Protein AF-A0A520IAS0-F1 (afdb_monomer)

Foldseek 3Di:
DQVCLVCVVVPPPDDPLVNLLVNLLVLLVVLLVLLVQCLFFFFAFDDDHDDDPPDDPLGETDFNVVSLVSSLVSLVSSLVRFDLDDPPVPPQGAHNLSSLQSNLSSLLLCLFPQAQDLFHLDDPDPRRRRGHVNHHDLVSLVSSLVSLVVSQVSLVVVQQAQQADAFDDQFAGPCLLVRLLCQFAPPPDSFFNHWADDPDDLQPDVVLVLFALFDDDDSLDDPCVPPCLPPHPFLEAFPLLVQLFPFLAQHTQDDFDAPDDWDWVVVLVVRQVRTFSLCLSFWDFQQAFRNLQPPAPRRGCCRRCWPPFLQDPSRFGIGTPTNCRNNRPPSDGTQRPDGSLVSLLSQLLSCLVVLNQVSNQVSLCVQQSSRRYGGDDDRPSVVSNVVSLSSVCSSCPPNPPQLSVCLSNVDPCCCPCRVFAWTKGKHWDFDPPDGTSNPVVRTTTIHIDTHDGHDDDSLSSHHWDPVVVVVVVSYDTRPPD

pLDDT: mean 91.15, std 13.11, range [36.31, 98.94]

Sequence (481 aa):
NYIISENIDKVPDMDGATKAYVKAEMAGLTAYRYMGMFIRYGGVPIVNKTFISSDDLAVPRATLQATLDNIIQLSDAAYAGLPDSWPEKSVGRLTKGAALAIKARALQYAARPLFNSASPYLSLGANNNMICFGNVSQQRWTDAVTANEAVIAWGKSHATDIINSGGGANDPNPNALDDYGTATSTPNNKEVLLAYKVDNNANNVKMFKFYIPVRGSSGRGGNDINNERYLTDNAGMITNFLRIYYKADGTDQDWPKVGDPARPYTDYNTRMQQMEPRFKADNYAHGIDAWNNPGNSVWSYDNINSGVNISGSGKGDAQSTKFYYKAGTRSWFEWPLFRMSEFYLNLAEAYNELGNTAKALQNLNIVHNRAGLPSITETEQSRLRLLIQREWSIEFYKENRRYFDVKHWKRSDIASGVIGGQYEEFRFTFAPGKSNPAITSDILSYTNNNTLSPYWNAKMYLEPIPLSEINKRILVQNPGY

Solvent-accessible surface area (backbone atoms only — not comparable to full-atom values): 25571 Å² total; per-residue (Å²): 91,47,66,53,57,78,46,50,83,74,48,85,91,59,55,70,66,61,47,43,33,52,36,11,44,33,28,27,57,48,18,49,52,47,40,56,42,38,73,36,53,30,22,41,56,83,81,90,62,68,84,56,94,86,52,86,81,75,64,41,58,32,38,31,64,59,40,51,51,50,27,43,52,24,13,50,51,8,35,76,40,31,47,82,72,59,60,80,97,48,65,72,60,77,24,25,57,36,16,37,46,48,38,18,54,44,33,42,55,49,35,27,52,39,27,31,17,62,61,45,84,57,79,47,72,96,52,36,47,24,55,11,70,57,37,69,59,69,62,38,30,52,52,18,37,57,32,25,50,52,35,52,55,51,22,59,78,65,71,29,41,70,57,63,91,59,39,50,97,71,32,43,9,84,48,11,42,60,28,51,22,36,57,57,21,43,73,93,36,49,21,51,62,38,41,54,76,73,93,67,70,53,72,78,44,69,70,43,51,64,50,57,56,54,61,60,99,72,72,44,61,54,87,55,79,70,75,56,69,88,80,54,94,63,51,28,44,37,43,61,59,57,62,68,48,37,22,42,82,55,44,80,62,93,70,75,46,71,85,51,78,70,41,48,37,69,56,56,52,56,53,61,72,42,39,18,33,58,58,37,24,35,24,27,43,85,62,37,53,27,65,34,30,75,92,38,68,65,44,25,32,53,40,33,46,53,71,44,67,48,59,49,80,82,39,29,56,28,36,56,38,48,44,44,35,69,36,79,87,62,62,69,62,45,48,68,74,38,43,42,62,56,39,32,49,48,36,14,49,30,27,32,77,72,69,38,40,69,60,9,42,56,30,39,33,58,53,43,10,29,40,26,19,58,55,77,79,75,66,54,56,75,61,36,50,52,51,50,55,46,50,53,45,62,76,39,57,95,60,88,41,57,76,59,51,50,40,31,57,57,52,89,54,40,52,65,36,68,71,5,27,63,34,32,23,45,30,40,43,51,43,92,97,49,68,47,45,56,47,52,90,42,44,53,26,35,35,32,36,80,71,51,65,45,83,68,57,69,47,69,60,38,52,74,65,57,65,78,57,40,72,69,71,48,44,82,73,49,49,89,112

Secondary structure (DSSP, 8-state):
-HHHHHHGGG-TTS-HHHHHHHHHHHHHHHHHHHHHHHHHHSS-----S---TTS----PPPPHHHHHHHHHHHHHHHHHHS-S---GGGBTB--HHHHHHHHHHHHHHHHSTTTSSSS-SS--GGGGGGT--SS--HHHHHHHHHHHHHHHHHHHHTT-----SS-BTTB--TTHHHHHHHHHHSTT-TTEEEEE---S-TTS-HHHHTT-----SSSS--GGGGTSTTS-TTS---HHHHTTSBBTTSSBP--PPBTSPPEEHHHHHHHHHTB-HHHHHHEEETTS--TTSTT-GGGSHHHHHTT--TTSSSS-SEEE-TT-TT-TT-----EEEEETHHHHHHHHHHHHHTT-HHHHHHHHHHHHHHTT-PPP----HHHHHHHHHHHHHHHTTTSS-HHHHHHHHT-TTTTTTTSSS--EEEEEEE-TT---TT-GGGEEEEEEEE-------GGGGSPPPPHHHHTTTSSPPPTT-

Nearest PDB structures (foldseek):
  3qnk-assembly2_D  TM=8.013E-01  e=3.179E-25  Bacteroides fragilis NCTC 9343
  3qnk-assembly2_C  TM=8.005E-01  e=3.018E-25  Bacteroides fragilis NCTC 9343
  3qnk-assembly1_A  TM=7.928E-01  e=2.721E-25  Bacteroides fragilis NCTC 9343
  3qnk-assembly1_B  TM=7.968E-01  e=4.570E-25  Bacteroides fragilis NCTC 9343
  6gcz-assembly1_A  TM=6.513E-01  e=4.741E-12  Gramella sp. MAR_2010_102

Mean predicted aligned error: 5.45 Å

Structure (mmCIF, N/CA/C/O backbone):
data_AF-A0A520IAS0-F1
#
_entry.id   AF-A0A520IAS0-F1
#
loop_
_atom_site.group_PDB
_atom_site.id
_atom_site.type_symbol
_atom_site.label_atom_id
_atom_site.label_alt_id
_atom_site.label_comp_id
_atom_site.label_asym_id
_atom_site.label_entity_id
_atom_site.label_seq_id
_atom_site.pdbx_PDB_ins_code
_atom_site.Cartn_x
_atom_site.Cartn_y
_atom_site.Cartn_z
_atom_site.occupancy
_atom_site.B_iso_or_equiv
_atom_site.auth_seq_id
_atom_site.auth_comp_id
_atom_site.auth_asym_id
_atom_site.auth_atom_id
_atom_site.pdbx_PDB_model_num
ATOM 1 N N . ASN A 1 1 ? -3.846 -11.482 24.538 1.00 73.12 1 ASN A N 1
ATOM 2 C CA . ASN A 1 1 ? -3.935 -10.085 25.013 1.00 73.12 1 ASN A CA 1
ATOM 3 C C . ASN A 1 1 ? -4.789 -9.993 26.272 1.00 73.12 1 ASN A C 1
ATOM 5 O O . ASN A 1 1 ? -4.249 -9.537 27.268 1.00 73.12 1 ASN A O 1
ATOM 9 N N . TYR A 1 2 ? -6.019 -10.530 26.289 1.00 88.00 2 TYR A N 1
ATOM 10 C CA . TYR A 1 2 ? -6.879 -10.521 27.490 1.00 88.00 2 TYR A CA 1
ATOM 11 C C . TYR A 1 2 ? -6.270 -11.192 28.729 1.00 88.00 2 TYR A C 1
ATOM 13 O O . TYR A 1 2 ? -6.281 -10.591 29.795 1.00 88.00 2 TYR A O 1
ATOM 21 N N . ILE A 1 3 ? -5.598 -12.341 28.563 1.00 92.69 3 ILE A N 1
ATOM 22 C CA . ILE A 1 3 ? -4.871 -13.011 29.659 1.00 92.69 3 ILE A CA 1
ATOM 23 C C . ILE A 1 3 ? -3.926 -12.046 30.387 1.00 92.69 3 ILE A C 1
ATOM 25 O O . ILE A 1 3 ? -3.861 -12.054 31.611 1.00 92.69 3 ILE A O 1
ATOM 29 N N . ILE A 1 4 ? -3.201 -11.197 29.652 1.00 93.38 4 ILE A N 1
ATOM 30 C CA . ILE A 1 4 ? -2.269 -10.241 30.256 1.00 93.38 4 ILE A CA 1
ATOM 31 C C . ILE A 1 4 ? -3.053 -9.106 30.917 1.00 93.38 4 ILE A C 1
ATOM 33 O O . ILE A 1 4 ? -2.850 -8.841 32.098 1.00 93.38 4 ILE A O 1
ATOM 37 N N . SER A 1 5 ? -3.973 -8.458 30.197 1.00 91.38 5 SER A N 1
ATOM 38 C CA . SER A 1 5 ? -4.693 -7.288 30.721 1.00 91.38 5 SER A CA 1
ATOM 39 C C . SER A 1 5 ? -5.557 -7.593 31.949 1.00 91.38 5 SER A C 1
ATOM 41 O O . SER A 1 5 ? -5.691 -6.731 32.811 1.00 91.38 5 SER A O 1
ATOM 43 N N . GLU A 1 6 ? -6.109 -8.804 32.054 1.00 94.06 6 GLU A N 1
ATOM 44 C CA . GLU A 1 6 ? -6.929 -9.257 33.190 1.00 94.06 6 GLU A CA 1
ATOM 45 C C . GLU A 1 6 ? -6.095 -9.653 34.418 1.00 94.06 6 GLU A C 1
ATOM 47 O O . GLU A 1 6 ? -6.619 -9.723 35.529 1.00 94.06 6 GLU A O 1
ATOM 52 N N . ASN A 1 7 ? -4.799 -9.933 34.242 1.00 95.38 7 ASN A N 1
ATOM 53 C CA . ASN A 1 7 ? -3.941 -10.440 35.317 1.00 95.38 7 ASN A CA 1
ATOM 54 C C . ASN A 1 7 ? -2.807 -9.486 35.710 1.00 95.38 7 ASN A C 1
ATOM 56 O O . ASN A 1 7 ? -2.208 -9.685 36.763 1.00 95.38 7 ASN A O 1
ATOM 60 N N . ILE A 1 8 ? -2.522 -8.441 34.927 1.00 95.81 8 ILE A N 1
ATOM 61 C CA . ILE A 1 8 ? -1.384 -7.539 35.165 1.00 95.81 8 ILE A CA 1
ATOM 62 C C . ILE A 1 8 ? -1.453 -6.805 36.513 1.00 95.81 8 ILE A C 1
ATOM 64 O O . ILE A 1 8 ? -0.420 -6.533 37.123 1.00 95.81 8 ILE A O 1
ATOM 68 N N . ASP A 1 9 ? -2.655 -6.549 37.038 1.00 95.31 9 ASP A N 1
ATOM 69 C CA . ASP A 1 9 ? -2.813 -5.894 38.343 1.00 95.31 9 ASP A CA 1
ATOM 70 C C . ASP A 1 9 ? -2.324 -6.763 39.506 1.00 95.31 9 ASP A C 1
ATOM 72 O O . ASP A 1 9 ? -1.942 -6.223 40.544 1.00 95.31 9 ASP A O 1
ATOM 76 N N . LYS A 1 10 ? -2.264 -8.089 39.311 1.00 95.75 10 LYS A N 1
ATOM 77 C CA . LYS A 1 10 ? -1.800 -9.064 40.307 1.00 95.75 10 LYS A CA 1
ATOM 78 C C . LYS A 1 10 ? -0.279 -9.066 40.486 1.00 95.75 10 LYS A C 1
ATOM 80 O O . LYS A 1 10 ? 0.207 -9.717 41.403 1.00 95.75 10 LYS A O 1
ATOM 85 N N . VAL A 1 11 ? 0.478 -8.379 39.625 1.00 95.50 11 VAL A N 1
ATOM 86 C CA . VAL A 1 11 ? 1.943 -8.294 39.739 1.00 95.50 11 VAL A CA 1
ATOM 87 C C . VAL A 1 11 ? 2.303 -7.363 40.906 1.00 95.50 11 VAL A C 1
ATOM 89 O O . VAL A 1 11 ? 1.980 -6.176 40.824 1.00 95.50 11 VAL A O 1
ATOM 92 N N . PRO A 1 12 ? 2.947 -7.849 41.984 1.00 92.19 12 PRO A N 1
ATOM 93 C CA . PRO A 1 12 ? 3.136 -7.061 43.204 1.00 92.19 12 PRO A CA 1
ATOM 94 C C . PRO A 1 12 ? 4.110 -5.887 43.018 1.00 92.19 12 PRO A C 1
ATOM 96 O O . PRO A 1 12 ? 3.814 -4.785 43.469 1.00 92.19 12 PRO A O 1
ATOM 99 N N . ASP A 1 13 ? 5.197 -6.083 42.266 1.00 93.31 13 ASP A N 1
ATOM 100 C CA . ASP A 1 13 ? 6.335 -5.146 42.218 1.00 93.31 13 ASP A CA 1
ATOM 101 C C . ASP A 1 13 ? 6.370 -4.251 40.963 1.00 93.31 13 ASP A C 1
ATOM 103 O O . ASP A 1 13 ? 7.414 -3.719 40.590 1.00 93.31 13 ASP A O 1
ATOM 107 N N . MET A 1 14 ? 5.237 -4.096 40.272 1.00 94.88 14 MET A N 1
ATOM 108 C CA . MET A 1 14 ? 5.121 -3.232 39.090 1.00 94.88 14 MET A CA 1
ATOM 109 C C . MET A 1 14 ? 4.312 -1.978 39.423 1.00 94.88 14 MET A C 1
ATOM 111 O O . MET A 1 14 ? 3.205 -2.072 39.963 1.00 94.88 14 MET A O 1
ATOM 115 N N . ASP A 1 15 ? 4.839 -0.807 39.063 1.00 95.19 15 ASP A N 1
ATOM 116 C CA . ASP A 1 15 ? 4.167 0.466 39.306 1.00 95.19 15 ASP A CA 1
ATOM 117 C C . ASP A 1 15 ? 2.876 0.610 38.478 1.00 95.19 15 ASP A C 1
ATOM 119 O O . ASP A 1 15 ? 2.692 -0.008 37.423 1.00 95.19 15 ASP A O 1
ATOM 123 N N . GLY A 1 16 ? 1.957 1.443 38.972 1.00 93.94 16 GLY A N 1
ATOM 124 C CA . GLY A 1 16 ? 0.641 1.626 38.360 1.00 93.94 16 GLY A CA 1
ATOM 125 C C . GLY A 1 16 ? 0.689 2.182 36.934 1.00 93.94 16 GLY A C 1
ATOM 126 O O . GLY A 1 16 ? -0.141 1.792 36.112 1.00 93.94 16 GLY A O 1
ATOM 127 N N . ALA A 1 17 ? 1.666 3.037 36.612 1.00 91.56 17 ALA A N 1
ATOM 128 C CA . ALA A 1 17 ? 1.801 3.601 35.272 1.00 91.56 17 ALA A CA 1
ATOM 129 C C . ALA A 1 17 ? 2.264 2.530 34.278 1.00 91.56 17 ALA A C 1
ATOM 131 O O . ALA A 1 17 ? 1.665 2.378 33.215 1.00 91.56 17 ALA A O 1
ATOM 132 N N . THR A 1 18 ? 3.247 1.706 34.647 1.00 92.62 18 THR A N 1
ATOM 133 C CA . THR A 1 18 ? 3.683 0.567 33.829 1.00 92.62 18 THR A CA 1
ATOM 134 C C . THR A 1 18 ? 2.551 -0.436 33.610 1.00 92.62 18 THR A C 1
ATOM 136 O O . THR A 1 18 ? 2.331 -0.865 32.474 1.00 92.62 18 THR A O 1
ATOM 139 N N . LYS A 1 19 ? 1.761 -0.757 34.645 1.00 95.12 19 LYS A N 1
ATOM 140 C CA . LYS A 1 19 ? 0.562 -1.607 34.499 1.00 95.12 19 LYS A CA 1
ATOM 141 C C . LYS A 1 19 ? -0.446 -1.006 33.514 1.00 95.12 19 LYS A C 1
ATOM 143 O O . LYS A 1 19 ? -0.979 -1.729 32.668 1.00 95.12 19 LYS A O 1
ATOM 148 N N . ALA A 1 20 ? -0.689 0.304 33.589 1.00 95.00 20 ALA A N 1
ATOM 149 C CA . ALA A 1 20 ? -1.583 1.012 32.674 1.00 95.00 20 ALA A CA 1
ATOM 150 C C . ALA A 1 20 ? -1.069 0.978 31.225 1.00 95.00 20 ALA A C 1
ATOM 152 O O . ALA A 1 20 ? -1.839 0.652 30.319 1.00 95.00 20 ALA A O 1
ATOM 153 N N . TYR A 1 21 ? 0.232 1.204 31.009 1.00 95.50 21 TYR A N 1
ATOM 154 C CA . TYR A 1 21 ? 0.851 1.088 29.688 1.00 95.50 21 TYR A CA 1
ATOM 155 C C . TYR A 1 21 ? 0.680 -0.308 29.094 1.00 95.50 21 TYR A C 1
ATOM 157 O O . TYR A 1 21 ? 0.269 -0.433 27.944 1.00 95.50 21 TYR A O 1
ATOM 165 N N . VAL A 1 22 ? 0.927 -1.364 29.876 1.00 96.44 22 VAL A N 1
ATOM 166 C CA . VAL A 1 22 ? 0.764 -2.749 29.406 1.00 96.44 22 VAL A CA 1
ATOM 167 C C . VAL A 1 22 ? -0.683 -3.023 28.989 1.00 96.44 22 VAL A C 1
ATOM 169 O O . VAL A 1 22 ? -0.917 -3.623 27.939 1.00 96.44 22 VAL A O 1
ATOM 172 N N . LYS A 1 23 ? -1.678 -2.558 29.757 1.00 97.00 23 LYS A N 1
ATOM 173 C CA . LYS A 1 23 ? -3.097 -2.682 29.373 1.00 97.00 23 LYS A CA 1
ATOM 174 C C . LYS A 1 23 ? -3.398 -1.951 28.065 1.00 97.00 23 LYS A C 1
ATOM 176 O O . LYS A 1 23 ? -4.063 -2.517 27.196 1.00 97.00 23 LYS A O 1
ATOM 181 N N . ALA A 1 24 ? -2.886 -0.734 27.908 1.00 98.06 24 ALA A N 1
ATOM 182 C CA . ALA A 1 24 ? -3.085 0.075 26.710 1.00 98.06 24 ALA A CA 1
ATOM 183 C C . ALA A 1 24 ? -2.422 -0.554 25.471 1.00 98.06 24 ALA A C 1
ATOM 185 O O . ALA A 1 24 ? -3.031 -0.621 24.402 1.00 98.06 24 ALA A O 1
ATOM 186 N N . GLU A 1 25 ? -1.223 -1.121 25.617 1.00 97.75 25 GLU A N 1
ATOM 187 C CA . GLU A 1 25 ? -0.579 -1.904 24.560 1.00 97.75 25 GLU A CA 1
ATOM 188 C C . GLU A 1 25 ? -1.387 -3.150 24.200 1.00 97.75 25 GLU A C 1
ATOM 190 O O . GLU A 1 25 ? -1.542 -3.458 23.019 1.00 97.75 25 GLU A O 1
ATOM 195 N N . MET A 1 26 ? -1.939 -3.866 25.186 1.00 98.00 26 MET A N 1
ATOM 196 C CA . MET A 1 26 ? -2.799 -5.020 24.916 1.00 98.00 26 MET A CA 1
ATOM 197 C C . MET A 1 26 ? -4.058 -4.615 24.149 1.00 98.00 26 MET A C 1
ATOM 199 O O . MET A 1 26 ? -4.446 -5.336 23.226 1.00 98.00 26 MET A O 1
ATOM 203 N N . ALA A 1 27 ? -4.668 -3.472 24.472 1.00 98.44 27 ALA A N 1
ATOM 204 C CA . ALA A 1 27 ? -5.785 -2.924 23.706 1.00 98.44 27 ALA A CA 1
ATOM 205 C C . ALA A 1 27 ? -5.362 -2.615 22.260 1.00 98.44 27 ALA A C 1
ATOM 207 O O . ALA A 1 27 ? -5.977 -3.129 21.325 1.00 98.44 27 ALA A O 1
ATOM 208 N N . GLY A 1 28 ? -4.249 -1.903 22.063 1.00 98.31 28 GLY A N 1
ATOM 209 C CA . GLY A 1 28 ? -3.749 -1.531 20.736 1.00 98.31 28 GLY A CA 1
ATOM 210 C C . GLY A 1 28 ? -3.345 -2.732 19.874 1.00 98.31 28 GLY A C 1
ATOM 211 O O . GLY A 1 28 ? -3.715 -2.814 18.704 1.00 98.31 28 GLY A O 1
ATOM 212 N N . LEU A 1 29 ? -2.666 -3.731 20.445 1.00 97.69 29 LEU A N 1
ATOM 213 C CA . LEU A 1 29 ? -2.338 -4.979 19.745 1.00 97.69 29 LEU A CA 1
ATOM 214 C C . LEU A 1 29 ? -3.593 -5.779 19.381 1.00 97.69 29 LEU A C 1
ATOM 216 O O . LEU A 1 29 ? -3.614 -6.469 18.360 1.00 97.69 29 LEU A O 1
ATOM 220 N N . THR A 1 30 ? -4.636 -5.716 20.210 1.00 98.31 30 THR A N 1
ATOM 221 C CA . THR A 1 30 ? -5.925 -6.356 19.918 1.00 98.31 30 THR A CA 1
ATOM 222 C C . THR A 1 30 ? -6.643 -5.614 18.793 1.00 98.31 30 THR A C 1
ATOM 224 O O . THR A 1 30 ? -7.066 -6.260 17.835 1.00 98.31 30 THR A O 1
ATOM 227 N N . ALA A 1 31 ? -6.674 -4.277 18.832 1.00 98.69 31 ALA A N 1
ATOM 228 C CA . ALA A 1 31 ? -7.198 -3.430 17.760 1.00 98.69 31 ALA A CA 1
ATOM 229 C C . ALA A 1 31 ? -6.496 -3.717 16.425 1.00 98.69 31 ALA A C 1
ATOM 231 O O . ALA A 1 31 ? -7.157 -3.959 15.419 1.00 98.69 31 ALA A O 1
ATOM 232 N N . TYR A 1 32 ? -5.160 -3.793 16.421 1.00 98.38 32 TYR A N 1
ATOM 233 C CA . TYR A 1 32 ? -4.365 -4.104 15.229 1.00 98.38 32 TYR A CA 1
ATOM 234 C C . TYR A 1 32 ? -4.727 -5.468 14.618 1.00 98.38 32 TYR A C 1
ATOM 236 O O . TYR A 1 32 ? -4.857 -5.598 13.398 1.00 98.38 32 TYR A O 1
ATOM 244 N N . ARG A 1 33 ? -4.937 -6.492 15.456 1.00 97.88 33 ARG A N 1
ATOM 245 C CA . ARG A 1 33 ? -5.354 -7.829 14.999 1.00 97.88 33 ARG A CA 1
ATOM 246 C C . ARG A 1 33 ? -6.772 -7.820 14.434 1.00 97.88 33 ARG A C 1
ATOM 248 O O . ARG A 1 33 ? -6.976 -8.362 13.349 1.00 97.88 33 ARG A O 1
ATOM 255 N N . TYR A 1 34 ? -7.728 -7.189 15.119 1.00 98.75 34 TYR A N 1
ATOM 256 C CA . TYR A 1 34 ? -9.093 -7.058 14.604 1.00 98.75 34 TYR A CA 1
ATOM 257 C C . TYR A 1 34 ? -9.140 -6.252 13.312 1.00 98.75 34 TYR A C 1
ATOM 259 O O . TYR A 1 34 ? -9.822 -6.674 12.391 1.00 98.75 34 TYR A O 1
ATOM 267 N N . MET A 1 35 ? -8.370 -5.170 13.186 1.00 98.69 35 MET A N 1
ATOM 268 C CA . MET A 1 35 ? -8.239 -4.407 11.942 1.00 98.69 35 MET A CA 1
ATOM 269 C C . MET A 1 35 ? -7.759 -5.300 10.790 1.00 98.69 35 MET A C 1
ATOM 271 O O . MET A 1 35 ? -8.354 -5.297 9.715 1.00 98.69 35 MET A O 1
ATOM 275 N N . GLY A 1 36 ? -6.721 -6.113 11.009 1.00 98.25 36 GLY A N 1
ATOM 276 C CA . GLY A 1 36 ? -6.249 -7.062 9.999 1.00 98.25 36 GLY A CA 1
ATOM 277 C C . GLY A 1 36 ? -7.305 -8.104 9.610 1.00 98.25 36 GLY A C 1
ATOM 278 O O . GLY A 1 36 ? -7.432 -8.435 8.432 1.00 98.25 36 GLY A O 1
ATOM 279 N N . MET A 1 37 ? -8.079 -8.605 10.577 1.00 98.50 37 MET A N 1
ATOM 280 C CA . MET A 1 37 ? -9.181 -9.539 10.321 1.00 98.50 37 MET A CA 1
ATOM 281 C C . MET A 1 37 ? -10.365 -8.874 9.613 1.00 98.50 37 MET A C 1
ATOM 283 O O . MET A 1 37 ? -10.908 -9.465 8.690 1.00 98.50 37 MET A O 1
ATOM 287 N N . PHE A 1 38 ? -10.719 -7.648 9.989 1.00 98.75 38 PHE A N 1
ATOM 288 C CA . PHE A 1 38 ? -11.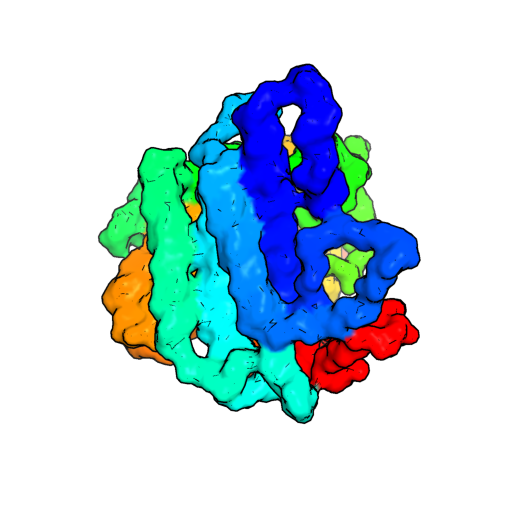785 -6.850 9.385 1.00 98.75 38 PHE A CA 1
ATOM 289 C C . PHE A 1 38 ? -11.549 -6.662 7.887 1.00 98.75 38 PHE A C 1
ATOM 291 O O . PHE A 1 38 ? -12.414 -6.978 7.078 1.00 98.75 38 PHE A O 1
ATOM 298 N N . ILE A 1 39 ? -10.330 -6.264 7.518 1.00 98.44 39 ILE A N 1
ATOM 299 C CA . ILE A 1 39 ? -9.908 -6.086 6.122 1.00 98.44 39 ILE A CA 1
ATOM 300 C C . ILE A 1 39 ? -9.940 -7.415 5.345 1.00 98.44 39 ILE A C 1
ATOM 302 O O . ILE A 1 39 ? -10.210 -7.440 4.150 1.00 98.44 39 ILE A O 1
ATOM 306 N N . ARG A 1 40 ? -9.645 -8.547 5.991 1.00 98.00 40 ARG A N 1
ATOM 307 C CA . ARG A 1 40 ? -9.551 -9.851 5.310 1.00 98.00 40 ARG A CA 1
ATOM 308 C C . ARG A 1 40 ? -10.887 -10.568 5.196 1.00 98.00 40 ARG A C 1
ATOM 310 O O . ARG A 1 40 ? -11.184 -11.114 4.143 1.00 98.00 40 ARG A O 1
ATOM 317 N N . TYR A 1 41 ? -11.661 -10.597 6.273 1.00 98.38 41 TYR A N 1
ATOM 318 C CA . TYR A 1 41 ? -12.811 -11.486 6.441 1.00 98.38 41 TYR A CA 1
ATOM 319 C C . TYR A 1 41 ? -14.143 -10.741 6.570 1.00 98.38 41 TYR A C 1
ATOM 321 O O . TYR A 1 41 ? -15.191 -11.376 6.441 1.00 98.38 41 TYR A O 1
ATOM 329 N N . GLY A 1 42 ? -14.122 -9.428 6.820 1.00 98.56 42 GLY A N 1
ATOM 330 C CA . GLY A 1 42 ? -15.291 -8.652 7.226 1.00 98.56 42 GLY A CA 1
ATOM 331 C C . GLY A 1 42 ? -15.594 -8.824 8.718 1.00 98.56 42 GLY A C 1
ATOM 332 O O . GLY A 1 42 ? -14.695 -8.810 9.555 1.00 98.56 42 GLY A O 1
ATOM 333 N N . GLY A 1 43 ? -16.868 -8.994 9.056 1.00 98.50 43 GLY A N 1
ATOM 334 C CA . GLY A 1 43 ? -17.345 -9.234 10.412 1.00 98.50 43 GLY A CA 1
ATOM 335 C C . GLY A 1 43 ? -16.797 -10.540 10.983 1.00 98.50 43 GLY A C 1
ATOM 336 O O . GLY A 1 43 ? -16.874 -11.589 10.333 1.00 98.50 43 GLY A O 1
ATOM 337 N N . VAL A 1 44 ? -16.241 -10.484 12.192 1.00 98.19 44 VAL A N 1
ATOM 338 C CA . VAL A 1 44 ? -15.623 -11.625 12.891 1.00 98.19 44 VAL A CA 1
ATOM 339 C C . VAL A 1 44 ? -16.165 -11.751 14.317 1.00 98.19 44 VAL A C 1
ATOM 341 O O . VAL A 1 44 ? -16.777 -10.808 14.815 1.00 98.19 44 VAL A O 1
ATOM 344 N N . PRO A 1 45 ? -16.001 -12.904 14.992 1.00 97.56 45 PRO A N 1
ATOM 345 C CA . PRO A 1 45 ? -16.381 -13.036 16.396 1.00 97.56 45 PRO A CA 1
ATOM 346 C C . PRO A 1 45 ? -15.661 -12.011 17.272 1.00 97.56 45 PRO A C 1
ATOM 348 O O . PRO A 1 45 ? -14.444 -11.855 17.163 1.00 97.56 45 PRO A O 1
ATOM 351 N N . ILE A 1 46 ? -16.401 -11.336 18.153 1.00 97.19 46 ILE A N 1
ATOM 352 C CA . ILE A 1 46 ? -15.832 -10.391 19.118 1.00 97.19 46 ILE A CA 1
ATOM 353 C C . ILE A 1 46 ? -15.603 -11.133 20.432 1.00 97.19 46 ILE A C 1
ATOM 355 O O . ILE A 1 46 ? -16.518 -11.360 21.218 1.00 97.19 46 ILE A O 1
ATOM 359 N N . VAL A 1 47 ? -14.353 -11.516 20.656 1.00 94.25 47 VAL A N 1
ATOM 360 C CA . VAL A 1 47 ? -13.850 -12.037 21.927 1.00 94.25 47 VAL A CA 1
ATOM 361 C C . VAL A 1 47 ? -13.311 -10.868 22.742 1.00 94.25 47 VAL A C 1
ATOM 363 O O . VAL A 1 47 ? -12.398 -10.180 22.282 1.00 94.25 47 VAL A O 1
ATOM 366 N N . ASN A 1 48 ? -13.869 -10.661 23.936 1.00 91.75 48 ASN A N 1
ATOM 367 C CA . ASN A 1 48 ? -13.563 -9.535 24.826 1.00 91.75 48 ASN A CA 1
ATOM 368 C C . ASN A 1 48 ? -13.026 -9.952 26.207 1.00 91.75 48 ASN A C 1
ATOM 370 O O . ASN A 1 48 ? -12.829 -9.095 27.065 1.00 91.75 48 ASN A O 1
ATOM 374 N N . LYS A 1 49 ? -12.790 -11.251 26.414 1.00 92.38 49 LYS A N 1
ATOM 375 C CA . LYS A 1 49 ? -12.254 -11.813 27.654 1.00 92.38 49 LYS A CA 1
ATOM 376 C C . LYS A 1 49 ? -11.427 -13.067 27.396 1.00 92.38 49 LYS A C 1
ATOM 378 O O . LYS A 1 49 ? -11.498 -13.657 26.313 1.00 92.38 49 LYS A O 1
ATOM 383 N N . THR A 1 50 ? -10.665 -13.498 28.393 1.00 92.81 50 THR A N 1
ATOM 384 C CA . THR A 1 50 ? -10.123 -14.863 28.418 1.00 92.81 50 THR A CA 1
ATOM 385 C C . THR A 1 50 ? -11.252 -15.858 28.676 1.00 92.81 50 THR A C 1
ATOM 387 O O . THR A 1 50 ? -12.016 -15.690 29.623 1.00 92.81 50 THR A O 1
ATOM 390 N N . PHE A 1 51 ? -11.344 -16.904 27.853 1.00 92.31 51 PHE A N 1
ATOM 391 C CA . PHE A 1 51 ? -12.291 -17.990 28.094 1.00 92.31 51 PHE A CA 1
ATOM 392 C C . PHE A 1 51 ? -11.822 -18.912 29.221 1.00 92.31 51 PHE A C 1
ATOM 394 O O . PHE A 1 51 ? -10.643 -19.270 29.293 1.00 92.31 51 PHE A O 1
ATOM 401 N N . ILE A 1 52 ? -12.764 -19.346 30.052 1.00 91.62 52 ILE A N 1
ATOM 402 C CA . ILE A 1 52 ? -12.595 -20.421 31.036 1.00 91.62 52 ILE A CA 1
ATOM 403 C C . ILE A 1 52 ? -13.438 -21.644 30.653 1.00 91.62 52 ILE A C 1
ATOM 405 O O . ILE A 1 52 ? -14.287 -21.576 29.771 1.00 91.62 52 ILE A O 1
ATOM 409 N N . SER A 1 53 ? -13.216 -22.783 31.315 1.00 90.06 53 SER A N 1
ATOM 410 C CA . SER A 1 53 ? -13.878 -24.055 30.974 1.00 90.06 53 SER A CA 1
ATOM 411 C C . SER A 1 53 ? -15.406 -24.034 31.090 1.00 90.06 53 SER A C 1
ATOM 413 O O . SER A 1 53 ? -16.063 -24.862 30.467 1.00 90.06 53 SER A O 1
ATOM 415 N N . SER A 1 54 ? -15.967 -23.116 31.880 1.00 92.81 54 SER A N 1
ATOM 416 C CA . SER A 1 54 ? -17.413 -22.941 32.046 1.00 92.81 54 SER A CA 1
ATOM 417 C C . SER A 1 54 ? -18.036 -21.945 31.065 1.00 92.81 54 SER A C 1
ATOM 419 O O . SER A 1 54 ? -19.242 -21.723 31.134 1.00 92.81 54 SER A O 1
ATOM 421 N N . ASP A 1 55 ? -17.242 -21.294 30.212 1.00 92.44 55 ASP A N 1
ATOM 422 C CA . ASP A 1 55 ? -17.765 -20.325 29.252 1.00 92.44 55 ASP A CA 1
ATOM 423 C C . ASP A 1 55 ? -18.410 -21.005 28.045 1.00 92.44 55 ASP A C 1
ATOM 425 O O . ASP A 1 55 ? -17.949 -22.042 27.567 1.00 92.44 55 ASP A O 1
ATOM 429 N N . ASP A 1 56 ? -19.433 -20.351 27.496 1.00 89.88 56 ASP A N 1
ATOM 430 C CA . ASP A 1 56 ? -19.915 -20.677 26.162 1.00 89.88 56 ASP A CA 1
ATOM 431 C C . ASP A 1 56 ? -18.899 -20.202 25.113 1.00 89.88 56 ASP A C 1
ATOM 433 O O . ASP A 1 56 ? -18.616 -19.008 24.973 1.00 89.88 56 ASP A O 1
ATOM 437 N N . LEU A 1 57 ? -18.335 -21.162 24.382 1.00 90.12 57 LEU A N 1
ATOM 438 C CA . LEU A 1 57 ? -17.355 -20.921 23.326 1.00 90.12 57 LEU A CA 1
ATOM 439 C C . LEU A 1 57 ? -18.014 -20.690 21.957 1.00 90.12 57 LEU A C 1
ATOM 441 O O . LEU A 1 57 ? -17.312 -20.406 20.981 1.00 90.12 57 LEU A O 1
ATOM 445 N N . ALA A 1 58 ? -19.342 -20.802 21.859 1.00 92.81 58 ALA A N 1
ATOM 446 C CA . ALA A 1 58 ? -20.106 -20.614 20.633 1.00 92.81 58 ALA A CA 1
ATOM 447 C C . ALA A 1 58 ? -20.318 -19.127 20.297 1.00 92.81 58 ALA A C 1
ATOM 449 O O . ALA A 1 58 ? -21.445 -18.661 20.158 1.00 92.81 58 ALA A O 1
ATOM 450 N N . VAL A 1 59 ? -19.230 -18.369 20.127 1.00 95.31 59 VAL A N 1
ATOM 451 C CA . VAL A 1 59 ? -19.302 -16.952 19.735 1.00 95.31 59 VAL A CA 1
ATOM 452 C C . VAL A 1 59 ? -19.453 -16.833 18.210 1.00 95.31 59 VAL A C 1
ATOM 454 O O . VAL A 1 59 ? -18.491 -17.106 17.483 1.00 95.31 59 VAL A O 1
ATOM 457 N N . PRO A 1 60 ? -20.628 -16.423 17.690 1.00 96.38 60 PRO A N 1
ATOM 458 C CA . PRO A 1 60 ? -20.837 -16.281 16.254 1.00 96.38 60 PRO A CA 1
ATOM 459 C C . PRO A 1 60 ? -20.075 -15.072 15.699 1.00 96.38 60 PRO A C 1
ATOM 461 O O . PRO A 1 60 ? -19.558 -14.225 16.431 1.00 96.38 60 PRO A O 1
ATOM 464 N N . ARG A 1 61 ? -20.036 -14.957 14.368 1.00 97.56 61 ARG A N 1
ATOM 465 C CA . ARG A 1 61 ? -19.521 -13.750 13.709 1.00 97.56 61 ARG A CA 1
ATOM 466 C C . ARG A 1 61 ? -20.369 -12.542 14.100 1.00 97.56 61 ARG A C 1
ATOM 468 O O . ARG A 1 61 ? -21.594 -12.590 13.999 1.00 97.56 61 ARG A O 1
ATOM 475 N N . ALA A 1 62 ? -19.714 -11.451 14.477 1.00 98.25 62 ALA A N 1
ATOM 476 C CA . ALA A 1 62 ? -20.380 -10.168 14.601 1.00 98.25 62 ALA A CA 1
ATOM 477 C C . ALA A 1 62 ? -20.632 -9.551 13.216 1.00 98.25 62 ALA A C 1
ATOM 479 O O . ALA A 1 62 ? -20.076 -9.981 12.199 1.00 98.25 62 ALA A O 1
ATOM 480 N N . THR A 1 63 ? -21.459 -8.507 13.180 1.00 98.62 63 THR A N 1
ATOM 481 C CA . THR A 1 63 ? -21.627 -7.694 11.974 1.00 98.62 63 THR A CA 1
ATOM 482 C C . THR A 1 63 ? -20.331 -6.956 11.633 1.00 98.62 63 THR A C 1
ATOM 484 O O . THR A 1 63 ? -19.427 -6.795 12.464 1.00 98.62 63 THR A O 1
ATOM 487 N N . LEU A 1 64 ? -20.249 -6.470 10.396 1.00 98.44 64 LEU A N 1
ATOM 488 C CA . LEU A 1 64 ? -19.154 -5.622 9.944 1.00 98.44 64 LEU A CA 1
ATOM 489 C C . LEU A 1 64 ? -19.050 -4.349 10.803 1.00 98.44 64 LEU A C 1
ATOM 491 O O . LEU A 1 64 ? -17.954 -3.980 11.214 1.00 98.44 64 LEU A O 1
ATOM 495 N N . GLN A 1 65 ? -20.195 -3.738 11.136 1.00 98.75 65 GLN A N 1
ATOM 496 C CA . GLN A 1 65 ? -20.273 -2.555 12.001 1.00 98.75 65 GLN A CA 1
ATOM 497 C C . GLN A 1 65 ? -19.763 -2.843 13.414 1.00 98.75 65 GLN A C 1
ATOM 499 O O . GLN A 1 65 ? -18.858 -2.160 13.871 1.00 98.75 65 GLN A O 1
ATOM 504 N N . ALA A 1 66 ? -20.248 -3.901 14.067 1.00 98.81 66 ALA A N 1
ATOM 505 C CA . ALA A 1 66 ? -19.809 -4.238 15.421 1.00 98.81 66 ALA A CA 1
ATOM 506 C C . ALA A 1 66 ? -18.301 -4.547 15.485 1.00 98.81 66 ALA A C 1
ATOM 508 O O . ALA A 1 66 ? -17.628 -4.216 16.459 1.00 98.81 66 ALA A O 1
ATOM 509 N N . THR A 1 67 ? -17.749 -5.155 14.428 1.00 98.88 67 THR A N 1
ATOM 510 C CA . THR A 1 67 ? -16.302 -5.394 14.324 1.00 98.88 67 THR A CA 1
ATOM 511 C C . THR A 1 67 ? -15.525 -4.078 14.222 1.00 98.88 67 THR A C 1
ATOM 513 O O . THR A 1 67 ? -14.513 -3.920 14.906 1.00 98.88 67 THR A O 1
ATOM 516 N N . LEU A 1 68 ? -15.997 -3.130 13.403 1.00 98.88 68 LEU A N 1
ATOM 517 C CA . LEU A 1 68 ? -15.410 -1.793 13.286 1.00 98.88 68 LEU A CA 1
ATOM 518 C C . LEU A 1 68 ? -15.482 -1.025 14.614 1.00 98.88 68 LEU A C 1
ATOM 520 O O . LEU A 1 68 ? -14.471 -0.479 15.051 1.00 98.88 68 LEU A O 1
ATOM 524 N N . ASP A 1 69 ? -16.636 -1.039 15.278 1.00 98.88 69 ASP A N 1
ATOM 525 C CA . ASP A 1 69 ? -16.852 -0.347 16.553 1.00 98.88 69 ASP A CA 1
ATOM 526 C C . ASP A 1 69 ? -15.904 -0.875 17.637 1.00 98.88 69 ASP A C 1
ATOM 528 O O . ASP A 1 69 ? -15.287 -0.097 18.364 1.00 98.88 69 ASP A O 1
ATOM 532 N N . ASN A 1 70 ? -15.700 -2.195 17.692 1.00 98.81 70 ASN A N 1
ATOM 533 C CA . ASN A 1 70 ? -14.737 -2.812 18.602 1.00 98.81 70 ASN A CA 1
ATOM 534 C C . ASN A 1 70 ? -13.291 -2.368 18.312 1.00 98.81 70 ASN A C 1
ATOM 536 O O . ASN A 1 70 ? -12.530 -2.102 19.242 1.00 98.81 70 ASN A O 1
ATOM 540 N N . ILE A 1 71 ? -12.899 -2.250 17.037 1.00 98.88 71 ILE A N 1
ATOM 541 C CA . ILE A 1 71 ? -11.572 -1.725 16.668 1.00 98.88 71 ILE A CA 1
ATOM 542 C C . ILE A 1 71 ? -11.420 -0.285 17.156 1.00 98.88 71 ILE A C 1
ATOM 544 O O . ILE A 1 71 ? -10.407 0.037 17.773 1.00 98.88 71 ILE A O 1
ATOM 548 N N . ILE A 1 72 ? -12.426 0.561 16.917 1.00 98.88 72 ILE A N 1
ATOM 549 C CA . ILE A 1 72 ? -12.428 1.967 17.339 1.00 98.88 72 ILE A CA 1
ATOM 550 C C . ILE A 1 72 ? -12.296 2.067 18.860 1.00 98.88 72 ILE A C 1
ATOM 552 O O . ILE A 1 72 ? -11.405 2.761 19.345 1.00 98.88 72 ILE A O 1
ATOM 556 N N . GLN A 1 73 ? -13.110 1.319 19.607 1.00 98.75 73 GLN A N 1
ATOM 557 C CA . GLN A 1 73 ? -13.083 1.320 21.068 1.00 98.75 73 GLN A CA 1
ATOM 558 C C . GLN A 1 73 ? -11.719 0.881 21.620 1.00 98.75 73 GLN A C 1
ATOM 560 O O . GLN A 1 73 ? -11.185 1.512 22.533 1.00 98.75 73 GLN A O 1
ATOM 565 N N . LEU A 1 74 ? -11.132 -0.183 21.067 1.00 98.75 74 LEU A N 1
ATOM 566 C CA . LEU A 1 74 ? -9.816 -0.671 21.485 1.00 98.75 74 LEU A CA 1
ATOM 567 C C . LEU A 1 74 ? -8.697 0.317 21.131 1.00 98.75 74 LEU A C 1
ATOM 569 O O . LEU A 1 74 ? -7.772 0.497 21.924 1.00 98.75 74 LEU A O 1
ATOM 573 N N . SER A 1 75 ? -8.778 0.970 19.971 1.00 98.88 75 SER A N 1
ATOM 574 C CA . SER A 1 75 ? -7.849 2.031 19.579 1.00 98.88 75 SER A CA 1
ATOM 575 C C . SER A 1 75 ? -7.945 3.249 20.496 1.00 98.88 75 SER A C 1
ATOM 577 O O . SER A 1 75 ? -6.910 3.779 20.890 1.00 98.88 75 SER A O 1
ATOM 579 N N . ASP A 1 76 ? -9.152 3.667 20.878 1.00 98.81 76 ASP A N 1
ATOM 580 C CA . ASP A 1 76 ? -9.357 4.808 21.776 1.00 98.81 76 ASP A CA 1
ATOM 581 C C . ASP A 1 76 ? -8.863 4.493 23.198 1.00 98.81 76 ASP A C 1
ATOM 583 O O . ASP A 1 76 ? -8.183 5.314 23.815 1.00 98.81 76 ASP A O 1
ATOM 587 N N . ALA A 1 77 ? -9.096 3.269 23.686 1.00 98.44 77 ALA A N 1
ATOM 588 C CA . ALA A 1 77 ? -8.534 2.796 24.952 1.00 98.44 77 ALA A CA 1
ATOM 589 C C . ALA A 1 77 ? -6.995 2.742 24.925 1.00 98.44 77 ALA A C 1
ATOM 591 O O . ALA A 1 77 ? -6.342 3.119 25.898 1.00 98.44 77 ALA A O 1
ATOM 592 N N . ALA A 1 78 ? -6.405 2.306 23.807 1.00 98.69 78 ALA A N 1
ATOM 593 C CA . ALA A 1 78 ? -4.958 2.319 23.622 1.00 98.69 78 ALA A CA 1
ATOM 594 C C . ALA A 1 78 ? -4.411 3.754 23.611 1.00 98.69 78 ALA A C 1
ATOM 596 O O . ALA A 1 78 ? -3.473 4.058 24.340 1.00 98.69 78 ALA A O 1
ATOM 597 N N . TYR A 1 79 ? -5.022 4.658 22.845 1.00 98.62 79 TYR A N 1
ATOM 598 C CA . TYR A 1 79 ? -4.623 6.064 22.781 1.00 98.62 79 TYR A CA 1
ATOM 599 C C . TYR A 1 79 ? -4.671 6.751 24.154 1.00 98.62 79 TYR A C 1
ATOM 601 O O . TYR A 1 79 ? -3.752 7.486 24.508 1.00 98.62 79 TYR A O 1
ATOM 609 N N . ALA A 1 80 ? -5.710 6.485 24.950 1.00 97.81 80 ALA A N 1
ATOM 610 C CA . ALA A 1 80 ? -5.854 7.072 26.279 1.00 97.81 80 ALA A CA 1
ATOM 611 C C . ALA A 1 80 ? -4.740 6.650 27.254 1.00 97.81 80 ALA A C 1
ATOM 613 O O . ALA A 1 80 ? -4.398 7.416 28.152 1.00 97.81 80 ALA A O 1
ATOM 614 N N . GLY A 1 81 ? -4.189 5.442 27.092 1.00 96.06 81 GLY A N 1
ATOM 615 C CA . GLY A 1 81 ? -3.215 4.878 28.027 1.00 96.06 81 GLY A CA 1
ATOM 616 C C . GLY A 1 81 ? -1.768 4.824 27.536 1.00 96.06 81 GLY A C 1
ATOM 617 O O . GLY A 1 81 ? -0.887 4.630 28.363 1.00 96.06 81 GLY A O 1
ATOM 618 N N . LEU A 1 82 ? -1.490 4.960 26.236 1.00 98.06 82 LEU A N 1
ATOM 619 C CA . LEU A 1 82 ? -0.128 4.899 25.682 1.00 98.06 82 LEU A CA 1
ATOM 620 C C . LEU A 1 82 ? 0.602 6.249 25.784 1.00 98.06 82 LEU A C 1
ATOM 622 O O . LEU A 1 82 ? -0.047 7.293 25.790 1.00 98.06 82 LEU A O 1
ATOM 626 N N . PRO A 1 83 ? 1.947 6.266 25.814 1.00 96.75 83 PRO A N 1
ATOM 627 C CA . PRO A 1 83 ? 2.712 7.502 25.726 1.00 96.75 83 PRO A CA 1
ATOM 628 C C . PRO A 1 83 ? 2.866 7.974 24.270 1.00 96.75 83 PRO A C 1
ATOM 630 O O . PRO A 1 83 ? 2.672 7.218 23.311 1.00 96.75 83 PRO A O 1
ATOM 633 N N . ASP A 1 84 ? 3.254 9.236 24.105 1.00 96.38 84 ASP A N 1
ATOM 634 C CA . ASP A 1 84 ? 3.595 9.811 22.801 1.00 96.38 84 ASP A CA 1
ATOM 635 C C . ASP A 1 84 ? 4.934 9.272 22.265 1.00 96.38 84 ASP A C 1
ATOM 637 O O . ASP A 1 84 ? 5.087 9.028 21.070 1.00 96.38 84 ASP A O 1
ATOM 641 N N . SER A 1 85 ? 5.887 8.993 23.155 1.00 94.69 85 SER A N 1
ATOM 642 C CA . SER A 1 85 ? 7.177 8.401 22.810 1.00 94.69 85 SER A CA 1
ATOM 643 C C . SER A 1 85 ? 7.680 7.466 23.907 1.00 94.69 85 SER A C 1
ATOM 645 O O . SER A 1 85 ? 7.213 7.488 25.047 1.00 94.69 85 SER A O 1
ATOM 647 N N . TRP A 1 86 ? 8.642 6.622 23.543 1.00 93.75 86 TRP A N 1
ATOM 648 C CA . TRP A 1 86 ? 9.312 5.707 24.458 1.00 93.75 86 TRP A CA 1
ATOM 649 C C . TRP A 1 86 ? 10.779 6.105 24.637 1.00 93.75 86 TRP A C 1
ATOM 651 O O . TRP A 1 86 ? 11.386 6.606 23.687 1.00 93.75 86 TRP A O 1
ATOM 661 N N . PRO A 1 87 ? 11.385 5.834 25.808 1.00 92.31 87 PRO A N 1
ATOM 662 C CA . PRO A 1 87 ? 12.834 5.897 25.961 1.00 92.31 87 PRO A CA 1
ATOM 663 C C . PRO A 1 87 ? 13.538 4.996 24.940 1.00 92.31 87 PRO A C 1
ATOM 665 O O . PRO A 1 87 ? 12.975 3.990 24.510 1.00 92.31 87 PRO A O 1
ATOM 668 N N . GLU A 1 88 ? 14.793 5.308 24.615 1.00 88.12 88 GLU A N 1
ATOM 669 C CA . GLU A 1 88 ? 15.592 4.645 23.569 1.00 88.12 88 GLU A CA 1
ATOM 670 C C . GLU A 1 88 ? 15.518 3.106 23.609 1.00 88.12 88 GLU A C 1
ATOM 672 O O . GLU A 1 88 ? 15.242 2.460 22.600 1.00 88.12 88 GLU A O 1
ATOM 677 N N . LYS A 1 89 ? 15.650 2.511 24.802 1.00 87.94 89 LYS A N 1
ATOM 678 C CA . LYS A 1 89 ? 15.609 1.049 25.012 1.00 87.94 89 LYS A CA 1
ATOM 679 C C . LYS A 1 89 ? 14.239 0.403 24.763 1.00 87.94 89 LYS A C 1
ATOM 681 O O . LYS A 1 89 ? 14.116 -0.815 24.812 1.00 87.94 89 LYS A O 1
ATOM 686 N N . SER A 1 90 ? 13.193 1.198 24.576 1.00 90.12 90 SER A N 1
ATOM 687 C CA . SER A 1 90 ? 11.803 0.766 24.393 1.00 90.12 90 SER A CA 1
ATOM 688 C C . SER A 1 90 ? 11.207 1.250 23.067 1.00 90.12 90 SER A C 1
ATOM 690 O O . SER A 1 90 ? 10.007 1.086 22.836 1.00 90.12 90 SER A O 1
ATOM 692 N N . VAL A 1 91 ? 12.025 1.825 22.180 1.00 87.81 91 VAL A N 1
ATOM 693 C CA . VAL A 1 91 ? 11.595 2.240 20.841 1.00 87.81 91 VAL A CA 1
ATOM 694 C C . VAL A 1 91 ? 11.118 1.024 20.044 1.00 87.81 91 VAL A C 1
ATOM 696 O O . VAL A 1 91 ? 11.793 0.001 19.957 1.00 87.81 91 VAL A O 1
ATOM 699 N N . GLY A 1 92 ? 9.940 1.152 19.430 1.00 87.50 92 GLY A N 1
ATOM 700 C CA . GLY A 1 92 ? 9.251 0.071 18.715 1.00 87.50 92 GLY A CA 1
ATOM 701 C C . GLY A 1 92 ? 7.993 -0.442 19.408 1.00 87.50 92 GLY A C 1
ATOM 702 O O . GLY A 1 92 ? 7.197 -1.138 18.781 1.00 87.50 92 GLY A O 1
ATOM 703 N N . ARG A 1 93 ? 7.785 -0.076 20.677 1.00 94.38 93 ARG A N 1
ATOM 704 C CA . ARG A 1 93 ? 6.506 -0.267 21.369 1.00 94.38 93 ARG A CA 1
ATOM 705 C C . ARG A 1 93 ? 5.433 0.664 20.799 1.00 94.38 93 ARG A C 1
ATOM 707 O O . ARG A 1 93 ? 5.743 1.688 20.191 1.00 94.38 93 ARG A O 1
ATOM 714 N N . LEU A 1 94 ? 4.163 0.307 21.002 1.00 96.44 94 LEU A N 1
ATOM 715 C CA . LEU A 1 94 ? 3.034 1.108 20.523 1.00 96.44 94 LEU A CA 1
ATOM 716 C C . LEU A 1 94 ? 3.022 2.487 21.192 1.00 96.44 94 LEU A C 1
ATOM 718 O O . LEU A 1 94 ? 3.204 2.597 22.400 1.00 96.44 94 LEU A O 1
ATOM 722 N N . THR A 1 95 ? 2.771 3.530 20.409 1.00 97.56 95 THR A N 1
ATOM 723 C CA . THR A 1 95 ? 2.580 4.912 20.874 1.00 97.56 95 THR A CA 1
ATOM 724 C C . THR A 1 95 ? 1.137 5.355 20.641 1.00 97.56 95 THR A C 1
ATOM 726 O O . THR A 1 95 ? 0.368 4.671 19.954 1.00 97.56 95 THR A O 1
ATOM 729 N N . LYS A 1 96 ? 0.767 6.537 21.145 1.00 98.38 96 LYS A N 1
ATOM 73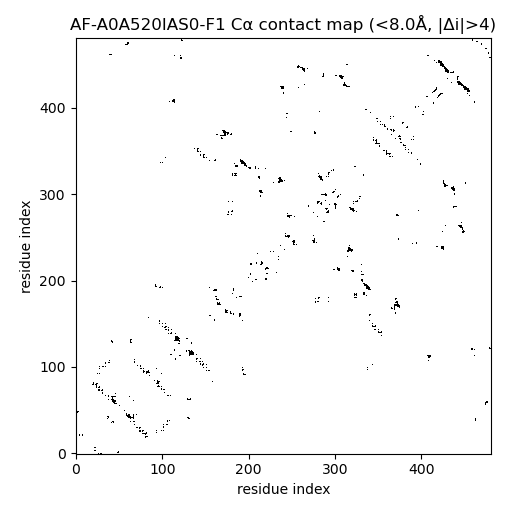0 C CA . LYS A 1 96 ? -0.494 7.196 20.766 1.00 98.38 96 LYS A CA 1
ATOM 731 C C . LYS A 1 96 ? -0.653 7.337 19.252 1.00 98.38 96 LYS A C 1
ATOM 733 O O . LYS A 1 96 ? -1.719 7.022 18.726 1.00 98.38 96 LYS A O 1
ATOM 738 N N . GLY A 1 97 ? 0.411 7.719 18.544 1.00 98.19 97 GLY A N 1
ATOM 739 C CA . GLY A 1 97 ? 0.418 7.794 17.082 1.00 98.19 97 GLY A CA 1
ATOM 740 C C . GLY A 1 97 ? 0.079 6.462 16.414 1.00 98.19 97 GLY A C 1
ATOM 741 O O . GLY A 1 97 ? -0.736 6.420 15.494 1.00 98.19 97 GLY A O 1
ATOM 742 N N . ALA A 1 98 ? 0.623 5.352 16.922 1.00 98.25 98 ALA A N 1
ATOM 743 C CA . ALA A 1 98 ? 0.293 4.018 16.419 1.00 98.25 98 ALA A CA 1
ATOM 744 C C . ALA A 1 98 ? -1.178 3.631 16.681 1.00 98.25 98 ALA A C 1
ATOM 746 O O . ALA A 1 98 ? -1.810 3.008 15.827 1.00 98.25 98 ALA A O 1
ATOM 747 N N . ALA A 1 99 ? -1.753 4.017 17.825 1.00 98.81 99 ALA A N 1
ATOM 748 C CA . ALA A 1 99 ? -3.169 3.780 18.122 1.00 98.81 99 ALA A CA 1
ATOM 749 C C . ALA A 1 99 ? -4.103 4.556 17.172 1.00 98.81 99 ALA A C 1
ATOM 751 O O . ALA A 1 99 ? -5.056 3.974 16.638 1.00 98.81 99 ALA A O 1
ATOM 752 N N . LEU A 1 100 ? -3.786 5.830 16.900 1.00 98.94 100 LEU A N 1
ATOM 753 C CA . LEU A 1 100 ? -4.488 6.653 15.907 1.00 98.94 100 LEU A CA 1
ATOM 754 C C . LEU A 1 100 ? -4.380 6.042 14.505 1.00 98.94 100 LEU A C 1
ATOM 756 O O . LEU A 1 100 ? -5.380 5.933 13.798 1.00 98.94 100 LEU A O 1
ATOM 760 N N . ALA A 1 101 ? -3.188 5.575 14.127 1.00 98.88 101 ALA A N 1
ATOM 761 C CA . ALA A 1 101 ? -2.926 4.950 12.835 1.00 98.88 101 ALA A CA 1
ATOM 762 C C . ALA A 1 101 ? -3.778 3.690 12.591 1.00 98.88 101 ALA A C 1
ATOM 764 O O . ALA A 1 101 ? -4.340 3.519 11.506 1.00 98.88 101 ALA A O 1
ATOM 765 N N . ILE A 1 102 ? -3.925 2.829 13.607 1.00 98.94 102 ILE A N 1
ATOM 766 C CA . ILE A 1 102 ? -4.791 1.638 13.546 1.00 98.94 102 ILE A CA 1
ATOM 767 C C . ILE A 1 102 ? -6.248 2.045 13.289 1.00 98.94 102 ILE A C 1
ATOM 769 O O . ILE A 1 102 ? -6.895 1.494 12.394 1.00 98.94 102 ILE A O 1
ATOM 773 N N . LYS A 1 103 ? -6.752 3.037 14.036 1.00 98.94 103 LYS A N 1
ATOM 774 C CA . LYS A 1 103 ? -8.126 3.544 13.896 1.00 98.94 103 LYS A CA 1
ATOM 775 C C . LYS A 1 103 ? -8.366 4.141 12.510 1.00 98.94 103 LYS A C 1
ATOM 777 O O . LYS A 1 103 ? -9.338 3.781 11.847 1.00 98.94 103 LYS A O 1
ATOM 782 N N . ALA A 1 104 ? -7.460 5.002 12.051 1.00 98.94 104 ALA A N 1
ATOM 783 C CA . ALA A 1 104 ? -7.555 5.668 10.756 1.00 98.94 104 ALA A CA 1
ATOM 784 C C . ALA A 1 104 ? -7.569 4.672 9.589 1.00 98.94 104 ALA A C 1
ATOM 786 O O . ALA A 1 104 ? -8.409 4.783 8.696 1.00 98.94 104 ALA A O 1
ATOM 787 N N . ARG A 1 105 ? -6.714 3.641 9.622 1.00 98.88 105 ARG A N 1
ATOM 788 C CA . ARG A 1 105 ? -6.708 2.589 8.595 1.00 98.88 105 ARG A CA 1
ATOM 789 C C . ARG A 1 105 ? -8.012 1.785 8.587 1.00 98.88 105 ARG A C 1
ATOM 791 O O . ARG A 1 105 ? -8.534 1.506 7.510 1.00 98.88 105 ARG A O 1
ATOM 798 N N . ALA A 1 106 ? -8.554 1.4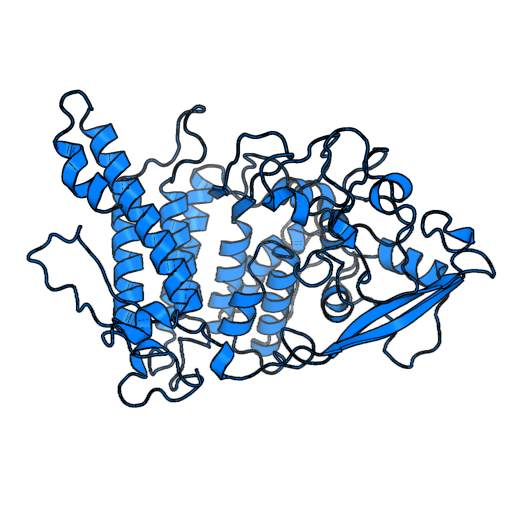24 9.752 1.00 98.88 106 ALA A N 1
ATOM 799 C CA . ALA A 1 106 ? -9.829 0.705 9.829 1.00 98.88 106 ALA A CA 1
ATOM 800 C C . ALA A 1 106 ? -10.985 1.527 9.232 1.00 98.88 106 ALA A C 1
ATOM 802 O O . ALA A 1 106 ? -11.746 1.012 8.411 1.00 98.88 106 ALA A O 1
ATOM 803 N N . LEU A 1 107 ? -11.067 2.814 9.583 1.00 98.94 107 LEU A N 1
ATOM 804 C CA . LEU A 1 107 ? -12.077 3.740 9.063 1.00 98.94 107 LEU A CA 1
ATOM 805 C C . LEU A 1 107 ? -11.930 3.985 7.556 1.00 98.94 107 LEU A C 1
ATOM 807 O O . LEU A 1 107 ? -12.931 3.967 6.844 1.00 98.94 107 LEU A O 1
ATOM 811 N N . GLN A 1 108 ? -10.701 4.110 7.042 1.00 98.88 108 GLN A N 1
ATOM 812 C CA . GLN A 1 108 ? -10.472 4.212 5.598 1.00 98.88 108 GLN A CA 1
ATOM 813 C C . GLN A 1 108 ? -11.028 2.989 4.859 1.00 98.88 108 GLN A C 1
ATOM 815 O O . GLN A 1 108 ? -11.752 3.114 3.874 1.00 98.88 108 GLN A O 1
ATOM 820 N N . TYR A 1 109 ? -10.710 1.786 5.337 1.00 98.88 109 TYR A N 1
ATOM 821 C CA . TYR A 1 109 ? -11.189 0.551 4.720 1.00 98.88 109 TYR A CA 1
ATOM 822 C C . TYR A 1 109 ? -12.711 0.395 4.833 1.00 98.88 109 TYR A C 1
ATOM 824 O O . TYR A 1 109 ? -13.336 -0.108 3.902 1.00 98.88 109 TYR A O 1
ATOM 832 N N . ALA A 1 110 ? -13.317 0.875 5.922 1.00 98.88 110 ALA A N 1
ATOM 833 C CA . ALA A 1 110 ? -14.768 0.939 6.069 1.00 98.88 110 ALA A CA 1
ATOM 834 C C . ALA A 1 110 ? -15.429 1.892 5.055 1.00 98.88 110 ALA A C 1
ATOM 836 O O . ALA A 1 110 ? -16.539 1.622 4.596 1.00 98.88 110 ALA A O 1
ATOM 837 N N . ALA A 1 111 ? -14.759 2.986 4.689 1.00 98.88 111 ALA A N 1
ATOM 838 C CA . ALA A 1 111 ? -15.255 3.964 3.722 1.00 98.88 111 ALA A CA 1
ATOM 839 C C . ALA A 1 111 ? -15.129 3.504 2.260 1.00 98.88 111 ALA A C 1
ATOM 841 O O . ALA A 1 111 ? -15.900 3.949 1.407 1.00 98.88 111 ALA A O 1
ATOM 842 N N . ARG A 1 112 ? -14.202 2.583 1.970 1.00 98.69 112 ARG A N 1
ATOM 843 C CA . ARG A 1 112 ? -13.927 2.092 0.614 1.00 98.69 112 ARG A CA 1
ATOM 844 C C . ARG A 1 112 ? -15.079 1.267 0.005 1.00 98.69 112 ARG A C 1
ATOM 846 O O . ARG A 1 112 ? -15.826 0.611 0.739 1.00 98.69 112 ARG A O 1
ATOM 853 N N . PRO A 1 113 ? -15.196 1.232 -1.342 1.00 98.50 113 PRO A N 1
ATOM 854 C CA . PRO A 1 113 ? -16.322 0.628 -2.068 1.00 98.50 113 PRO A CA 1
ATOM 855 C C . PRO A 1 113 ? -16.698 -0.813 -1.702 1.00 98.50 113 PRO A C 1
ATOM 857 O O . PRO A 1 113 ? -17.861 -1.193 -1.854 1.00 98.50 113 PRO A O 1
ATOM 860 N N . LEU A 1 114 ? -15.749 -1.639 -1.244 1.00 98.56 114 LEU A N 1
ATOM 861 C CA . LEU A 1 114 ? -16.053 -3.014 -0.837 1.00 98.56 114 LEU A CA 1
ATOM 862 C C . LEU A 1 114 ? -17.062 -3.075 0.305 1.00 98.56 114 LEU A C 1
ATOM 864 O O . LEU A 1 114 ? -18.034 -3.825 0.216 1.00 98.56 114 LEU A O 1
ATOM 868 N N . PHE A 1 115 ? -16.874 -2.247 1.326 1.00 98.75 115 PHE A N 1
ATOM 869 C CA . PHE A 1 115 ? -17.742 -2.219 2.496 1.00 98.75 115 PHE A CA 1
ATOM 870 C C . PHE A 1 115 ? -18.810 -1.131 2.411 1.00 98.75 115 PHE A C 1
ATOM 872 O O . PHE A 1 115 ? -19.964 -1.390 2.764 1.00 98.75 115 PHE A O 1
ATOM 879 N N . ASN A 1 116 ? -18.461 0.052 1.902 1.00 98.62 116 ASN A N 1
ATOM 880 C CA . ASN A 1 116 ? -19.355 1.199 1.751 1.00 98.62 116 ASN A CA 1
ATOM 881 C C . ASN A 1 116 ? -20.237 1.069 0.500 1.00 98.62 116 ASN A C 1
ATOM 883 O O . ASN A 1 116 ? -20.106 1.819 -0.467 1.00 98.62 116 ASN A O 1
ATOM 887 N N . SER A 1 117 ? -21.102 0.061 0.490 1.00 97.31 117 SER A N 1
ATOM 888 C CA . SER A 1 117 ? -21.970 -0.267 -0.638 1.00 97.31 117 SER A CA 1
ATOM 889 C C . SER A 1 117 ? -23.378 -0.634 -0.175 1.00 97.31 117 SER A C 1
ATOM 891 O O . SER A 1 117 ? -23.589 -1.079 0.950 1.00 97.31 117 SER A O 1
ATOM 893 N N . ALA A 1 118 ? -24.365 -0.441 -1.054 1.00 97.44 118 ALA A N 1
ATOM 894 C CA . ALA A 1 118 ? -25.752 -0.844 -0.797 1.00 97.44 118 ALA A CA 1
ATOM 895 C C . ALA A 1 118 ? -25.952 -2.369 -0.856 1.00 97.44 118 ALA A C 1
ATOM 897 O O . ALA A 1 118 ? -26.946 -2.899 -0.369 1.00 97.44 118 ALA A O 1
ATOM 898 N N . SER A 1 119 ? -25.028 -3.092 -1.486 1.00 97.31 119 SER A N 1
ATOM 899 C CA . SER A 1 119 ? -25.096 -4.541 -1.641 1.00 97.31 119 SER A CA 1
ATOM 900 C C . SER A 1 119 ? -23.694 -5.139 -1.615 1.00 97.31 119 SER A C 1
ATOM 902 O O . SER A 1 119 ? -22.767 -4.530 -2.161 1.00 97.31 119 SER A O 1
ATOM 904 N N . PRO A 1 120 ? -23.526 -6.329 -1.012 1.00 97.50 120 PRO A N 1
ATOM 905 C CA . PRO A 1 120 ? -22.229 -6.982 -0.944 1.00 97.50 120 PRO A CA 1
ATOM 906 C C . PRO A 1 120 ? -21.745 -7.420 -2.327 1.00 97.50 120 PRO A C 1
ATOM 908 O O . PRO A 1 120 ? -22.501 -7.486 -3.295 1.00 97.50 120 PRO A O 1
ATOM 911 N N . TYR A 1 121 ? -20.461 -7.762 -2.411 1.00 96.56 121 TYR A N 1
ATOM 912 C CA . TYR A 1 121 ? -19.848 -8.286 -3.634 1.00 96.56 121 TYR A CA 1
ATOM 913 C C . TYR A 1 121 ? -20.432 -9.638 -4.085 1.00 96.56 121 TYR A C 1
ATOM 915 O O . TYR A 1 121 ? -20.398 -9.947 -5.272 1.00 96.56 121 TYR A O 1
ATOM 923 N N . LEU A 1 122 ? -20.973 -10.418 -3.147 1.00 98.06 122 LEU A N 1
ATOM 924 C CA . LEU A 1 122 ? -21.787 -11.614 -3.354 1.00 98.06 122 LEU A CA 1
ATOM 925 C C . LEU A 1 122 ? -22.803 -11.707 -2.210 1.00 98.06 122 LEU A C 1
ATOM 927 O O . LEU A 1 122 ? -22.504 -11.301 -1.088 1.00 98.06 122 LEU A O 1
ATOM 931 N N . SER A 1 123 ? -23.991 -12.252 -2.478 1.00 97.44 123 SER A N 1
ATOM 932 C CA . SER A 1 123 ? -25.016 -12.416 -1.443 1.00 97.44 123 SER A CA 1
ATOM 933 C C . SER A 1 123 ? -24.615 -13.483 -0.422 1.00 97.44 123 SER A C 1
ATOM 935 O O . SER A 1 123 ? -24.262 -14.603 -0.785 1.00 97.44 123 SER A O 1
ATOM 937 N N . LEU A 1 124 ? -24.740 -13.137 0.856 1.00 97.00 124 LEU A N 1
ATOM 938 C CA . LEU A 1 124 ? -24.705 -14.019 2.021 1.00 97.00 124 LEU A CA 1
ATOM 939 C C . LEU A 1 124 ? -26.083 -14.057 2.724 1.00 97.00 124 LEU A C 1
ATOM 941 O O . LEU A 1 124 ? -26.192 -14.312 3.925 1.00 97.00 124 LEU A O 1
ATOM 945 N N . GLY A 1 125 ? -27.159 -13.773 1.979 1.00 96.44 125 GLY A N 1
ATOM 946 C CA . GLY A 1 125 ? -28.536 -13.803 2.475 1.00 96.44 125 GLY A CA 1
ATOM 947 C C . GLY A 1 125 ? -28.757 -12.867 3.667 1.00 96.44 125 GLY A C 1
ATOM 948 O O . GLY A 1 125 ? -28.367 -11.700 3.638 1.00 96.44 125 GLY A O 1
ATOM 949 N N . ALA A 1 126 ? -29.358 -13.389 4.739 1.00 95.75 126 ALA A N 1
ATOM 950 C CA . ALA A 1 126 ? -29.614 -12.630 5.968 1.00 95.75 126 ALA A CA 1
ATOM 951 C C . ALA A 1 126 ? -28.333 -12.113 6.660 1.00 95.75 126 ALA A C 1
ATOM 953 O O . ALA A 1 126 ? -28.402 -11.185 7.459 1.00 95.75 126 ALA A O 1
ATOM 954 N N . ASN A 1 127 ? -27.162 -12.664 6.321 1.00 97.56 127 ASN A N 1
ATOM 955 C CA . ASN A 1 127 ? -25.870 -12.312 6.916 1.00 97.56 127 ASN A CA 1
ATOM 956 C C . ASN A 1 127 ? -25.069 -11.299 6.075 1.00 97.56 127 ASN A C 1
ATOM 958 O O . ASN A 1 127 ? -23.872 -11.116 6.296 1.00 97.56 127 ASN A O 1
ATOM 962 N N . ASN A 1 128 ? -25.695 -10.620 5.105 1.00 98.25 128 ASN A N 1
ATOM 963 C CA . ASN A 1 128 ? -25.032 -9.595 4.283 1.00 98.25 128 ASN A CA 1
ATOM 964 C C . ASN A 1 128 ? -24.347 -8.496 5.116 1.00 98.25 128 ASN A C 1
ATOM 966 O O . ASN A 1 128 ? -23.298 -7.987 4.721 1.00 98.25 128 ASN A O 1
ATOM 970 N N . ASN A 1 129 ? -24.898 -8.176 6.290 1.00 98.12 129 ASN A N 1
ATOM 971 C CA . ASN A 1 129 ? -24.345 -7.199 7.232 1.00 98.12 129 ASN A CA 1
ATOM 972 C C . ASN A 1 129 ? -22.985 -7.606 7.840 1.00 98.12 129 ASN A C 1
ATOM 974 O O . ASN A 1 129 ? -22.351 -6.792 8.510 1.00 98.12 129 ASN A O 1
ATOM 978 N N . MET A 1 130 ? -22.520 -8.842 7.630 1.00 98.38 130 MET A N 1
ATOM 979 C CA . MET A 1 130 ? -21.179 -9.291 8.014 1.00 98.38 130 MET A CA 1
ATOM 980 C C . MET A 1 130 ? -20.116 -8.906 6.981 1.00 98.38 130 MET A C 1
ATOM 982 O O . MET A 1 130 ? -18.937 -8.935 7.299 1.00 98.38 130 MET A O 1
ATOM 986 N N . ILE A 1 131 ? -20.486 -8.560 5.748 1.00 98.31 131 ILE A N 1
ATOM 987 C CA . ILE A 1 131 ? -19.522 -8.366 4.646 1.00 98.31 131 ILE A CA 1
ATOM 988 C C . ILE A 1 131 ? -19.725 -7.057 3.875 1.00 98.31 131 ILE A C 1
ATOM 990 O O . ILE A 1 131 ? -18.986 -6.769 2.937 1.00 98.31 131 ILE A O 1
ATOM 994 N N . CYS A 1 132 ? -20.735 -6.276 4.247 1.00 97.56 132 CYS A N 1
ATOM 995 C CA . CYS A 1 132 ? -21.104 -5.009 3.632 1.00 97.56 132 CYS A CA 1
ATOM 996 C C . CYS A 1 132 ? -21.948 -4.201 4.629 1.00 97.56 132 CYS A C 1
ATOM 998 O O . CYS A 1 132 ? -22.679 -4.785 5.430 1.00 97.56 132 CYS A O 1
ATOM 1000 N N . PHE A 1 133 ? -21.883 -2.868 4.581 1.00 98.44 133 PHE A N 1
ATOM 1001 C CA . PHE A 1 133 ? -22.708 -2.018 5.446 1.00 98.44 133 PHE A CA 1
ATOM 1002 C C . PHE A 1 133 ? -24.170 -1.889 4.993 1.00 98.44 133 PHE A C 1
ATOM 1004 O O . PHE A 1 133 ? -25.000 -1.403 5.758 1.00 98.44 133 PHE A O 1
ATOM 1011 N N . GLY A 1 134 ? -24.500 -2.299 3.765 1.00 97.94 134 GLY A N 1
ATOM 1012 C CA . GLY A 1 134 ? -25.865 -2.246 3.230 1.00 97.94 134 GLY A CA 1
ATOM 1013 C C . GLY A 1 134 ? -26.345 -0.841 2.851 1.00 97.94 134 GLY A C 1
ATOM 1014 O O . GLY A 1 134 ? -27.516 -0.655 2.540 1.00 97.94 134 GLY A O 1
ATOM 1015 N N . ASN A 1 135 ? -25.458 0.155 2.855 1.00 98.19 135 ASN A N 1
ATOM 1016 C CA . ASN A 1 135 ? -25.699 1.482 2.300 1.00 98.19 135 ASN A CA 1
ATOM 1017 C C . ASN A 1 135 ? -24.382 2.142 1.875 1.00 98.19 135 ASN A C 1
ATOM 1019 O O . ASN A 1 135 ? -23.308 1.814 2.383 1.00 98.19 135 ASN A O 1
ATOM 1023 N N . VAL A 1 136 ? -24.490 3.115 0.973 1.00 98.12 136 VAL A N 1
ATOM 1024 C CA . VAL A 1 136 ? -23.418 4.076 0.699 1.00 98.12 136 VAL A CA 1
ATOM 1025 C C . VAL A 1 136 ? -23.606 5.261 1.644 1.00 98.12 136 VAL A C 1
ATOM 1027 O O . VAL A 1 136 ? -24.696 5.826 1.701 1.00 98.12 136 VAL A O 1
ATOM 1030 N N . SER A 1 137 ? -22.566 5.641 2.384 1.00 98.31 137 SER A N 1
ATOM 1031 C CA . SER A 1 137 ? -22.596 6.782 3.305 1.00 98.31 137 SER A CA 1
ATOM 1032 C C . SER A 1 137 ? -21.369 7.665 3.127 1.00 98.31 137 SER A C 1
ATOM 1034 O O . SER A 1 137 ? -20.234 7.188 3.214 1.00 98.31 137 SER A O 1
ATOM 1036 N N . GLN A 1 138 ? -21.607 8.966 2.929 1.00 98.31 138 GLN A N 1
ATOM 1037 C CA . GLN A 1 138 ? -20.556 9.986 2.952 1.00 98.31 138 GLN A CA 1
ATOM 1038 C C . GLN A 1 138 ? -19.949 10.143 4.351 1.00 98.31 138 GLN A C 1
ATOM 1040 O O . GLN A 1 138 ? -18.766 10.446 4.458 1.00 98.31 138 GLN A O 1
ATOM 1045 N N . GLN A 1 139 ? -20.708 9.850 5.417 1.00 98.69 139 GLN A N 1
ATOM 1046 C CA . GLN A 1 139 ? -20.202 9.942 6.788 1.00 98.69 139 GLN A CA 1
ATOM 1047 C C . GLN A 1 139 ? -18.974 9.051 7.003 1.00 98.69 139 GLN A C 1
ATOM 1049 O O . GLN A 1 139 ? -18.043 9.472 7.670 1.00 98.69 139 GLN A O 1
ATOM 1054 N N . ARG A 1 140 ? -18.904 7.873 6.363 1.00 98.81 140 ARG A N 1
ATOM 1055 C CA . ARG A 1 140 ? -17.722 6.998 6.474 1.00 98.81 140 ARG A CA 1
ATOM 1056 C C . ARG A 1 140 ? -16.463 7.649 5.904 1.00 98.81 140 ARG A C 1
ATOM 1058 O O . ARG A 1 140 ? -15.383 7.465 6.455 1.00 98.81 140 ARG A O 1
ATOM 1065 N N . TRP A 1 141 ? -16.598 8.425 4.828 1.00 98.81 141 TRP A N 1
ATOM 1066 C CA . TRP A 1 141 ? -15.488 9.210 4.289 1.00 98.81 141 TRP A CA 1
ATOM 1067 C C . TRP A 1 141 ? -15.126 10.374 5.212 1.00 98.81 141 TRP A C 1
ATOM 1069 O O . TRP A 1 141 ? -13.942 10.610 5.434 1.00 98.81 141 TRP A O 1
ATOM 1079 N N . THR A 1 142 ? -16.112 11.048 5.808 1.00 98.88 142 THR A N 1
ATOM 1080 C CA . THR A 1 142 ? -15.878 12.088 6.824 1.00 98.88 142 THR A CA 1
ATOM 1081 C C . THR A 1 142 ? -15.134 11.535 8.044 1.00 98.88 142 THR A C 1
ATOM 1083 O O . THR A 1 142 ? -14.138 12.118 8.464 1.00 98.88 142 THR A O 1
ATOM 1086 N N . ASP A 1 143 ? -15.547 10.379 8.568 1.00 98.88 143 ASP A N 1
ATOM 1087 C CA . ASP A 1 143 ? -14.897 9.722 9.708 1.00 98.88 143 ASP A CA 1
ATOM 1088 C C . ASP A 1 143 ? -13.451 9.331 9.372 1.00 98.88 143 ASP A C 1
ATOM 1090 O O . ASP A 1 143 ? -12.539 9.507 10.186 1.00 98.88 143 ASP A O 1
ATOM 1094 N N . ALA A 1 144 ? -13.223 8.841 8.148 1.00 98.94 144 ALA A N 1
ATOM 1095 C CA . ALA A 1 144 ? -11.887 8.553 7.649 1.00 98.94 144 ALA A CA 1
ATOM 1096 C C . ALA A 1 144 ? -11.032 9.828 7.552 1.00 98.94 144 ALA A C 1
ATOM 1098 O O . ALA A 1 144 ? -9.885 9.809 8.001 1.00 98.94 144 ALA A O 1
ATOM 1099 N N . VAL A 1 145 ? -11.570 10.944 7.043 1.00 98.94 145 VAL A N 1
ATOM 1100 C CA . VAL A 1 145 ? -10.870 12.242 7.033 1.00 98.94 145 VAL A CA 1
ATOM 1101 C C . VAL A 1 145 ? -10.454 12.635 8.446 1.00 98.94 145 VAL A C 1
ATOM 1103 O O . VAL A 1 145 ? -9.266 12.834 8.691 1.00 98.94 145 VAL A O 1
ATOM 1106 N N . THR A 1 146 ? -11.394 12.674 9.393 1.00 98.88 146 THR A N 1
ATOM 1107 C CA . THR A 1 146 ? -11.113 13.082 10.777 1.00 98.88 146 THR A CA 1
ATOM 1108 C C . THR A 1 146 ? -10.031 12.215 11.417 1.00 98.88 146 THR A C 1
ATOM 1110 O O . THR A 1 146 ? -9.115 12.732 12.059 1.00 98.88 146 THR A O 1
ATOM 1113 N N . ALA A 1 147 ? -10.088 10.896 11.222 1.00 98.94 147 ALA A N 1
ATOM 1114 C CA . ALA A 1 147 ? -9.101 9.991 11.797 1.00 98.94 147 ALA A CA 1
ATOM 1115 C C . ALA A 1 147 ? -7.705 10.156 11.172 1.00 98.94 147 ALA A C 1
ATOM 1117 O O . ALA A 1 147 ? -6.710 10.131 11.895 1.00 98.94 147 ALA A O 1
ATOM 1118 N N . ASN A 1 148 ? -7.607 10.350 9.854 1.00 98.94 148 ASN A N 1
ATOM 1119 C CA . ASN A 1 148 ? -6.320 10.553 9.181 1.00 98.94 148 ASN A CA 1
ATOM 1120 C C . ASN A 1 148 ? -5.718 11.940 9.482 1.00 98.94 148 ASN A C 1
ATOM 1122 O O . ASN A 1 148 ? -4.507 12.044 9.677 1.00 98.94 148 ASN A O 1
ATOM 1126 N N . GLU A 1 149 ? -6.539 12.988 9.603 1.00 98.88 149 GLU A N 1
ATOM 1127 C CA . GLU A 1 149 ? -6.085 14.311 10.058 1.00 98.88 149 GLU A CA 1
ATOM 1128 C C . GLU A 1 149 ? -5.526 14.257 11.482 1.00 98.88 149 GLU A C 1
ATOM 1130 O O . GLU A 1 149 ? -4.490 14.866 11.747 1.00 98.88 149 GLU A O 1
ATOM 1135 N N . ALA A 1 150 ? -6.143 13.482 12.380 1.00 98.81 150 ALA A N 1
ATOM 1136 C CA . ALA A 1 150 ? -5.632 13.289 13.737 1.00 98.81 150 ALA A CA 1
ATOM 1137 C C . ALA A 1 150 ? -4.238 12.637 13.749 1.00 98.81 150 ALA A C 1
ATOM 1139 O O . ALA A 1 150 ? -3.382 13.046 14.534 1.00 98.81 150 ALA A O 1
ATOM 1140 N N . VAL A 1 151 ? -3.978 11.670 12.858 1.00 98.88 151 VAL A N 1
ATOM 1141 C CA . VAL A 1 151 ? -2.650 11.045 12.724 1.00 98.88 151 VAL A CA 1
ATOM 1142 C C . VAL A 1 151 ? -1.608 12.057 12.252 1.00 98.88 151 VAL A C 1
ATOM 1144 O O . VAL A 1 151 ? -0.538 12.154 12.851 1.00 98.88 151 VAL A O 1
ATOM 1147 N N . ILE A 1 152 ? -1.918 12.836 11.212 1.00 98.69 152 ILE A N 1
ATOM 1148 C CA . ILE A 1 152 ? -0.994 13.845 10.671 1.00 98.69 152 ILE A CA 1
ATOM 1149 C C . ILE A 1 152 ? -0.741 14.957 11.694 1.00 98.69 152 ILE A C 1
ATOM 1151 O O . ILE A 1 152 ? 0.403 15.365 11.885 1.00 98.69 152 ILE A O 1
ATOM 1155 N N . ALA A 1 153 ? -1.783 15.437 12.377 1.00 98.62 153 ALA A N 1
ATOM 1156 C CA . ALA A 1 153 ? -1.658 16.459 13.413 1.00 98.62 153 ALA A CA 1
ATOM 1157 C C . ALA A 1 153 ? -0.773 15.979 14.570 1.00 98.62 153 ALA A C 1
ATOM 1159 O O . ALA A 1 153 ? 0.125 16.705 14.997 1.00 98.62 153 ALA A O 1
ATOM 1160 N N . TRP A 1 154 ? -0.986 14.742 15.030 1.00 98.56 154 TRP A N 1
ATOM 1161 C CA . TRP A 1 154 ? -0.138 14.113 16.038 1.00 98.56 154 TRP A CA 1
ATOM 1162 C C . TRP A 1 154 ? 1.305 13.968 15.549 1.00 98.56 154 TRP A C 1
ATOM 1164 O O . TRP A 1 154 ? 2.233 14.320 16.269 1.00 98.56 154 TRP A O 1
ATOM 1174 N N . GLY A 1 155 ? 1.519 13.499 14.320 1.00 97.88 155 GLY A N 1
ATOM 1175 C CA . GLY A 1 155 ? 2.864 13.331 13.778 1.00 97.88 155 GLY A CA 1
ATOM 1176 C C . GLY A 1 155 ? 3.635 14.650 13.733 1.00 97.88 155 GLY A C 1
ATOM 1177 O O . GLY A 1 155 ? 4.753 14.739 14.245 1.00 97.88 155 GLY A O 1
ATOM 1178 N N . LYS A 1 156 ? 3.002 15.710 13.219 1.00 96.44 156 LYS A N 1
ATOM 1179 C CA . LYS A 1 156 ? 3.602 17.049 13.130 1.00 96.44 156 LYS A CA 1
ATOM 1180 C C . LYS A 1 156 ? 4.003 17.615 14.488 1.00 96.44 156 LYS A C 1
ATOM 1182 O O . LYS A 1 156 ? 5.070 18.216 14.588 1.00 96.44 156 LYS A O 1
ATOM 1187 N N . SER A 1 157 ? 3.206 17.400 15.537 1.00 97.50 157 SER A N 1
ATOM 1188 C CA . SER A 1 157 ? 3.563 17.851 16.891 1.00 97.50 157 SER A CA 1
ATOM 1189 C C . SER A 1 157 ? 4.679 17.026 17.549 1.00 97.50 157 SER A C 1
ATOM 1191 O O . SER A 1 157 ? 5.242 17.470 18.546 1.00 97.50 157 SER A O 1
ATOM 1193 N N . HIS A 1 158 ? 5.051 15.881 16.968 1.00 95.94 158 HIS A N 1
ATOM 1194 C CA . HIS A 1 158 ? 6.078 14.964 17.478 1.00 95.94 158 HIS A CA 1
ATOM 1195 C C . HIS A 1 158 ? 7.220 14.724 16.477 1.00 95.94 158 HIS A C 1
ATOM 1197 O O . HIS A 1 158 ? 7.855 13.669 16.491 1.00 95.94 158 HIS A O 1
ATOM 1203 N N . ALA A 1 159 ? 7.472 15.689 15.583 1.00 93.62 159 ALA A N 1
ATOM 1204 C CA . ALA A 1 159 ? 8.531 15.636 14.568 1.00 93.62 159 ALA A CA 1
ATOM 1205 C C . ALA A 1 159 ? 8.504 14.373 13.676 1.00 93.62 159 ALA A C 1
ATOM 1207 O O . ALA A 1 159 ? 9.529 13.976 1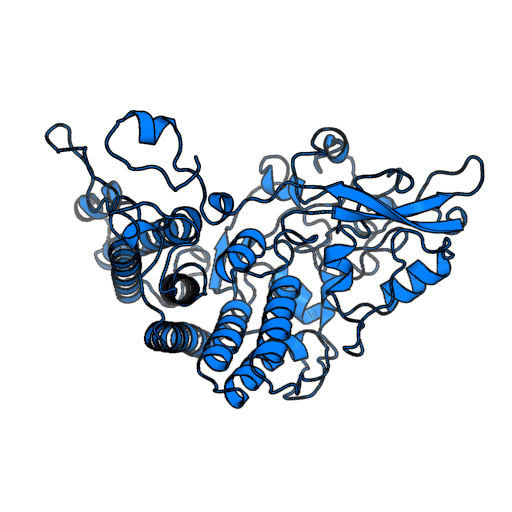3.121 1.00 93.62 159 ALA A O 1
ATOM 1208 N N . THR A 1 160 ? 7.328 13.759 13.531 1.00 95.38 160 THR A N 1
ATOM 1209 C CA . THR A 1 160 ? 7.073 12.577 12.707 1.00 95.38 160 THR A CA 1
ATOM 1210 C C . THR A 1 160 ? 6.252 13.007 11.495 1.00 95.38 160 THR A C 1
ATOM 1212 O O . THR A 1 160 ? 5.062 13.278 11.613 1.00 95.38 160 THR A O 1
ATOM 1215 N N . ASP A 1 161 ? 6.872 13.118 10.326 1.00 95.94 161 ASP A N 1
ATOM 1216 C CA . ASP A 1 161 ? 6.204 13.547 9.091 1.00 95.94 161 ASP A CA 1
ATOM 1217 C C . ASP A 1 161 ? 6.937 12.967 7.873 1.00 95.94 161 ASP A C 1
ATOM 1219 O O . ASP A 1 161 ? 7.997 12.346 8.007 1.00 95.94 161 ASP A O 1
ATOM 1223 N N . ILE A 1 162 ? 6.380 13.176 6.681 1.00 95.19 162 ILE A N 1
ATOM 1224 C CA . ILE A 1 162 ? 7.007 12.778 5.422 1.00 95.19 162 ILE A CA 1
ATOM 1225 C C . ILE A 1 162 ? 8.443 13.317 5.328 1.00 95.19 162 ILE A C 1
ATOM 1227 O O . ILE A 1 162 ? 8.734 14.474 5.657 1.00 95.19 162 ILE A O 1
ATOM 1231 N N . ILE A 1 163 ? 9.375 12.468 4.894 1.00 96.12 163 ILE A N 1
ATOM 1232 C CA . ILE A 1 163 ? 10.748 12.905 4.625 1.00 96.12 163 ILE A CA 1
ATOM 1233 C C . ILE A 1 163 ? 10.755 13.600 3.271 1.00 96.12 163 ILE A C 1
ATOM 1235 O O . ILE A 1 163 ? 10.519 12.969 2.243 1.00 96.12 163 ILE A O 1
ATOM 1239 N N . ASN A 1 164 ? 11.004 14.906 3.309 1.00 93.56 164 ASN A N 1
ATOM 1240 C CA . ASN A 1 164 ? 11.159 15.772 2.155 1.00 93.56 164 ASN A CA 1
ATOM 1241 C C . ASN A 1 164 ? 12.180 16.869 2.509 1.00 93.56 164 ASN A C 1
ATOM 1243 O O . ASN A 1 164 ? 11.924 17.691 3.391 1.00 93.56 164 ASN A O 1
ATOM 1247 N N . SER A 1 165 ? 13.352 16.832 1.882 1.00 91.81 165 SER A N 1
ATOM 1248 C CA . SER A 1 165 ? 14.492 17.716 2.137 1.00 91.81 165 SER A CA 1
ATOM 1249 C C . SER A 1 165 ? 14.719 18.759 1.039 1.00 91.81 165 SER A C 1
ATOM 1251 O O . SER A 1 165 ? 15.677 19.525 1.133 1.00 91.81 165 SER A O 1
ATOM 1253 N N . GLY A 1 166 ? 13.858 18.822 0.016 1.00 81.31 166 GLY A N 1
ATOM 1254 C CA . GLY A 1 166 ? 14.038 19.767 -1.092 1.00 81.31 166 GLY A CA 1
ATOM 1255 C C . GLY A 1 166 ? 12.822 20.051 -1.980 1.00 81.31 166 GLY A C 1
ATOM 1256 O O . GLY A 1 166 ? 12.890 20.971 -2.786 1.00 81.31 166 GLY A O 1
ATOM 1257 N N . GLY A 1 167 ? 11.720 19.307 -1.862 1.00 72.94 167 GLY A N 1
ATOM 1258 C CA . GLY A 1 167 ? 10.491 19.547 -2.623 1.00 72.94 167 GLY A CA 1
ATOM 1259 C C . GLY A 1 167 ? 9.609 20.619 -1.987 1.00 72.94 167 GLY A C 1
ATOM 1260 O O . GLY A 1 167 ? 9.313 20.553 -0.791 1.00 72.94 167 GLY A O 1
ATOM 1261 N N . GLY A 1 168 ? 9.161 21.580 -2.791 1.00 71.75 168 GLY A N 1
ATOM 1262 C CA . GLY A 1 168 ? 8.186 22.603 -2.410 1.00 71.75 168 GLY A CA 1
ATOM 1263 C C . GLY A 1 168 ? 6.759 22.235 -2.821 1.00 71.75 168 GLY A C 1
ATOM 1264 O O . GLY A 1 168 ? 6.522 21.241 -3.505 1.00 71.75 168 GLY A O 1
ATOM 1265 N N . ALA A 1 169 ? 5.787 23.066 -2.434 1.00 64.25 169 ALA A N 1
ATOM 1266 C CA . ALA A 1 169 ? 4.445 22.971 -2.999 1.00 64.25 169 ALA A CA 1
ATOM 1267 C C . ALA A 1 169 ? 4.513 23.327 -4.494 1.00 64.25 169 ALA A C 1
ATOM 1269 O O . ALA A 1 169 ? 4.705 24.492 -4.832 1.00 64.25 169 ALA A O 1
ATOM 1270 N N . ASN A 1 170 ? 4.320 22.331 -5.362 1.00 64.00 170 ASN A N 1
ATOM 1271 C CA . ASN A 1 170 ? 4.462 22.409 -6.823 1.00 64.00 170 ASN A CA 1
ATOM 1272 C C . ASN A 1 170 ? 5.870 22.315 -7.407 1.00 64.00 170 ASN A C 1
ATOM 1274 O O . ASN A 1 170 ? 5.995 22.385 -8.628 1.00 64.00 170 ASN A O 1
ATOM 1278 N N . ASP A 1 171 ? 6.881 22.042 -6.585 1.00 78.38 171 ASP A N 1
ATOM 1279 C CA . ASP A 1 171 ? 8.245 21.849 -7.068 1.00 78.38 171 ASP A CA 1
ATOM 1280 C C . ASP A 1 171 ? 8.693 20.397 -6.853 1.00 78.38 171 ASP A C 1
ATOM 1282 O O . ASP A 1 171 ? 8.705 19.921 -5.710 1.00 78.38 171 ASP A O 1
ATOM 1286 N N . PRO A 1 172 ? 9.075 19.677 -7.928 1.00 87.31 172 PRO A N 1
ATOM 1287 C CA . PRO A 1 172 ? 9.688 18.362 -7.823 1.00 87.31 172 PRO A CA 1
ATOM 1288 C C . PRO A 1 172 ? 10.871 18.367 -6.855 1.00 87.31 172 PRO A C 1
ATOM 1290 O O . PRO A 1 172 ? 11.781 19.187 -6.968 1.00 87.31 172 PRO A O 1
ATOM 1293 N N . ASN A 1 173 ? 10.884 17.422 -5.919 1.00 93.38 173 ASN A N 1
ATOM 1294 C CA . ASN A 1 173 ? 11.987 17.267 -4.982 1.00 93.38 173 ASN A CA 1
ATOM 1295 C C . ASN A 1 173 ? 13.281 16.803 -5.688 1.00 93.38 173 ASN A C 1
ATOM 1297 O O . ASN A 1 173 ? 13.327 15.665 -6.170 1.00 93.38 173 ASN A O 1
ATOM 1301 N N . PRO A 1 174 ? 14.368 17.600 -5.693 1.00 93.44 174 PRO A N 1
ATOM 1302 C CA . PRO A 1 174 ? 15.643 17.180 -6.276 1.00 93.44 174 PRO A CA 1
ATOM 1303 C C . PRO A 1 174 ? 16.304 16.029 -5.499 1.00 93.44 174 PRO A C 1
ATOM 1305 O O . PRO A 1 174 ? 17.096 15.282 -6.069 1.00 93.44 174 PRO A O 1
ATOM 1308 N N . ASN A 1 175 ? 15.944 15.838 -4.224 1.00 96.38 175 ASN A N 1
ATOM 1309 C CA . ASN A 1 175 ? 16.475 14.790 -3.346 1.00 96.38 175 ASN A CA 1
ATOM 1310 C C . ASN A 1 175 ? 15.553 13.562 -3.263 1.00 96.38 175 ASN A C 1
ATOM 1312 O O . ASN A 1 175 ? 15.682 12.746 -2.352 1.00 96.38 175 ASN A O 1
ATOM 1316 N N . ALA A 1 176 ? 14.613 13.409 -4.199 1.00 97.06 176 ALA A N 1
ATOM 1317 C CA . ALA A 1 176 ? 13.543 12.415 -4.124 1.00 97.06 176 ALA A CA 1
ATOM 1318 C C . ALA A 1 176 ? 14.014 10.972 -3.901 1.00 97.06 176 ALA A C 1
ATOM 1320 O O . ALA A 1 176 ? 13.403 10.244 -3.118 1.00 97.06 176 ALA A O 1
ATOM 1321 N N . LEU A 1 177 ? 15.104 10.559 -4.560 1.00 97.44 177 LEU A N 1
ATOM 1322 C CA . LEU A 1 177 ? 15.675 9.219 -4.386 1.00 97.44 177 LEU A CA 1
ATOM 1323 C C . LEU A 1 177 ? 16.147 9.006 -2.942 1.00 97.44 177 LEU A C 1
ATOM 1325 O O . LEU A 1 177 ? 15.880 7.961 -2.351 1.00 97.44 177 LEU A O 1
ATOM 1329 N N . ASP A 1 178 ? 16.823 10.007 -2.381 1.00 97.38 178 ASP A N 1
ATOM 1330 C CA . ASP A 1 178 ? 17.408 9.954 -1.045 1.00 97.38 178 ASP A CA 1
ATOM 1331 C C . ASP A 1 178 ? 16.333 10.017 0.042 1.00 97.38 178 ASP A C 1
ATOM 1333 O O . ASP A 1 178 ? 16.358 9.232 0.994 1.00 97.38 178 ASP A O 1
ATOM 1337 N N . ASP A 1 179 ? 15.343 10.885 -0.133 1.00 97.50 179 ASP A N 1
ATOM 1338 C CA . ASP A 1 179 ? 14.244 11.051 0.810 1.00 97.50 179 ASP A CA 1
ATOM 1339 C C . ASP A 1 179 ? 13.328 9.823 0.845 1.00 97.50 179 ASP A C 1
ATOM 1341 O O . ASP A 1 179 ? 13.036 9.294 1.921 1.00 97.50 179 ASP A O 1
ATOM 1345 N N . TYR A 1 180 ? 12.912 9.320 -0.322 1.00 98.06 180 TYR A N 1
ATOM 1346 C CA . TYR A 1 180 ? 12.084 8.116 -0.410 1.00 98.06 180 TYR A CA 1
ATOM 1347 C C . TYR A 1 180 ? 12.858 6.859 0.015 1.00 98.06 180 TYR A C 1
ATOM 1349 O O . TYR A 1 180 ? 12.338 6.012 0.750 1.00 98.06 180 TYR A O 1
ATOM 1357 N N . GLY A 1 181 ? 14.126 6.748 -0.391 1.00 96.81 181 GLY A N 1
ATOM 1358 C CA . GLY A 1 181 ? 15.018 5.678 0.048 1.00 96.81 181 GLY A CA 1
ATOM 1359 C C . GLY A 1 181 ? 15.160 5.649 1.570 1.00 96.81 181 GLY A C 1
ATOM 1360 O O . GLY A 1 181 ? 15.011 4.591 2.185 1.00 96.81 181 GLY A O 1
ATOM 1361 N N . THR A 1 182 ? 15.343 6.812 2.198 1.00 96.69 182 THR A N 1
ATOM 1362 C CA . THR A 1 182 ? 15.402 6.946 3.662 1.00 96.69 182 THR A CA 1
ATOM 1363 C C . THR A 1 182 ? 14.078 6.564 4.319 1.00 96.69 182 THR A C 1
ATOM 1365 O O . THR A 1 182 ? 14.081 5.768 5.258 1.00 96.69 182 THR A O 1
ATOM 1368 N N . ALA A 1 183 ? 12.951 7.072 3.814 1.00 96.69 183 ALA A N 1
ATOM 1369 C CA . ALA A 1 183 ? 11.617 6.802 4.355 1.00 96.69 183 ALA A CA 1
ATOM 1370 C C . ALA A 1 183 ? 11.274 5.308 4.391 1.00 96.69 183 ALA A C 1
ATOM 1372 O O . ALA A 1 183 ? 10.678 4.822 5.354 1.00 96.69 183 ALA A O 1
ATOM 1373 N N . THR A 1 184 ? 11.672 4.576 3.353 1.00 94.62 184 THR A N 1
ATOM 1374 C CA . THR A 1 184 ? 11.376 3.146 3.223 1.00 94.62 184 THR A CA 1
ATOM 1375 C C . THR A 1 184 ? 12.410 2.258 3.904 1.00 94.62 184 THR A C 1
ATOM 1377 O O . THR A 1 184 ? 12.058 1.185 4.375 1.00 94.62 184 THR A O 1
ATOM 1380 N N . SER A 1 185 ? 13.680 2.666 3.965 1.00 92.38 185 SER A N 1
ATOM 1381 C CA . SER A 1 185 ? 14.781 1.737 4.263 1.00 92.38 185 SER A CA 1
ATOM 1382 C C . SER A 1 185 ? 15.557 2.044 5.536 1.00 92.38 185 SER A C 1
ATOM 1384 O O . SER A 1 185 ? 16.187 1.132 6.085 1.00 92.38 185 SER A O 1
ATOM 1386 N N . THR A 1 186 ? 15.577 3.300 5.988 1.00 92.00 186 THR A N 1
ATOM 1387 C CA . THR A 1 186 ? 16.382 3.712 7.144 1.00 92.00 186 THR A CA 1
ATOM 1388 C C . THR A 1 186 ? 15.641 3.363 8.437 1.00 92.00 186 THR A C 1
ATOM 1390 O O . THR A 1 186 ? 14.526 3.849 8.640 1.00 92.00 186 THR A O 1
ATOM 1393 N N . PRO A 1 187 ? 16.225 2.535 9.324 1.00 88.62 187 PRO A N 1
ATOM 1394 C CA . PRO A 1 187 ? 15.630 2.210 10.621 1.00 88.62 187 PRO A CA 1
ATOM 1395 C C . PRO A 1 187 ? 15.347 3.464 11.454 1.00 88.62 187 PRO A C 1
ATOM 1397 O O . PRO A 1 187 ? 16.145 4.400 11.437 1.00 88.62 187 PRO A O 1
ATOM 1400 N N . ASN A 1 188 ? 14.249 3.472 12.212 1.00 87.81 188 ASN A N 1
ATOM 1401 C CA . ASN A 1 188 ? 13.843 4.592 13.080 1.00 87.81 188 ASN A CA 1
ATOM 1402 C C . ASN A 1 188 ? 13.740 5.964 12.391 1.00 87.81 188 ASN A C 1
ATOM 1404 O O . ASN A 1 188 ? 13.909 6.997 13.040 1.00 87.81 188 ASN A O 1
ATOM 1408 N N . ASN A 1 189 ? 13.493 6.005 11.082 1.00 93.62 189 ASN A N 1
ATOM 1409 C CA . ASN A 1 189 ? 13.328 7.281 10.399 1.00 93.62 189 ASN A CA 1
ATOM 1410 C C . ASN A 1 189 ? 12.023 7.985 10.820 1.00 93.62 189 ASN A C 1
ATOM 1412 O O . ASN A 1 189 ? 11.053 7.348 11.230 1.00 93.62 189 ASN A O 1
ATOM 1416 N N . LYS A 1 190 ? 11.993 9.313 10.667 1.00 94.69 190 LYS A N 1
ATOM 1417 C CA . LYS A 1 190 ? 10.886 10.170 11.121 1.00 94.69 190 LYS A CA 1
ATOM 1418 C C . LYS A 1 190 ? 9.562 10.001 10.361 1.00 94.69 190 LYS A C 1
ATOM 1420 O O . LYS A 1 190 ? 8.576 10.605 10.759 1.00 94.69 190 LYS A O 1
ATOM 1425 N N . GLU A 1 191 ? 9.512 9.242 9.266 1.00 96.94 191 GLU A N 1
ATOM 1426 C CA . GLU A 1 191 ? 8.252 8.997 8.547 1.00 96.94 191 GLU A CA 1
ATOM 1427 C C . GLU A 1 191 ? 7.468 7.822 9.149 1.00 96.94 191 GLU A C 1
ATOM 1429 O O . GLU A 1 191 ? 6.259 7.711 8.938 1.00 96.94 191 GLU A O 1
ATOM 1434 N N . VAL A 1 192 ? 8.132 6.933 9.891 1.00 95.81 192 VAL A N 1
ATOM 1435 C CA . VAL A 1 192 ? 7.555 5.681 10.395 1.00 95.81 192 VAL A CA 1
ATOM 1436 C C . VAL A 1 192 ? 6.908 5.892 11.763 1.00 95.81 192 VAL A C 1
ATOM 1438 O O . VAL A 1 192 ? 7.573 6.257 12.726 1.00 95.81 192 VAL A O 1
ATOM 1441 N N . LEU A 1 193 ? 5.612 5.582 11.874 1.00 95.56 193 LEU A N 1
ATOM 1442 C CA . LEU A 1 193 ? 4.876 5.632 13.146 1.00 95.56 193 LEU A CA 1
ATOM 1443 C C . LEU A 1 193 ? 5.026 4.332 13.945 1.00 95.56 193 LEU A C 1
ATOM 1445 O O . LEU A 1 193 ? 4.994 4.336 15.173 1.00 95.56 193 LEU A O 1
ATOM 1449 N N . LEU A 1 194 ? 5.147 3.205 13.241 1.00 95.12 194 LEU A N 1
ATOM 1450 C CA . LEU A 1 194 ? 5.380 1.890 13.828 1.00 95.12 194 LEU A CA 1
ATOM 1451 C C . LEU A 1 194 ? 6.010 0.976 12.779 1.00 95.12 194 LEU A C 1
ATOM 1453 O O . LEU A 1 194 ? 5.529 0.902 11.645 1.00 95.12 194 LEU A O 1
ATOM 1457 N N . ALA A 1 195 ? 7.027 0.223 13.182 1.00 93.00 195 ALA A N 1
ATOM 1458 C CA . ALA A 1 195 ? 7.624 -0.828 12.373 1.00 93.00 195 ALA A CA 1
ATOM 1459 C C . ALA A 1 195 ? 7.721 -2.136 13.154 1.00 93.00 195 ALA A C 1
ATOM 1461 O O . ALA A 1 195 ? 7.884 -2.144 14.375 1.00 93.00 195 ALA A O 1
ATOM 1462 N N . TYR A 1 196 ? 7.662 -3.250 12.430 1.00 88.62 196 TYR A N 1
ATOM 1463 C CA . TYR A 1 196 ? 8.080 -4.533 12.964 1.00 88.62 196 TYR A CA 1
ATOM 1464 C C . TYR A 1 196 ? 9.608 -4.564 13.002 1.00 88.62 196 TYR A C 1
ATOM 1466 O O . TYR A 1 196 ? 10.278 -4.555 11.965 1.00 88.62 196 TYR A O 1
ATOM 1474 N N . LYS A 1 197 ? 10.140 -4.577 14.222 1.00 83.50 197 LYS A N 1
ATOM 1475 C CA . LYS A 1 197 ? 11.569 -4.666 14.501 1.00 83.50 197 LYS A CA 1
ATOM 1476 C C . LYS A 1 197 ? 11.945 -6.114 14.750 1.00 83.50 197 LYS A C 1
ATOM 1478 O O . LYS A 1 197 ? 11.281 -6.806 15.521 1.00 83.50 197 LYS A O 1
ATOM 1483 N N . VAL A 1 198 ? 13.034 -6.549 14.134 1.00 72.56 198 VAL A N 1
ATOM 1484 C CA . VAL A 1 198 ? 13.662 -7.826 14.456 1.00 72.56 198 VAL A CA 1
ATOM 1485 C C . VAL A 1 198 ? 15.141 -7.571 14.712 1.00 72.56 198 VAL A C 1
ATOM 1487 O O . VAL A 1 198 ? 15.810 -6.908 13.923 1.00 72.56 198 VAL A O 1
ATOM 1490 N N . ASP A 1 199 ? 15.632 -8.084 15.830 1.00 61.97 199 ASP A N 1
ATOM 1491 C CA . ASP A 1 199 ? 17.051 -8.096 16.159 1.00 61.97 199 ASP A CA 1
ATOM 1492 C C . ASP A 1 199 ? 17.576 -9.488 15.811 1.00 61.97 199 ASP A C 1
ATOM 1494 O O . ASP A 1 199 ? 17.351 -10.432 16.566 1.00 61.97 199 ASP A O 1
ATOM 1498 N N . ASN A 1 200 ? 18.107 -9.681 14.598 1.00 56.00 200 ASN A N 1
ATOM 1499 C CA . ASN A 1 200 ? 18.782 -10.933 14.247 1.00 56.00 200 ASN A CA 1
ATOM 1500 C C . ASN A 1 200 ? 19.599 -10.865 12.950 1.00 56.00 200 ASN A C 1
ATOM 1502 O O . ASN A 1 200 ? 19.210 -10.236 11.965 1.00 56.00 200 ASN A O 1
ATOM 1506 N N . ASN A 1 201 ? 20.684 -11.647 12.925 1.00 56.16 201 ASN A N 1
ATOM 1507 C CA . ASN A 1 201 ? 21.406 -12.012 11.706 1.00 56.16 201 ASN A CA 1
ATOM 1508 C C . ASN A 1 201 ? 20.454 -12.703 10.707 1.00 56.16 201 ASN A C 1
ATOM 1510 O O . ASN A 1 201 ? 19.722 -13.627 11.073 1.00 56.16 201 ASN A O 1
ATOM 1514 N N . ALA A 1 202 ? 20.515 -12.302 9.431 1.00 52.75 202 ALA A N 1
ATOM 1515 C CA . ALA A 1 202 ? 19.618 -12.702 8.333 1.00 52.75 202 ALA A CA 1
ATOM 1516 C C . ALA A 1 202 ? 19.451 -14.223 8.097 1.00 52.75 202 ALA A C 1
ATOM 1518 O O . ALA A 1 202 ? 18.579 -14.652 7.341 1.00 52.75 202 ALA A O 1
ATOM 1519 N N . ASN A 1 203 ? 20.250 -15.063 8.758 1.00 51.59 203 ASN A N 1
ATOM 1520 C CA . ASN A 1 203 ? 20.200 -16.517 8.627 1.00 51.59 203 ASN A CA 1
ATOM 1521 C C . ASN A 1 203 ? 18.929 -17.162 9.197 1.00 51.59 203 ASN A C 1
ATOM 1523 O O . ASN A 1 203 ? 18.461 -18.149 8.621 1.00 51.59 203 ASN A O 1
ATOM 1527 N N . ASN A 1 204 ? 18.335 -16.582 10.248 1.00 51.34 204 ASN A N 1
ATOM 1528 C CA . ASN A 1 204 ? 17.215 -17.195 10.978 1.00 51.34 204 ASN A CA 1
ATOM 1529 C C . ASN A 1 204 ? 15.835 -16.596 10.660 1.00 51.34 204 ASN A C 1
ATOM 1531 O O . ASN A 1 204 ? 14.819 -17.205 10.991 1.00 51.34 204 ASN A O 1
ATOM 1535 N N . VAL A 1 205 ? 15.764 -15.441 9.989 1.00 57.66 205 VAL A N 1
ATOM 1536 C CA . VAL A 1 205 ? 14.488 -14.789 9.653 1.00 57.66 205 VAL A CA 1
ATOM 1537 C C . VAL A 1 205 ? 14.203 -14.966 8.163 1.00 57.66 205 VAL A C 1
ATOM 1539 O O . VAL A 1 205 ? 14.714 -14.224 7.326 1.00 57.66 205 VAL A O 1
ATOM 1542 N N . LYS A 1 206 ? 13.355 -15.950 7.823 1.00 62.06 206 LYS A N 1
ATOM 1543 C CA . LYS A 1 206 ? 12.947 -16.233 6.430 1.00 62.06 206 LYS A CA 1
ATOM 1544 C C . LYS A 1 206 ? 12.411 -14.995 5.700 1.00 62.06 206 LYS A C 1
ATOM 1546 O O . LYS A 1 206 ? 12.617 -14.883 4.501 1.00 62.06 206 LYS A O 1
ATOM 1551 N N . MET A 1 207 ? 11.788 -14.056 6.422 1.00 67.25 207 MET A N 1
ATOM 1552 C CA . MET A 1 207 ? 11.236 -12.822 5.853 1.00 67.25 207 MET A CA 1
ATOM 1553 C C . MET A 1 207 ? 12.266 -12.059 5.015 1.00 67.25 207 MET A C 1
ATOM 1555 O O . MET A 1 207 ? 11.966 -11.716 3.883 1.00 67.25 207 MET A O 1
ATOM 1559 N N . PHE A 1 208 ? 13.488 -11.850 5.513 1.00 70.94 208 PHE A N 1
ATOM 1560 C CA . PHE A 1 208 ? 14.503 -11.072 4.792 1.00 70.94 208 PHE A CA 1
ATOM 1561 C C . PHE A 1 208 ? 15.008 -11.768 3.528 1.00 70.94 208 PHE A C 1
ATOM 1563 O O . PHE A 1 208 ? 15.285 -11.108 2.531 1.00 70.94 208 PHE A O 1
ATOM 1570 N N . LYS A 1 209 ? 15.037 -13.106 3.518 1.00 63.62 209 LYS A N 1
ATOM 1571 C CA . LYS A 1 209 ? 15.403 -13.885 2.324 1.00 63.62 209 LYS A CA 1
ATOM 1572 C C . LYS A 1 209 ? 14.447 -13.628 1.152 1.00 63.62 209 LYS A C 1
ATOM 1574 O O . LYS A 1 209 ? 14.858 -13.712 0.003 1.00 63.62 209 LYS A O 1
ATOM 1579 N N . PHE A 1 210 ? 13.198 -13.256 1.440 1.00 66.62 210 PHE A N 1
ATOM 1580 C CA . PHE A 1 210 ? 12.189 -12.892 0.443 1.00 66.62 210 PHE A CA 1
ATOM 1581 C C . PHE A 1 210 ? 12.209 -11.415 0.033 1.00 66.62 210 PHE A C 1
ATOM 1583 O O . PHE A 1 210 ? 11.261 -10.981 -0.606 1.00 66.62 210 PHE A O 1
ATOM 1590 N N . TYR A 1 211 ? 13.218 -10.627 0.414 1.00 74.38 211 TYR A N 1
ATOM 1591 C CA . TYR A 1 211 ? 13.343 -9.219 -0.001 1.00 74.38 211 TYR A CA 1
ATOM 1592 C C . TYR A 1 211 ? 14.783 -8.825 -0.378 1.00 74.38 211 TYR A C 1
ATOM 1594 O O . TYR A 1 211 ? 14.982 -7.743 -0.920 1.00 74.38 211 TYR A O 1
ATOM 1602 N N . ILE A 1 212 ? 15.786 -9.685 -0.139 1.00 71.06 212 ILE A N 1
ATOM 1603 C CA . ILE A 1 212 ? 17.195 -9.429 -0.490 1.00 71.06 212 ILE A CA 1
ATOM 1604 C C . ILE A 1 212 ? 17.525 -10.038 -1.857 1.00 71.06 212 ILE A C 1
ATOM 1606 O O . ILE A 1 212 ? 17.416 -11.255 -2.001 1.00 71.06 212 ILE A O 1
ATOM 1610 N N . PRO A 1 213 ? 18.011 -9.243 -2.827 1.00 67.00 213 PRO A N 1
ATOM 1611 C CA . PRO A 1 213 ? 18.411 -9.755 -4.137 1.00 67.00 213 PRO A CA 1
ATOM 1612 C C . PRO A 1 213 ? 19.876 -10.239 -4.227 1.00 67.00 213 PRO A C 1
ATOM 1614 O O . PRO A 1 213 ? 20.265 -10.777 -5.251 1.00 67.00 213 PRO A O 1
ATOM 1617 N N . VAL A 1 214 ? 20.719 -10.048 -3.204 1.00 60.91 214 VAL A N 1
ATOM 1618 C CA . VAL A 1 214 ? 22.184 -10.279 -3.267 1.00 60.91 214 VAL A CA 1
ATOM 1619 C C . VAL A 1 214 ? 22.588 -11.766 -3.170 1.00 60.91 214 VAL A C 1
ATOM 1621 O O . VAL A 1 214 ? 22.129 -12.475 -2.272 1.00 60.91 214 VAL A O 1
ATOM 1624 N N . ARG A 1 215 ? 23.551 -12.220 -3.996 1.00 56.22 215 ARG A N 1
ATOM 1625 C CA . ARG A 1 215 ? 24.165 -13.570 -3.967 1.00 56.22 215 ARG A CA 1
ATOM 1626 C C . ARG A 1 215 ? 25.555 -13.531 -3.284 1.00 56.22 215 ARG A C 1
ATOM 1628 O O . ARG A 1 215 ? 26.417 -12.798 -3.748 1.00 56.22 215 ARG A O 1
ATOM 1635 N N . GLY A 1 216 ? 25.842 -14.298 -2.206 1.00 47.78 216 GLY A N 1
ATOM 1636 C CA . GLY A 1 216 ? 27.244 -14.374 -1.707 1.00 47.78 216 GLY A CA 1
ATOM 1637 C C . GLY A 1 216 ? 27.626 -15.065 -0.371 1.00 47.78 216 GLY A C 1
ATOM 1638 O O . GLY A 1 216 ? 27.390 -14.544 0.716 1.00 47.78 216 GLY A O 1
ATOM 1639 N N . SER A 1 217 ? 28.351 -16.186 -0.515 1.00 38.09 217 SER A N 1
ATOM 1640 C CA . SER A 1 217 ? 29.510 -16.779 0.218 1.00 38.09 217 SER A CA 1
ATOM 1641 C C . SER A 1 217 ? 29.545 -17.113 1.723 1.00 38.09 217 SER A C 1
ATOM 1643 O O . SER A 1 217 ? 30.313 -18.001 2.084 1.00 38.09 217 SER A O 1
ATOM 1645 N N . SER A 1 218 ? 28.781 -16.493 2.623 1.00 36.31 218 SER A N 1
ATOM 1646 C CA . SER A 1 218 ? 28.901 -16.808 4.070 1.00 36.31 218 SER A CA 1
ATOM 1647 C C . SER A 1 218 ? 27.591 -16.637 4.829 1.00 36.31 218 SER A C 1
ATOM 1649 O O . SER A 1 218 ? 27.432 -15.742 5.654 1.00 36.31 218 SER A O 1
ATOM 1651 N N . GLY A 1 219 ? 26.604 -17.486 4.525 1.00 44.16 219 GLY A N 1
ATOM 1652 C CA . GLY A 1 219 ? 25.301 -17.390 5.192 1.00 44.16 219 GLY A CA 1
ATOM 1653 C C . GLY A 1 219 ? 24.626 -16.037 4.934 1.00 44.16 219 GLY A C 1
ATOM 1654 O O . GLY A 1 219 ? 24.018 -15.440 5.814 1.00 44.16 219 GLY A O 1
ATOM 1655 N N . ARG A 1 220 ? 24.765 -15.520 3.714 1.00 46.97 220 ARG A N 1
ATOM 1656 C CA . ARG A 1 220 ? 23.842 -14.547 3.129 1.00 46.97 220 ARG A CA 1
ATOM 1657 C C . ARG A 1 220 ? 22.889 -15.387 2.288 1.00 46.97 220 ARG A C 1
ATOM 1659 O O . ARG A 1 220 ? 23.144 -15.657 1.118 1.00 46.97 220 ARG A O 1
ATOM 1666 N N . GLY A 1 221 ? 21.936 -16.014 2.980 1.00 43.22 221 GLY A N 1
ATOM 1667 C CA . GLY A 1 221 ? 21.082 -17.057 2.415 1.00 43.22 221 GLY A CA 1
ATOM 1668 C C . GLY A 1 221 ? 20.221 -16.506 1.276 1.00 43.22 221 GLY A C 1
ATOM 1669 O O . GLY A 1 221 ? 19.490 -15.552 1.487 1.00 43.22 221 GLY A O 1
ATOM 1670 N N . GLY A 1 222 ? 20.239 -17.073 0.079 1.00 40.19 222 GLY A N 1
ATOM 1671 C CA . GLY A 1 222 ? 20.947 -18.261 -0.374 1.00 40.19 222 GLY A CA 1
ATOM 1672 C C . GLY A 1 222 ? 20.526 -18.580 -1.804 1.00 40.19 222 GLY A C 1
ATOM 1673 O O . GLY A 1 222 ? 19.632 -17.949 -2.362 1.00 40.19 222 GLY A O 1
ATOM 1674 N N . ASN A 1 223 ? 21.135 -19.613 -2.376 1.00 39.12 223 ASN A N 1
ATOM 1675 C CA . ASN A 1 223 ? 20.789 -20.202 -3.673 1.00 39.12 223 ASN A CA 1
ATOM 1676 C C . ASN A 1 223 ? 19.317 -20.694 -3.803 1.00 39.12 223 ASN A C 1
ATOM 1678 O O . ASN A 1 223 ? 18.980 -21.313 -4.809 1.00 39.12 223 ASN A O 1
ATOM 1682 N N . ASP A 1 224 ? 18.432 -20.397 -2.843 1.00 42.44 224 ASP A N 1
ATOM 1683 C CA . ASP A 1 224 ? 17.010 -20.770 -2.819 1.00 42.44 224 ASP A CA 1
ATOM 1684 C C . ASP A 1 224 ? 16.093 -19.821 -3.605 1.00 42.44 224 ASP A C 1
ATOM 1686 O O . ASP A 1 224 ? 14.926 -20.144 -3.825 1.00 42.44 224 ASP A O 1
ATOM 1690 N N . ILE A 1 225 ? 16.637 -18.738 -4.183 1.00 45.06 225 ILE A N 1
ATOM 1691 C CA . ILE A 1 225 ? 15.999 -18.008 -5.303 1.00 45.06 225 ILE A CA 1
ATOM 1692 C C . ILE A 1 225 ? 15.699 -18.977 -6.478 1.00 45.06 225 ILE A C 1
ATOM 1694 O O . ILE A 1 225 ? 14.920 -18.686 -7.389 1.00 45.06 225 ILE A O 1
ATOM 1698 N N . ASN A 1 226 ? 16.283 -20.184 -6.460 1.00 40.88 226 ASN A N 1
ATOM 1699 C CA . ASN A 1 226 ? 16.088 -21.198 -7.483 1.00 40.88 226 ASN A CA 1
ATOM 1700 C C . ASN A 1 226 ? 15.008 -22.257 -7.197 1.00 40.88 226 ASN A C 1
ATOM 1702 O O . ASN A 1 226 ? 14.499 -22.806 -8.173 1.00 40.88 226 ASN A O 1
ATOM 1706 N N . ASN A 1 227 ? 14.606 -22.502 -5.941 1.00 36.94 227 ASN A N 1
ATOM 1707 C CA . ASN A 1 227 ? 13.704 -23.621 -5.599 1.00 36.94 227 ASN A CA 1
ATOM 1708 C C . ASN A 1 227 ? 12.301 -23.216 -5.106 1.00 36.94 227 ASN A C 1
ATOM 1710 O O . ASN A 1 227 ? 11.371 -23.997 -5.280 1.00 36.94 227 ASN A O 1
ATOM 1714 N N . GLU A 1 228 ? 12.092 -22.001 -4.588 1.00 40.97 228 GLU A N 1
ATOM 1715 C CA . GLU A 1 228 ? 10.765 -21.518 -4.135 1.00 40.97 228 GLU A CA 1
ATOM 1716 C C . GLU A 1 228 ? 10.144 -20.484 -5.108 1.00 40.97 228 GLU A C 1
ATOM 1718 O O . GLU A 1 228 ? 9.322 -19.644 -4.735 1.00 40.97 228 GLU A O 1
ATOM 1723 N N . ARG A 1 229 ? 10.523 -20.579 -6.395 1.00 49.25 229 ARG A N 1
ATOM 1724 C CA . ARG A 1 229 ? 10.217 -19.656 -7.516 1.00 49.25 229 ARG A CA 1
ATOM 1725 C C . ARG A 1 229 ? 8.730 -19.381 -7.791 1.00 49.25 229 ARG A C 1
ATOM 1727 O O . ARG A 1 229 ? 8.430 -18.466 -8.548 1.00 49.25 229 ARG A O 1
ATOM 1734 N N . TYR A 1 230 ? 7.823 -20.159 -7.204 1.00 41.41 230 TYR A N 1
ATOM 1735 C CA . TYR A 1 230 ? 6.374 -20.070 -7.426 1.00 41.41 230 TYR A CA 1
ATOM 1736 C C . TYR A 1 230 ? 5.596 -19.505 -6.227 1.00 41.41 230 TYR A C 1
ATOM 1738 O O . TYR A 1 230 ? 4.387 -19.323 -6.327 1.00 41.41 230 TYR A O 1
ATOM 1746 N N . LEU A 1 231 ? 6.257 -19.262 -5.087 1.00 38.50 231 LEU A N 1
ATOM 1747 C CA . LEU A 1 231 ? 5.587 -18.974 -3.809 1.00 38.50 231 LEU A CA 1
ATOM 1748 C C . LEU A 1 231 ? 5.762 -17.538 -3.312 1.00 38.50 231 LEU A C 1
ATOM 1750 O O . LEU A 1 231 ? 5.250 -17.198 -2.248 1.00 38.50 231 LEU A O 1
ATOM 1754 N N . THR A 1 232 ? 6.488 -16.689 -4.041 1.00 41.59 232 THR A N 1
ATOM 1755 C CA . THR A 1 232 ? 6.770 -15.327 -3.583 1.00 41.59 232 THR A CA 1
ATOM 1756 C C . THR A 1 232 ? 6.559 -14.324 -4.702 1.00 41.59 232 THR A C 1
ATOM 1758 O O . THR A 1 232 ? 7.016 -14.524 -5.825 1.00 41.59 232 THR A O 1
ATOM 1761 N N . ASP A 1 233 ? 5.981 -13.177 -4.350 1.00 41.31 233 ASP A N 1
ATOM 1762 C CA . ASP A 1 233 ? 5.957 -11.944 -5.148 1.00 41.31 233 ASP A CA 1
ATOM 1763 C C . ASP A 1 233 ? 7.377 -11.423 -5.479 1.00 41.31 233 ASP A C 1
ATOM 1765 O O . ASP A 1 233 ? 7.545 -10.283 -5.899 1.00 41.31 233 ASP A O 1
ATOM 1769 N N . ASN A 1 234 ? 8.433 -12.207 -5.231 1.00 46.84 234 ASN A N 1
ATOM 1770 C CA . ASN A 1 234 ? 9.831 -11.812 -5.149 1.00 46.84 234 ASN A CA 1
ATOM 1771 C C . ASN A 1 234 ? 10.706 -12.227 -6.338 1.00 46.84 234 ASN A C 1
ATOM 1773 O O . ASN A 1 234 ? 11.918 -12.058 -6.278 1.00 46.84 234 ASN A O 1
ATOM 1777 N N . ALA A 1 235 ? 10.114 -12.738 -7.419 1.00 56.19 235 ALA A N 1
ATOM 1778 C CA . ALA A 1 235 ? 10.867 -13.136 -8.609 1.00 56.19 235 ALA A CA 1
ATOM 1779 C C . ALA A 1 235 ? 11.230 -11.953 -9.534 1.00 56.19 235 ALA A C 1
ATOM 1781 O O . ALA A 1 235 ? 12.255 -12.014 -10.208 1.00 56.19 235 ALA A O 1
ATOM 1782 N N . GLY A 1 236 ? 10.420 -10.886 -9.533 1.00 71.44 236 GLY A N 1
ATOM 1783 C CA . GLY A 1 236 ? 10.610 -9.665 -10.323 1.00 71.44 236 GLY A CA 1
ATOM 1784 C C . GLY A 1 236 ? 9.290 -8.928 -10.582 1.00 71.44 236 GLY A C 1
ATOM 1785 O O . GLY A 1 236 ? 8.210 -9.487 -10.399 1.00 71.44 236 GLY A O 1
ATOM 1786 N N . MET A 1 237 ? 9.368 -7.658 -10.966 1.00 87.00 237 MET A N 1
ATOM 1787 C CA . MET A 1 237 ? 8.228 -6.803 -11.295 1.00 87.00 237 MET A CA 1
ATOM 1788 C C . MET A 1 237 ? 7.632 -7.202 -12.646 1.00 87.00 237 MET A C 1
ATOM 1790 O O . MET A 1 237 ? 8.345 -7.223 -13.638 1.00 87.00 237 MET A O 1
ATOM 1794 N N . ILE A 1 238 ? 6.332 -7.478 -12.706 1.00 90.56 238 ILE A N 1
ATOM 1795 C CA . ILE A 1 238 ? 5.628 -7.723 -13.976 1.00 90.56 238 ILE A CA 1
ATOM 1796 C C . ILE A 1 238 ? 5.403 -6.418 -14.753 1.00 90.56 238 ILE A C 1
ATOM 1798 O O . ILE A 1 238 ? 5.208 -5.357 -14.145 1.00 90.56 238 ILE A O 1
ATOM 1802 N N . THR A 1 239 ? 5.314 -6.496 -16.081 1.00 94.69 239 THR A N 1
ATOM 1803 C CA . THR A 1 239 ? 5.128 -5.326 -16.956 1.00 94.69 239 THR A CA 1
ATOM 1804 C C . THR A 1 239 ? 3.853 -4.560 -16.636 1.00 94.69 239 THR A C 1
ATOM 1806 O O . THR A 1 239 ? 3.829 -3.329 -16.699 1.00 94.69 239 THR A O 1
ATOM 1809 N N . ASN A 1 240 ? 2.793 -5.259 -16.220 1.00 93.44 240 ASN A N 1
ATOM 1810 C CA . ASN A 1 240 ? 1.541 -4.636 -15.788 1.00 93.44 240 ASN A CA 1
ATOM 1811 C C . ASN A 1 240 ? 1.759 -3.630 -14.648 1.00 93.44 240 ASN A C 1
ATOM 1813 O O . ASN A 1 240 ? 1.101 -2.593 -14.622 1.00 93.44 240 ASN A O 1
ATOM 1817 N N . PHE A 1 241 ? 2.682 -3.921 -13.726 1.00 94.00 241 PHE A N 1
ATOM 1818 C CA . PHE A 1 241 ? 3.033 -3.013 -12.640 1.00 94.00 241 PHE A CA 1
ATOM 1819 C C . PHE A 1 241 ? 4.078 -1.989 -13.086 1.00 94.00 241 PHE A C 1
ATOM 1821 O O . PHE A 1 241 ? 3.928 -0.815 -12.777 1.00 94.00 241 PHE A O 1
ATOM 1828 N N . LEU A 1 242 ? 5.086 -2.383 -13.872 1.00 95.94 242 LEU A N 1
ATOM 1829 C CA . LEU A 1 242 ? 6.097 -1.453 -14.395 1.00 95.94 242 LEU A CA 1
ATOM 1830 C C . LEU A 1 242 ? 5.471 -0.261 -15.133 1.00 95.94 242 LEU A C 1
ATOM 1832 O O . LEU A 1 242 ? 5.901 0.876 -14.950 1.00 95.94 242 LEU A O 1
ATOM 1836 N N . ARG A 1 243 ? 4.414 -0.507 -15.915 1.00 95.75 243 ARG A N 1
ATOM 1837 C CA . ARG A 1 243 ? 3.667 0.521 -16.659 1.00 95.75 243 ARG A CA 1
ATOM 1838 C C . ARG A 1 243 ? 3.011 1.586 -15.781 1.00 95.75 243 ARG A C 1
ATOM 1840 O O . ARG A 1 243 ? 2.638 2.627 -16.309 1.00 95.75 243 ARG A O 1
ATOM 1847 N N . ILE A 1 244 ? 2.829 1.336 -14.482 1.00 95.56 244 ILE A N 1
ATOM 1848 C CA . ILE A 1 244 ? 2.226 2.326 -13.585 1.00 95.56 244 ILE A CA 1
ATOM 1849 C C . ILE A 1 244 ? 3.268 3.275 -12.995 1.00 95.56 244 ILE A C 1
ATOM 1851 O O . ILE A 1 244 ? 2.884 4.355 -12.569 1.00 95.56 244 ILE A O 1
ATOM 1855 N N . TYR A 1 245 ? 4.559 2.937 -12.980 1.00 98.12 245 TYR A N 1
ATOM 1856 C CA . TYR A 1 245 ? 5.583 3.923 -12.628 1.00 98.12 245 TYR A CA 1
ATOM 1857 C C . TYR A 1 245 ? 5.651 5.021 -13.699 1.00 98.12 245 TYR A C 1
ATOM 1859 O O . TYR A 1 245 ? 5.387 4.782 -14.881 1.00 98.12 245 TYR A O 1
ATOM 1867 N N . TYR A 1 246 ? 5.991 6.234 -13.285 1.00 98.38 246 TYR A N 1
ATOM 1868 C CA . TYR A 1 246 ? 6.206 7.370 -14.175 1.00 98.38 246 TYR A CA 1
ATOM 1869 C C . TYR A 1 246 ? 7.655 7.415 -14.674 1.00 98.38 246 TYR A C 1
ATOM 1871 O O . TYR A 1 246 ? 8.574 6.823 -14.092 1.00 98.38 246 TYR A O 1
ATOM 1879 N N . LYS A 1 247 ? 7.885 8.193 -15.731 1.00 98.31 247 LYS A N 1
ATOM 1880 C CA . LYS A 1 247 ? 9.193 8.805 -15.966 1.00 98.31 247 LYS A CA 1
ATOM 1881 C C . LYS A 1 247 ? 9.456 9.893 -14.921 1.00 98.31 247 LYS A C 1
ATOM 1883 O O . LYS A 1 247 ? 8.538 10.406 -14.289 1.00 98.31 247 LYS A O 1
ATOM 1888 N N . ALA A 1 248 ? 10.716 10.294 -14.782 1.00 96.44 248 ALA A N 1
ATOM 1889 C CA . ALA A 1 248 ? 11.130 11.379 -13.893 1.00 96.44 248 ALA A CA 1
ATOM 1890 C C . ALA A 1 248 ? 10.476 12.737 -14.226 1.00 96.44 248 ALA A C 1
ATOM 1892 O O . ALA A 1 248 ? 10.392 13.594 -13.358 1.00 96.44 248 ALA A O 1
ATOM 1893 N N . ASP A 1 249 ? 9.991 12.929 -15.456 1.00 95.25 249 ASP A N 1
ATOM 1894 C CA . ASP A 1 249 ? 9.239 14.124 -15.864 1.00 95.25 249 ASP A CA 1
ATOM 1895 C C . ASP A 1 249 ? 7.732 14.057 -15.526 1.00 95.25 249 ASP A C 1
ATOM 1897 O O . ASP A 1 249 ? 6.990 14.972 -15.871 1.00 95.25 249 ASP A O 1
ATOM 1901 N N . GLY A 1 250 ? 7.265 12.984 -14.874 1.00 95.81 250 GLY A N 1
ATOM 1902 C CA . GLY A 1 250 ? 5.858 12.777 -14.511 1.00 95.81 250 GLY A CA 1
ATOM 1903 C C . GLY A 1 250 ? 4.976 12.199 -15.617 1.00 95.81 250 GLY A C 1
ATOM 1904 O O . GLY A 1 250 ? 3.797 11.949 -15.378 1.00 95.81 250 GLY A O 1
ATOM 1905 N N . THR A 1 251 ? 5.509 11.954 -16.815 1.00 97.44 251 THR A N 1
ATOM 1906 C CA . THR A 1 251 ? 4.746 11.341 -17.914 1.00 97.44 251 THR A CA 1
ATOM 1907 C C . THR A 1 251 ? 4.931 9.824 -17.967 1.00 97.44 251 THR A C 1
ATOM 1909 O O . THR A 1 251 ? 5.855 9.266 -17.374 1.00 97.44 251 THR A O 1
ATOM 1912 N N . ASP A 1 252 ? 4.042 9.132 -18.677 1.00 98.12 252 ASP A N 1
ATOM 1913 C CA . ASP A 1 252 ? 4.109 7.676 -18.820 1.00 98.12 252 ASP A CA 1
ATOM 1914 C C . ASP A 1 252 ? 5.307 7.232 -19.671 1.00 98.12 252 ASP A C 1
ATOM 1916 O O . ASP A 1 252 ? 5.731 7.916 -20.608 1.00 98.12 252 ASP A O 1
ATOM 1920 N N . GLN A 1 253 ? 5.848 6.054 -19.354 1.00 97.94 253 GLN A N 1
ATOM 1921 C CA . GLN A 1 253 ? 6.896 5.415 -20.144 1.00 97.94 253 GLN A CA 1
ATOM 1922 C C . GLN A 1 253 ? 6.287 4.502 -21.219 1.00 97.94 253 GLN A C 1
ATOM 1924 O O . GLN A 1 253 ? 5.353 3.743 -20.960 1.00 97.94 253 GLN A O 1
ATOM 1929 N N . ASP A 1 254 ? 6.851 4.546 -22.426 1.00 96.69 254 ASP A N 1
ATOM 1930 C CA . ASP A 1 254 ? 6.457 3.666 -23.528 1.00 96.69 254 ASP A CA 1
ATOM 1931 C C . ASP A 1 254 ? 7.217 2.333 -23.453 1.00 96.69 254 ASP A C 1
ATOM 1933 O O . ASP A 1 254 ? 8.419 2.261 -23.701 1.00 96.69 254 ASP A O 1
ATOM 1937 N N . TRP A 1 255 ? 6.493 1.263 -23.138 1.00 96.88 255 TRP A N 1
ATOM 1938 C CA . TRP A 1 255 ? 7.013 -0.102 -23.061 1.00 96.88 255 TRP A CA 1
ATOM 1939 C C . TRP A 1 255 ? 6.452 -0.970 -24.193 1.00 96.88 255 TRP A C 1
ATOM 1941 O O . TRP A 1 255 ? 5.287 -0.784 -24.561 1.00 96.88 255 TRP A O 1
ATOM 1951 N N . PRO A 1 256 ? 7.210 -1.960 -24.711 1.00 96.88 256 PRO A N 1
ATOM 1952 C CA . PRO A 1 256 ? 6.678 -2.882 -25.706 1.00 96.88 256 PRO A CA 1
ATOM 1953 C C . PRO A 1 256 ? 5.462 -3.644 -25.166 1.00 96.88 256 PRO A C 1
ATOM 1955 O O . PRO A 1 256 ? 5.368 -4.011 -23.986 1.00 96.88 256 PRO A O 1
ATOM 1958 N N . LYS A 1 257 ? 4.506 -3.892 -26.050 1.00 96.38 257 LYS A N 1
ATOM 1959 C CA . LYS A 1 257 ? 3.330 -4.724 -25.802 1.00 96.38 257 LYS A CA 1
ATOM 1960 C C . LYS A 1 257 ? 3.576 -6.128 -26.335 1.00 96.38 257 LYS A C 1
ATOM 1962 O O . LYS A 1 257 ? 4.461 -6.361 -27.156 1.00 96.38 257 LYS A O 1
ATOM 1967 N N . VAL A 1 258 ? 2.790 -7.083 -25.852 1.00 96.12 258 VAL A N 1
ATOM 1968 C CA . VAL A 1 258 ? 2.834 -8.447 -26.381 1.00 96.12 258 VAL A CA 1
ATOM 1969 C C . VAL A 1 258 ? 2.460 -8.421 -27.864 1.00 96.12 258 VAL A C 1
ATOM 1971 O O . VAL A 1 258 ? 1.408 -7.902 -28.230 1.00 96.12 258 VAL A O 1
ATOM 1974 N N . GLY A 1 259 ? 3.328 -8.986 -28.706 1.00 96.88 259 GLY A N 1
ATOM 1975 C CA . GLY A 1 259 ? 3.175 -8.991 -30.164 1.00 96.88 259 GLY A CA 1
ATOM 1976 C C . GLY A 1 259 ? 3.913 -7.863 -30.892 1.00 96.88 259 GLY A C 1
ATOM 1977 O O . GLY A 1 259 ? 4.054 -7.945 -32.111 1.00 96.88 259 GLY A O 1
ATOM 1978 N N . ASP A 1 260 ? 4.433 -6.861 -30.176 1.00 98.06 260 ASP A N 1
ATOM 1979 C CA . ASP A 1 260 ? 5.311 -5.856 -30.779 1.00 98.06 260 ASP A CA 1
ATOM 1980 C C . ASP A 1 260 ? 6.651 -6.487 -31.215 1.00 98.06 260 ASP A C 1
ATOM 1982 O O . ASP A 1 260 ? 7.113 -7.461 -30.604 1.00 98.06 260 ASP A O 1
ATOM 1986 N N . PRO A 1 261 ? 7.327 -5.926 -32.237 1.00 98.00 261 PRO A N 1
ATOM 1987 C CA . PRO A 1 261 ? 8.685 -6.325 -32.589 1.00 98.00 261 PRO A CA 1
ATOM 1988 C C . PRO A 1 261 ? 9.666 -6.159 -31.421 1.00 98.00 261 PRO A C 1
ATOM 1990 O O . PRO A 1 261 ? 9.525 -5.258 -30.590 1.00 98.00 261 PRO A O 1
ATOM 1993 N N . ALA A 1 262 ? 10.707 -6.995 -31.399 1.00 98.12 262 ALA A N 1
ATOM 1994 C CA . ALA A 1 262 ? 11.778 -6.884 -30.414 1.00 98.12 262 ALA A CA 1
ATOM 1995 C C . ALA A 1 262 ? 12.454 -5.506 -30.482 1.00 98.12 262 ALA A C 1
ATOM 1997 O O . ALA A 1 262 ? 12.812 -5.029 -31.562 1.00 98.12 262 ALA A O 1
ATOM 1998 N N . ARG A 1 263 ? 12.666 -4.889 -29.318 1.00 98.38 263 ARG A N 1
ATOM 1999 C CA . ARG A 1 263 ? 13.396 -3.622 -29.176 1.00 98.38 263 ARG A CA 1
ATOM 2000 C C . ARG A 1 263 ? 14.840 -3.911 -28.744 1.00 98.38 263 ARG A C 1
ATOM 2002 O O . ARG A 1 263 ? 15.065 -4.892 -28.036 1.00 98.38 263 ARG A O 1
ATOM 2009 N N . PRO A 1 264 ? 15.840 -3.115 -29.158 1.00 98.44 264 PRO A N 1
ATOM 2010 C CA . PRO A 1 264 ? 17.231 -3.350 -28.764 1.00 98.44 264 PRO A CA 1
ATOM 2011 C C . PRO A 1 264 ? 17.423 -3.164 -27.252 1.00 98.44 264 PRO A C 1
ATOM 2013 O O . PRO A 1 264 ? 16.729 -2.364 -26.629 1.00 98.44 264 PRO A O 1
ATOM 2016 N N . TYR A 1 265 ? 18.395 -3.853 -26.645 1.00 98.00 265 TYR A N 1
ATOM 2017 C CA . TYR A 1 265 ? 18.678 -3.702 -25.206 1.00 98.00 265 TYR A CA 1
ATOM 2018 C C . TYR A 1 265 ? 19.024 -2.253 -24.808 1.00 98.00 265 TYR A C 1
ATOM 2020 O O . TYR A 1 265 ? 18.696 -1.803 -23.711 1.00 98.00 265 TYR A O 1
ATOM 2028 N N . THR A 1 266 ? 19.642 -1.489 -25.711 1.00 98.00 266 THR A N 1
ATOM 2029 C CA . THR A 1 266 ? 19.932 -0.066 -25.488 1.00 98.00 266 THR A CA 1
ATOM 2030 C C . THR A 1 266 ? 18.666 0.759 -25.242 1.00 98.00 266 THR A C 1
ATOM 2032 O O . THR A 1 266 ? 18.693 1.633 -24.381 1.00 98.00 266 THR A O 1
ATOM 2035 N N . ASP A 1 267 ? 17.549 0.443 -25.910 1.00 98.50 267 ASP A N 1
ATOM 2036 C CA . ASP A 1 267 ? 16.247 1.083 -25.666 1.00 98.50 267 ASP A CA 1
ATOM 2037 C C . ASP A 1 267 ? 15.740 0.786 -24.246 1.00 98.50 267 ASP A C 1
ATOM 2039 O O . ASP A 1 267 ? 15.373 1.710 -23.522 1.00 98.50 267 ASP A O 1
ATOM 2043 N N . TYR A 1 268 ? 15.809 -0.476 -23.808 1.00 98.00 268 TYR A N 1
ATOM 2044 C CA . TYR A 1 268 ? 15.464 -0.858 -22.435 1.00 98.00 268 TYR A CA 1
ATOM 2045 C C . TYR A 1 268 ? 16.290 -0.074 -21.405 1.00 98.00 268 TYR A C 1
ATOM 2047 O O . TYR A 1 268 ? 15.729 0.515 -20.479 1.00 98.00 268 TYR A O 1
ATOM 2055 N N . ASN A 1 269 ? 17.615 -0.017 -21.585 1.00 97.25 269 ASN A N 1
ATOM 2056 C CA . ASN A 1 269 ? 18.503 0.686 -20.662 1.00 97.25 269 ASN A CA 1
ATOM 2057 C C . ASN A 1 269 ? 18.150 2.179 -20.588 1.00 97.25 269 ASN A C 1
ATOM 2059 O O . ASN A 1 269 ? 17.910 2.701 -19.500 1.00 97.25 269 ASN A O 1
ATOM 2063 N N . THR A 1 270 ? 18.015 2.849 -21.738 1.00 98.25 270 THR A N 1
ATOM 2064 C CA . THR A 1 270 ? 17.622 4.264 -21.798 1.00 98.25 270 THR A CA 1
ATOM 2065 C C . THR A 1 270 ? 16.302 4.522 -21.072 1.00 98.25 270 THR A C 1
ATOM 2067 O O . THR A 1 270 ? 16.214 5.468 -20.287 1.00 98.25 270 THR A O 1
ATOM 2070 N N . ARG A 1 271 ? 15.289 3.675 -21.271 1.00 98.19 271 ARG A N 1
ATOM 2071 C CA . ARG A 1 271 ? 13.977 3.835 -20.626 1.00 98.19 271 ARG A CA 1
ATOM 2072 C C . ARG A 1 271 ? 14.034 3.627 -19.121 1.00 98.19 271 ARG A C 1
ATOM 2074 O O . ARG A 1 271 ? 13.446 4.418 -18.388 1.00 98.19 271 ARG A O 1
ATOM 2081 N N . MET A 1 272 ? 14.791 2.635 -18.655 1.00 97.81 272 MET A N 1
ATOM 2082 C CA . MET A 1 272 ? 15.008 2.396 -17.226 1.00 97.81 272 MET A CA 1
ATOM 2083 C C . MET A 1 272 ? 15.715 3.576 -16.540 1.00 97.81 272 MET A C 1
ATOM 2085 O O . MET A 1 272 ? 15.354 3.952 -15.426 1.00 97.81 272 MET A O 1
ATOM 2089 N N . GLN A 1 273 ? 16.656 4.238 -17.221 1.00 97.81 273 GLN A N 1
ATOM 2090 C CA . GLN A 1 273 ? 17.297 5.454 -16.701 1.00 97.81 273 GLN A CA 1
ATOM 2091 C C . GLN A 1 273 ? 16.344 6.657 -16.618 1.00 97.81 273 GLN A C 1
ATOM 2093 O O . GLN A 1 273 ? 16.564 7.550 -15.799 1.00 97.81 273 GLN A O 1
ATOM 2098 N N . GLN A 1 274 ? 15.278 6.691 -17.419 1.00 98.19 274 GLN A N 1
ATOM 2099 C CA . GLN A 1 274 ? 14.272 7.760 -17.401 1.00 98.19 274 GLN A CA 1
ATOM 2100 C C . GLN A 1 274 ? 13.204 7.576 -16.317 1.00 98.19 274 GLN A C 1
ATOM 2102 O O . GLN A 1 274 ? 12.425 8.498 -16.093 1.00 98.19 274 GLN A O 1
ATOM 2107 N N . MET A 1 275 ? 13.148 6.416 -15.658 1.00 98.50 275 MET A N 1
ATOM 2108 C CA . MET A 1 275 ? 12.137 6.120 -14.640 1.00 98.50 275 MET A CA 1
ATOM 2109 C C . MET A 1 275 ? 12.253 7.031 -13.413 1.00 98.50 275 MET A C 1
ATOM 2111 O O . MET A 1 275 ? 13.341 7.515 -13.072 1.00 98.50 275 MET A O 1
ATOM 2115 N N . GLU A 1 276 ? 11.118 7.245 -12.748 1.00 98.31 276 GLU A N 1
ATOM 2116 C CA . GLU A 1 276 ? 11.010 8.084 -11.556 1.00 98.31 276 GLU A CA 1
ATOM 2117 C C . GLU A 1 276 ? 11.915 7.619 -10.390 1.00 98.31 276 GLU A C 1
ATOM 2119 O O . GLU A 1 276 ? 12.276 6.439 -10.297 1.00 98.31 276 GLU A O 1
ATOM 2124 N N . PRO A 1 277 ? 12.261 8.519 -9.450 1.00 98.25 277 PRO A N 1
ATOM 2125 C CA . PRO A 1 277 ? 13.112 8.200 -8.302 1.00 98.25 277 PRO A CA 1
ATOM 2126 C C . PRO A 1 277 ? 12.644 7.007 -7.459 1.00 98.25 277 PRO A C 1
ATOM 2128 O O . PRO A 1 277 ? 13.478 6.225 -7.005 1.00 98.25 277 PRO A O 1
ATOM 2131 N N . ARG A 1 278 ? 11.331 6.810 -7.284 1.00 98.44 278 ARG A N 1
ATOM 2132 C CA . ARG A 1 278 ? 10.796 5.671 -6.517 1.00 98.44 278 ARG A CA 1
ATOM 2133 C C . ARG A 1 278 ? 11.073 4.334 -7.181 1.00 98.44 278 ARG A C 1
ATOM 2135 O O . ARG A 1 278 ? 11.506 3.416 -6.498 1.00 98.44 278 ARG A O 1
ATOM 2142 N N . PHE A 1 279 ? 10.932 4.238 -8.506 1.00 98.12 279 PHE A N 1
ATOM 2143 C CA . PHE A 1 279 ? 11.303 3.026 -9.241 1.00 98.12 279 PHE A CA 1
ATOM 2144 C C . PHE A 1 279 ? 12.761 2.644 -8.960 1.00 98.12 279 PHE A C 1
ATOM 2146 O O . PHE A 1 279 ? 13.047 1.492 -8.641 1.00 98.12 279 PHE A O 1
ATOM 2153 N N . LYS A 1 280 ? 13.659 3.635 -9.022 1.00 97.69 280 LYS A N 1
ATOM 2154 C CA . LYS A 1 280 ? 15.103 3.486 -8.789 1.00 97.69 280 LYS A CA 1
ATOM 2155 C C . LYS A 1 280 ? 15.458 3.184 -7.328 1.00 97.69 280 LYS A C 1
ATOM 2157 O O . LYS A 1 280 ? 16.482 2.557 -7.062 1.00 97.69 280 LYS A O 1
ATOM 2162 N N . ALA A 1 281 ? 14.638 3.634 -6.379 1.00 96.75 281 ALA A N 1
ATOM 2163 C CA . ALA A 1 281 ? 14.772 3.292 -4.965 1.00 96.75 281 ALA A CA 1
ATOM 2164 C C . ALA A 1 281 ? 14.310 1.861 -4.668 1.00 96.75 281 ALA A C 1
ATOM 2166 O O . ALA A 1 281 ? 14.931 1.156 -3.871 1.00 96.75 281 ALA A O 1
ATOM 2167 N N . ASP A 1 282 ? 13.202 1.471 -5.293 1.00 94.19 282 ASP A N 1
ATOM 2168 C CA . ASP A 1 282 ? 12.509 0.215 -5.057 1.00 94.19 282 ASP A CA 1
ATOM 2169 C C . ASP A 1 282 ? 13.133 -0.953 -5.811 1.00 94.19 282 ASP A C 1
ATOM 2171 O O . ASP A 1 282 ? 12.947 -2.095 -5.394 1.00 94.19 282 ASP A O 1
ATOM 2175 N N . ASN A 1 283 ? 13.811 -0.700 -6.934 1.00 92.38 283 ASN A N 1
ATOM 2176 C CA . ASN A 1 283 ? 14.237 -1.739 -7.860 1.00 92.38 283 ASN A CA 1
ATOM 2177 C C . ASN A 1 283 ? 15.612 -1.475 -8.476 1.00 92.38 283 ASN A C 1
ATOM 2179 O O . ASN A 1 283 ? 16.107 -0.351 -8.539 1.00 92.38 283 ASN A O 1
ATOM 2183 N N . TYR A 1 284 ? 16.180 -2.544 -9.021 1.00 90.75 284 TYR A N 1
ATOM 2184 C CA . TYR A 1 284 ? 17.240 -2.508 -10.015 1.00 90.75 284 TYR A CA 1
ATOM 2185 C C . TYR A 1 284 ? 16.751 -3.161 -11.312 1.00 90.75 284 TYR A C 1
ATOM 2187 O O . TYR A 1 284 ? 15.907 -4.062 -11.304 1.00 90.75 284 TYR A O 1
ATOM 2195 N N . ALA A 1 285 ? 17.290 -2.701 -12.434 1.00 92.56 285 ALA A N 1
ATOM 2196 C CA . ALA A 1 285 ? 16.944 -3.186 -13.762 1.00 92.56 285 ALA A CA 1
ATOM 2197 C C . ALA A 1 285 ? 17.972 -4.209 -14.266 1.00 92.56 285 ALA A C 1
ATOM 2199 O O . ALA A 1 285 ? 19.148 -4.165 -13.909 1.00 92.56 285 ALA A O 1
ATOM 2200 N N . HIS A 1 286 ? 17.544 -5.118 -15.143 1.00 90.62 286 HIS A N 1
ATOM 2201 C CA . HIS A 1 286 ? 18.439 -6.068 -15.802 1.00 90.62 286 HIS A CA 1
ATOM 2202 C C . HIS A 1 286 ? 19.621 -5.394 -16.518 1.00 90.62 286 HIS A C 1
ATOM 2204 O O . HIS A 1 286 ? 19.428 -4.641 -17.461 1.00 90.62 286 HIS A O 1
ATOM 2210 N N . GLY A 1 287 ? 20.844 -5.675 -16.063 1.00 90.75 287 GLY A N 1
ATOM 2211 C CA . GLY A 1 287 ? 22.090 -5.136 -16.602 1.00 90.75 287 GLY A CA 1
ATOM 2212 C C . GLY A 1 287 ? 22.458 -3.744 -16.077 1.00 90.75 287 GLY A C 1
ATOM 2213 O O . GLY A 1 287 ? 23.344 -3.104 -16.644 1.00 90.75 287 GLY A O 1
ATOM 2214 N N . ILE A 1 288 ? 21.787 -3.260 -15.026 1.00 92.94 288 ILE A N 1
ATOM 2215 C CA . ILE A 1 288 ? 22.032 -1.953 -14.406 1.00 92.94 288 ILE A CA 1
ATOM 2216 C C . ILE A 1 288 ? 22.237 -2.139 -12.897 1.00 92.94 288 ILE A C 1
ATOM 2218 O O . ILE A 1 288 ? 21.445 -2.808 -12.231 1.00 92.94 288 ILE A O 1
ATOM 2222 N N . ASP A 1 289 ? 23.303 -1.541 -12.362 1.00 92.88 289 ASP A N 1
ATOM 2223 C CA . ASP A 1 289 ? 23.580 -1.527 -10.923 1.00 92.88 289 ASP A CA 1
ATOM 2224 C C . ASP A 1 289 ? 22.444 -0.852 -10.142 1.00 92.88 289 ASP A C 1
ATOM 2226 O O . ASP A 1 289 ? 21.778 0.061 -10.636 1.00 92.88 289 A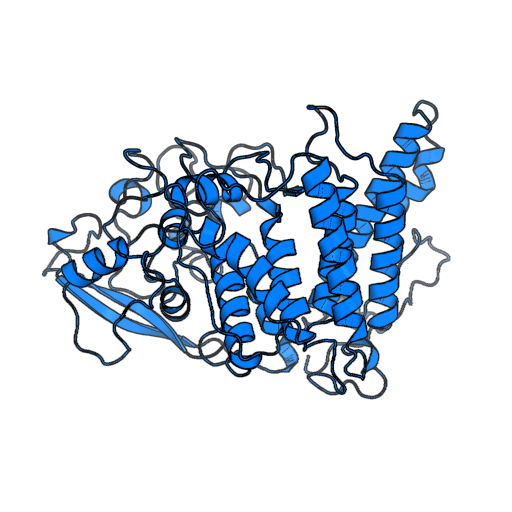SP A O 1
ATOM 2230 N N . ALA A 1 290 ? 22.223 -1.273 -8.896 1.00 93.44 290 ALA A N 1
ATOM 2231 C CA . ALA A 1 290 ? 21.153 -0.714 -8.082 1.00 93.44 290 ALA A CA 1
ATOM 2232 C C . ALA A 1 290 ? 21.385 0.784 -7.799 1.00 93.44 290 ALA A C 1
ATOM 2234 O O . ALA A 1 290 ? 22.294 1.160 -7.054 1.00 93.44 290 ALA A O 1
ATOM 2235 N N . TRP A 1 291 ? 20.518 1.650 -8.339 1.00 96.81 291 TRP A N 1
ATOM 2236 C CA . TRP A 1 291 ? 20.613 3.108 -8.163 1.00 96.81 291 TRP A CA 1
ATOM 2237 C C . TRP A 1 291 ? 20.586 3.543 -6.694 1.00 96.81 291 TRP A C 1
ATOM 2239 O O . TRP A 1 291 ? 21.180 4.555 -6.333 1.00 96.81 291 TRP A O 1
ATOM 2249 N N . ASN A 1 292 ? 19.908 2.777 -5.838 1.00 95.50 292 ASN A N 1
ATOM 2250 C CA . ASN A 1 292 ? 19.764 3.065 -4.415 1.00 95.50 292 ASN A CA 1
ATOM 2251 C C . ASN A 1 292 ? 21.004 2.696 -3.569 1.00 95.50 292 ASN A C 1
ATOM 2253 O O . ASN A 1 292 ? 21.032 2.983 -2.371 1.00 95.50 292 ASN A O 1
ATOM 2257 N N . ASN A 1 293 ? 22.032 2.089 -4.174 1.00 94.88 293 ASN A N 1
ATOM 2258 C CA . ASN A 1 293 ? 23.308 1.726 -3.548 1.00 94.88 293 ASN A CA 1
ATOM 2259 C C . ASN A 1 293 ? 24.504 2.104 -4.450 1.00 94.88 293 ASN A C 1
ATOM 2261 O O . ASN A 1 293 ? 25.291 1.234 -4.837 1.00 94.88 293 ASN A O 1
ATOM 2265 N N . PRO A 1 294 ? 24.669 3.393 -4.795 1.00 95.19 294 PRO A N 1
ATOM 2266 C CA . PRO A 1 294 ? 25.643 3.814 -5.795 1.00 95.19 294 PRO A CA 1
ATOM 2267 C C . PRO A 1 294 ? 27.075 3.443 -5.386 1.00 95.19 294 PRO A C 1
ATOM 2269 O O . PRO A 1 294 ? 27.506 3.718 -4.266 1.00 95.19 294 PRO A O 1
ATOM 2272 N N . GLY A 1 295 ? 27.812 2.811 -6.303 1.00 92.94 295 GLY A N 1
ATOM 2273 C CA . GLY A 1 295 ? 29.222 2.443 -6.121 1.00 92.94 295 GLY A CA 1
ATOM 2274 C C . GLY A 1 295 ? 29.482 1.284 -5.151 1.00 92.94 295 GLY A C 1
ATOM 2275 O O . GLY A 1 295 ? 30.639 0.947 -4.903 1.00 92.94 295 GLY A O 1
ATOM 2276 N N . ASN A 1 296 ? 28.445 0.654 -4.596 1.00 91.75 296 ASN A N 1
ATOM 2277 C CA . ASN A 1 296 ? 28.619 -0.470 -3.687 1.00 91.75 296 ASN A CA 1
ATOM 2278 C C . ASN A 1 296 ? 28.674 -1.790 -4.461 1.00 91.75 296 ASN A C 1
ATOM 2280 O O . ASN A 1 296 ? 27.673 -2.229 -5.022 1.00 91.75 296 ASN A O 1
ATOM 2284 N N . SER A 1 297 ? 29.823 -2.467 -4.421 1.00 89.75 297 SER A N 1
ATOM 2285 C CA . SER A 1 297 ? 30.024 -3.740 -5.119 1.00 89.75 297 SER A CA 1
ATOM 2286 C C . SER A 1 297 ? 29.028 -4.825 -4.707 1.00 89.75 297 SER A C 1
ATOM 2288 O O . SER A 1 297 ? 28.621 -5.604 -5.555 1.00 89.75 297 SER A O 1
ATOM 2290 N N . VAL A 1 298 ? 28.557 -4.857 -3.456 1.00 84.88 298 VAL A N 1
ATOM 2291 C CA . VAL A 1 298 ? 27.548 -5.832 -2.989 1.00 84.88 298 VAL A CA 1
ATOM 2292 C C . VAL A 1 298 ? 26.232 -5.703 -3.761 1.00 84.88 298 VAL A C 1
ATOM 2294 O O . VAL A 1 298 ? 25.529 -6.694 -3.942 1.00 84.88 298 VAL A O 1
ATOM 2297 N N . TRP A 1 299 ? 25.917 -4.493 -4.218 1.00 87.44 299 TRP A N 1
ATOM 2298 C CA . TRP A 1 299 ? 24.679 -4.146 -4.912 1.00 87.44 299 TRP A CA 1
ATOM 2299 C C . TRP A 1 299 ? 24.890 -3.887 -6.409 1.00 87.44 299 TRP A C 1
ATOM 2301 O O . TRP A 1 299 ? 23.988 -3.376 -7.077 1.00 87.44 299 TRP A O 1
ATOM 2311 N N . SER A 1 300 ? 26.063 -4.243 -6.948 1.00 89.88 300 SER A N 1
ATOM 2312 C CA . SER A 1 300 ? 26.271 -4.248 -8.393 1.00 89.88 300 SER A CA 1
ATOM 2313 C C . SER A 1 300 ? 25.434 -5.345 -9.039 1.00 89.88 300 SER A C 1
ATOM 2315 O O . SER A 1 300 ? 25.188 -6.396 -8.438 1.00 89.88 300 SER A O 1
ATOM 2317 N N . TYR A 1 301 ? 25.025 -5.123 -10.283 1.00 87.12 301 TYR A N 1
ATOM 2318 C CA . TYR A 1 301 ? 24.213 -6.072 -11.031 1.00 87.12 301 TYR A CA 1
ATOM 2319 C C . TYR A 1 301 ? 24.883 -7.449 -11.131 1.00 87.12 301 TYR A C 1
ATOM 2321 O O . TYR A 1 301 ? 24.224 -8.482 -11.011 1.00 87.12 301 TYR A O 1
ATOM 2329 N N . ASP A 1 302 ? 26.206 -7.461 -11.299 1.00 85.25 302 ASP A N 1
ATOM 2330 C CA . ASP A 1 302 ? 27.000 -8.688 -11.328 1.00 85.25 302 ASP A CA 1
ATOM 2331 C C . ASP A 1 302 ? 26.891 -9.462 -9.999 1.00 85.25 302 ASP A C 1
ATOM 2333 O O . ASP A 1 302 ? 26.614 -10.656 -9.994 1.00 85.25 302 ASP A O 1
ATOM 2337 N N . ASN A 1 303 ? 26.965 -8.806 -8.838 1.00 81.25 303 ASN A N 1
ATOM 2338 C CA . ASN A 1 303 ? 26.857 -9.526 -7.562 1.00 81.25 303 ASN A CA 1
ATOM 2339 C C . ASN A 1 303 ? 25.424 -9.945 -7.202 1.00 81.25 303 ASN A C 1
ATOM 2341 O O . ASN A 1 303 ? 25.226 -10.991 -6.579 1.00 81.25 303 ASN A O 1
ATOM 2345 N N . ILE A 1 304 ? 24.414 -9.161 -7.580 1.00 78.75 304 ILE A N 1
ATOM 2346 C CA . ILE A 1 304 ? 23.016 -9.472 -7.242 1.00 78.75 304 ILE A CA 1
ATOM 2347 C C . ILE A 1 304 ? 22.379 -10.464 -8.222 1.00 78.75 304 ILE A C 1
ATOM 2349 O O . ILE A 1 304 ? 21.612 -11.323 -7.801 1.00 78.75 304 ILE A O 1
ATOM 2353 N N . ASN A 1 305 ? 22.726 -10.417 -9.512 1.00 75.81 305 ASN A N 1
ATOM 2354 C CA . ASN A 1 305 ? 21.983 -11.146 -10.546 1.00 75.81 305 ASN A CA 1
ATOM 2355 C C . ASN A 1 305 ? 22.860 -11.930 -11.546 1.00 75.81 305 ASN A C 1
ATOM 2357 O O . ASN A 1 305 ? 22.337 -12.431 -12.549 1.00 75.81 305 ASN A O 1
ATOM 2361 N N . SER A 1 306 ? 24.173 -12.087 -11.309 1.00 68.62 306 SER A N 1
ATOM 2362 C CA . SER A 1 306 ? 25.042 -12.877 -12.202 1.00 68.62 306 SER A CA 1
ATOM 2363 C C . SER A 1 306 ? 24.566 -14.323 -12.345 1.00 68.62 306 SER A C 1
ATOM 2365 O O . SER A 1 306 ? 24.299 -15.040 -11.370 1.00 68.62 306 SER A O 1
ATOM 2367 N N . GLY A 1 307 ? 24.447 -14.748 -13.606 1.00 64.75 307 GLY A N 1
ATOM 2368 C CA . GLY A 1 307 ? 23.982 -16.079 -13.992 1.00 64.75 307 GLY A CA 1
ATOM 2369 C C . GLY A 1 307 ? 22.466 -16.292 -13.930 1.00 64.75 307 GLY A C 1
ATOM 2370 O O . GLY A 1 307 ? 22.018 -17.431 -14.076 1.00 64.75 307 GLY A O 1
ATOM 2371 N N . VAL A 1 308 ? 21.657 -15.246 -13.724 1.00 74.88 308 VAL A N 1
ATOM 2372 C CA . VAL A 1 308 ? 20.195 -15.365 -13.813 1.00 74.88 308 VAL A CA 1
ATOM 2373 C C . VAL A 1 308 ? 19.742 -15.421 -15.271 1.00 74.88 308 VAL A C 1
ATOM 2375 O O . VAL A 1 308 ? 20.059 -14.560 -16.084 1.00 74.88 308 VAL A O 1
ATOM 2378 N N . ASN A 1 309 ? 18.962 -16.446 -15.611 1.00 80.38 309 ASN A N 1
ATOM 2379 C CA . ASN A 1 309 ? 18.426 -16.597 -16.958 1.00 80.38 309 ASN A CA 1
ATOM 2380 C C . ASN A 1 309 ? 17.204 -15.686 -17.174 1.00 80.38 309 ASN A C 1
ATOM 2382 O O . ASN A 1 309 ? 16.087 -16.087 -16.850 1.00 80.38 309 ASN A O 1
ATOM 2386 N N . ILE A 1 310 ? 17.435 -14.506 -17.753 1.00 86.75 310 ILE A N 1
ATOM 2387 C CA . ILE A 1 310 ? 16.415 -13.506 -18.131 1.00 86.75 310 ILE A CA 1
ATOM 2388 C C . ILE A 1 310 ? 15.863 -13.688 -19.561 1.00 86.75 310 ILE A C 1
ATOM 2390 O O . ILE A 1 310 ? 15.101 -12.858 -20.049 1.00 86.75 310 ILE A O 1
ATOM 2394 N N . SER A 1 311 ? 16.245 -14.770 -20.251 1.00 87.81 311 SER A N 1
ATOM 2395 C CA . SER A 1 311 ? 15.621 -15.169 -21.527 1.00 87.81 311 SER A CA 1
ATOM 2396 C C . SER A 1 311 ? 14.362 -16.024 -21.328 1.00 87.81 311 SER A C 1
ATOM 2398 O O . SER A 1 311 ? 13.529 -16.142 -22.227 1.00 87.81 311 SER A O 1
ATOM 2400 N N . GLY A 1 312 ? 14.226 -16.624 -20.140 1.00 81.94 312 GLY A N 1
ATOM 2401 C CA . GLY A 1 312 ? 13.059 -17.400 -19.728 1.00 81.94 312 GLY A CA 1
ATOM 2402 C C . GLY A 1 312 ? 12.005 -16.559 -19.010 1.00 81.94 312 GLY A C 1
ATOM 2403 O O . GLY A 1 312 ? 12.135 -15.348 -18.873 1.00 81.94 312 GLY A O 1
ATOM 2404 N N . SER A 1 313 ? 10.960 -17.230 -18.528 1.00 80.38 313 SER A N 1
ATOM 2405 C CA . SER A 1 313 ? 9.896 -16.612 -17.738 1.00 80.38 313 SER A CA 1
ATOM 2406 C C . SER A 1 313 ? 10.164 -16.638 -16.226 1.00 80.38 313 SER A C 1
ATOM 2408 O O . SER A 1 313 ? 10.976 -17.428 -15.728 1.00 80.38 313 SER A O 1
ATOM 2410 N N . GLY A 1 314 ? 9.436 -15.810 -15.479 1.00 76.12 314 GLY A N 1
ATOM 2411 C CA . GLY A 1 314 ? 9.465 -15.734 -14.019 1.00 76.12 314 GLY A CA 1
ATOM 2412 C C . GLY A 1 314 ? 10.680 -14.982 -13.489 1.00 76.12 314 GLY A C 1
ATOM 2413 O O . GLY A 1 314 ? 11.275 -15.410 -12.493 1.00 76.12 314 GLY A O 1
ATOM 2414 N N . LYS A 1 315 ? 11.096 -13.924 -14.193 1.00 78.06 315 LYS A N 1
ATOM 2415 C CA . LYS A 1 315 ? 12.186 -13.016 -13.784 1.00 78.06 315 LYS A CA 1
ATOM 2416 C C . LYS A 1 315 ? 11.740 -11.571 -13.648 1.00 78.06 315 LYS A C 1
ATOM 2418 O O . LYS A 1 315 ? 12.468 -10.795 -13.032 1.00 78.06 315 LYS A O 1
ATOM 2423 N N . GLY A 1 316 ? 10.548 -11.255 -14.159 1.00 85.88 316 GLY A N 1
ATOM 2424 C CA . GLY A 1 316 ? 10.055 -9.893 -14.245 1.00 85.88 316 GLY A CA 1
ATOM 2425 C C . GLY A 1 316 ? 10.948 -9.005 -15.107 1.00 85.88 316 GLY A C 1
ATOM 2426 O O . GLY A 1 316 ? 11.889 -9.454 -15.757 1.00 85.88 316 GLY A O 1
ATOM 2427 N N . ASP A 1 317 ? 10.633 -7.723 -15.075 1.00 91.19 317 ASP A N 1
ATOM 2428 C CA . ASP A 1 317 ? 11.269 -6.678 -15.871 1.00 91.19 317 ASP A CA 1
ATOM 2429 C C . ASP A 1 317 ? 12.356 -5.950 -15.075 1.00 91.19 317 ASP A C 1
ATOM 2431 O O . ASP A 1 317 ? 13.222 -5.283 -15.634 1.00 91.19 317 ASP A O 1
ATOM 2435 N N . ALA A 1 318 ? 12.272 -6.046 -13.750 1.00 89.81 318 ALA A N 1
ATOM 2436 C CA . ALA A 1 318 ? 13.162 -5.466 -12.760 1.00 89.81 318 ALA A CA 1
ATOM 2437 C C . ALA A 1 318 ? 13.011 -6.258 -11.455 1.00 89.81 318 ALA A C 1
ATOM 2439 O O . ALA A 1 318 ? 12.011 -6.947 -11.250 1.00 89.81 318 ALA A O 1
ATOM 2440 N N . GLN A 1 319 ? 13.963 -6.152 -10.537 1.00 85.00 319 GLN A N 1
ATOM 2441 C CA . GLN A 1 319 ? 13.895 -6.839 -9.246 1.00 85.00 319 GLN A CA 1
ATOM 2442 C C . GLN A 1 319 ? 14.028 -5.857 -8.088 1.00 85.00 319 GLN A C 1
ATOM 2444 O O . GLN A 1 319 ? 14.670 -4.818 -8.201 1.00 85.00 319 GLN A O 1
ATOM 2449 N N . SER A 1 320 ? 13.402 -6.197 -6.963 1.00 86.38 320 SER A N 1
ATOM 2450 C CA . SER A 1 320 ? 13.264 -5.284 -5.832 1.00 86.38 320 SER A CA 1
ATOM 2451 C C . SER A 1 320 ? 14.573 -5.124 -5.053 1.00 86.38 320 SER A C 1
ATOM 2453 O O . SER A 1 320 ? 15.179 -6.104 -4.627 1.00 86.38 320 SER A O 1
ATOM 2455 N N . THR A 1 321 ? 14.950 -3.879 -4.789 1.00 87.81 321 THR A N 1
ATOM 2456 C CA . THR A 1 321 ? 15.944 -3.427 -3.799 1.00 87.81 321 THR A CA 1
ATOM 2457 C C . THR A 1 321 ? 15.307 -2.574 -2.700 1.00 87.81 321 THR A C 1
ATOM 2459 O O . THR A 1 321 ? 16.024 -2.042 -1.845 1.00 87.81 321 THR A O 1
ATOM 2462 N N . LYS A 1 322 ? 13.971 -2.449 -2.692 1.00 90.19 322 LYS A N 1
ATOM 2463 C CA . LYS A 1 322 ? 13.221 -1.765 -1.634 1.00 90.19 322 LYS A CA 1
ATOM 2464 C C . LYS A 1 322 ? 13.652 -2.253 -0.250 1.00 90.19 322 LYS A C 1
ATOM 2466 O O . LYS A 1 322 ? 13.926 -3.436 -0.067 1.00 90.19 322 LYS A O 1
ATOM 2471 N N . PHE A 1 323 ? 13.686 -1.328 0.710 1.00 90.56 323 PHE A N 1
ATOM 2472 C CA . PHE A 1 323 ? 14.182 -1.494 2.085 1.00 90.56 323 PHE A CA 1
ATOM 2473 C C . PHE A 1 323 ? 15.711 -1.512 2.245 1.00 90.56 323 PHE A C 1
ATOM 2475 O O . PHE A 1 323 ? 16.204 -1.506 3.377 1.00 90.56 323 PHE A O 1
ATOM 2482 N N . TYR A 1 324 ? 16.472 -1.458 1.146 1.00 90.06 324 TYR A N 1
ATOM 2483 C CA . TYR A 1 324 ? 17.934 -1.519 1.162 1.00 90.06 324 TYR A CA 1
ATOM 2484 C C . TYR A 1 324 ? 18.620 -0.288 0.563 1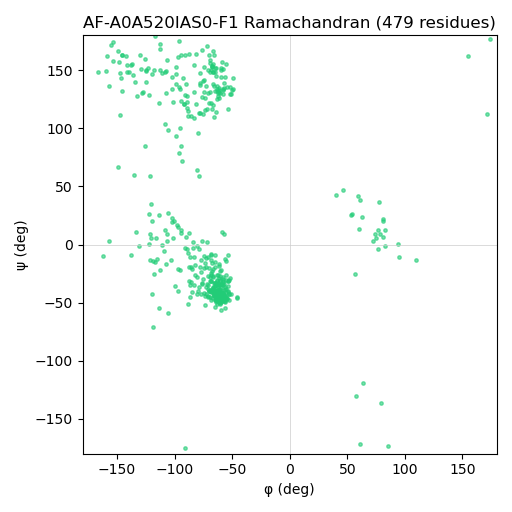.00 90.06 324 TYR A C 1
ATOM 2486 O O . TYR A 1 324 ? 19.695 -0.403 -0.010 1.00 90.06 324 TYR A O 1
ATOM 2494 N N . TYR A 1 325 ? 18.060 0.908 0.722 1.00 94.62 325 TYR A N 1
ATOM 2495 C CA . TYR A 1 325 ? 18.750 2.143 0.334 1.00 94.62 325 TYR A CA 1
ATOM 2496 C C . TYR A 1 325 ? 20.036 2.373 1.158 1.00 94.62 325 TYR A C 1
ATOM 2498 O O . TYR A 1 325 ? 20.014 2.237 2.387 1.00 94.62 325 TYR A O 1
ATOM 2506 N N . LYS A 1 326 ? 21.154 2.687 0.477 1.00 94.62 326 LYS A N 1
ATOM 2507 C CA . LYS A 1 326 ? 22.517 2.860 1.034 1.00 94.62 326 LYS A CA 1
ATOM 2508 C C . LYS A 1 326 ? 22.853 1.817 2.114 1.00 94.62 326 LYS A C 1
ATOM 2510 O O . LYS A 1 326 ? 23.425 2.124 3.158 1.00 94.62 326 LYS A O 1
ATOM 2515 N N . ALA A 1 327 ? 22.485 0.560 1.871 1.00 88.56 327 ALA A N 1
ATOM 2516 C CA . ALA A 1 327 ? 22.494 -0.495 2.877 1.00 88.56 327 ALA A CA 1
ATOM 2517 C C . ALA A 1 327 ? 23.897 -0.999 3.241 1.00 88.56 327 ALA A C 1
ATOM 2519 O O . ALA A 1 327 ? 24.052 -1.679 4.254 1.00 88.56 327 ALA A O 1
ATOM 2520 N N . GLY A 1 328 ? 24.934 -0.710 2.450 1.00 87.88 328 GLY A N 1
ATOM 2521 C CA . GLY A 1 328 ? 26.259 -1.267 2.721 1.00 87.88 328 GLY A CA 1
ATOM 2522 C C . GLY A 1 328 ? 26.217 -2.792 2.585 1.00 87.88 328 GLY A C 1
ATOM 2523 O O . GLY A 1 328 ? 25.865 -3.321 1.533 1.00 87.88 328 GLY A O 1
ATOM 2524 N N . THR A 1 329 ? 26.530 -3.497 3.670 1.00 83.00 329 THR A N 1
ATOM 2525 C CA . THR A 1 329 ? 26.404 -4.960 3.800 1.00 83.00 329 THR A CA 1
ATOM 2526 C C . THR A 1 329 ? 25.162 -5.392 4.594 1.00 83.00 329 THR A C 1
ATOM 2528 O O . THR A 1 329 ? 25.001 -6.583 4.879 1.00 83.00 329 THR A O 1
ATOM 2531 N N . ARG A 1 330 ? 24.289 -4.447 4.973 1.00 83.25 330 ARG A N 1
ATOM 2532 C CA . ARG A 1 330 ? 23.089 -4.699 5.778 1.00 83.25 330 ARG A CA 1
ATOM 2533 C C . ARG A 1 330 ? 22.132 -5.634 5.041 1.00 83.25 330 ARG A C 1
ATOM 2535 O O . ARG A 1 330 ? 21.734 -5.381 3.910 1.00 83.25 330 ARG A O 1
ATOM 2542 N N . SER A 1 331 ? 21.737 -6.693 5.739 1.00 75.88 331 SER A N 1
ATOM 2543 C CA . SER A 1 331 ? 20.838 -7.755 5.267 1.00 75.88 331 SER A CA 1
ATOM 2544 C C . SER A 1 331 ? 19.559 -7.857 6.111 1.00 75.88 331 SER A C 1
ATOM 2546 O O . SER A 1 331 ? 18.876 -8.874 6.117 1.00 75.88 331 SER A O 1
ATOM 2548 N N . TRP A 1 332 ? 19.219 -6.798 6.839 1.00 79.81 332 TRP A N 1
ATOM 2549 C CA . TRP A 1 332 ? 18.011 -6.698 7.651 1.00 79.81 332 TRP A CA 1
ATOM 2550 C C . TRP A 1 332 ? 17.382 -5.317 7.465 1.00 79.81 332 TRP A C 1
ATOM 2552 O O . TRP A 1 332 ? 18.066 -4.346 7.132 1.00 79.81 332 TRP A O 1
ATOM 2562 N N . PHE A 1 333 ? 16.081 -5.219 7.696 1.00 83.88 333 PHE A N 1
ATOM 2563 C CA . PHE A 1 333 ? 15.357 -3.952 7.681 1.00 83.88 333 PHE A CA 1
ATOM 2564 C C . PHE A 1 333 ? 14.233 -3.966 8.714 1.00 83.88 333 PHE A C 1
ATOM 2566 O O . PHE A 1 333 ? 13.832 -5.024 9.201 1.00 83.88 333 PHE A O 1
ATOM 2573 N N . GLU A 1 334 ? 13.733 -2.783 9.052 1.00 87.44 334 GLU A N 1
ATOM 2574 C CA . GLU A 1 334 ? 12.534 -2.629 9.870 1.00 87.44 334 GLU A CA 1
ATOM 2575 C C . GLU A 1 334 ? 11.334 -2.538 8.934 1.00 87.44 334 GLU A C 1
ATOM 2577 O O . GLU A 1 334 ? 11.291 -1.659 8.077 1.00 87.44 334 GLU A O 1
ATOM 2582 N N . TRP A 1 335 ? 10.375 -3.455 9.060 1.00 88.44 335 TRP A N 1
ATOM 2583 C CA . TRP A 1 335 ? 9.217 -3.460 8.170 1.00 88.44 335 TRP A CA 1
ATOM 2584 C C . TRP A 1 335 ? 8.232 -2.369 8.607 1.00 88.44 335 TRP A C 1
ATOM 2586 O O . TRP A 1 335 ? 7.640 -2.515 9.685 1.00 88.44 335 TRP A O 1
ATOM 2596 N N . PRO A 1 336 ? 8.001 -1.303 7.817 1.00 92.00 336 PRO A N 1
ATOM 2597 C CA . PRO A 1 336 ? 7.072 -0.251 8.204 1.00 92.00 336 PRO A CA 1
ATOM 2598 C C . PRO A 1 336 ? 5.645 -0.809 8.240 1.00 92.00 336 PRO A C 1
ATOM 2600 O O . PRO A 1 336 ? 5.119 -1.308 7.247 1.00 92.00 336 PRO A O 1
ATOM 2603 N N . LEU A 1 337 ? 5.009 -0.752 9.411 1.00 94.50 337 LEU A N 1
ATOM 2604 C CA . LEU A 1 337 ? 3.601 -1.124 9.568 1.00 94.50 337 LEU A CA 1
ATOM 2605 C C . LEU A 1 337 ? 2.688 0.058 9.275 1.00 94.50 337 LEU A C 1
ATOM 2607 O O . LEU A 1 337 ? 1.606 -0.156 8.733 1.00 94.50 337 LEU A O 1
ATOM 2611 N N . PHE A 1 338 ? 3.120 1.269 9.632 1.00 97.12 338 PHE A N 1
ATOM 2612 C CA . PHE A 1 338 ? 2.447 2.539 9.366 1.00 97.12 338 PHE A CA 1
ATOM 2613 C C . PHE A 1 338 ? 3.502 3.623 9.128 1.00 97.12 338 PHE A C 1
ATOM 2615 O O . PHE A 1 338 ? 4.430 3.766 9.929 1.00 97.12 338 PHE A O 1
ATOM 2622 N N . ARG A 1 339 ? 3.345 4.404 8.058 1.00 96.94 339 ARG A N 1
ATOM 2623 C CA . ARG A 1 339 ? 4.214 5.547 7.746 1.00 96.94 339 ARG A CA 1
ATOM 2624 C C . ARG A 1 339 ? 3.407 6.712 7.192 1.00 96.94 339 ARG A C 1
ATOM 2626 O O . ARG A 1 339 ? 2.332 6.494 6.636 1.00 96.94 339 ARG A O 1
ATOM 2633 N N . MET A 1 340 ? 3.910 7.934 7.346 1.00 98.06 340 MET A N 1
ATOM 2634 C CA . MET A 1 340 ? 3.090 9.140 7.209 1.00 98.06 340 MET A CA 1
ATOM 2635 C C . MET A 1 340 ? 2.429 9.300 5.832 1.00 98.06 340 MET A C 1
ATOM 2637 O O . MET A 1 340 ? 1.280 9.732 5.750 1.00 98.06 340 MET A O 1
ATOM 2641 N N . SER A 1 341 ? 3.100 8.877 4.756 1.00 98.12 341 SER A N 1
ATOM 2642 C CA . SER A 1 341 ? 2.539 8.924 3.396 1.00 98.12 341 SER A CA 1
ATOM 2643 C C . SER A 1 341 ? 1.191 8.205 3.265 1.00 98.12 341 SER A C 1
ATOM 2645 O O . SER A 1 341 ? 0.375 8.582 2.429 1.00 98.12 341 SER A O 1
ATOM 2647 N N . GLU A 1 342 ? 0.911 7.211 4.116 1.00 98.62 342 GLU A N 1
ATOM 2648 C CA . GLU A 1 342 ? -0.369 6.495 4.122 1.00 98.62 342 GLU A CA 1
ATOM 2649 C C . GLU A 1 342 ? -1.525 7.435 4.435 1.00 98.62 342 GLU A C 1
ATOM 2651 O O . GLU A 1 342 ? -2.557 7.405 3.773 1.00 98.62 342 GLU A O 1
ATOM 2656 N N . PHE A 1 343 ? -1.339 8.286 5.438 1.00 98.81 343 PHE A N 1
ATOM 2657 C CA . PHE A 1 343 ? -2.392 9.150 5.951 1.00 98.81 343 PHE A CA 1
ATOM 2658 C C . PHE A 1 343 ? -2.637 10.322 5.001 1.00 98.81 343 PHE A C 1
ATOM 2660 O O . PHE A 1 343 ? -3.788 10.694 4.790 1.00 98.81 343 PHE A O 1
ATOM 2667 N N . TYR A 1 344 ? -1.596 10.826 4.329 1.00 98.75 344 TYR A N 1
ATOM 2668 C CA . TYR A 1 344 ? -1.767 11.789 3.239 1.00 98.75 344 TYR A CA 1
ATOM 2669 C C . TYR A 1 344 ? -2.529 11.182 2.057 1.00 98.75 344 TYR A C 1
ATOM 2671 O O . TYR A 1 344 ? -3.505 11.767 1.593 1.00 98.75 344 TYR A O 1
ATOM 2679 N N . LEU A 1 345 ? -2.167 9.982 1.594 1.00 98.88 345 LEU A N 1
ATOM 2680 C CA . LEU A 1 345 ? -2.887 9.360 0.479 1.00 98.88 345 LEU A CA 1
ATOM 2681 C C . LEU A 1 345 ? -4.296 8.873 0.864 1.00 98.88 345 LEU A C 1
ATOM 2683 O O . LEU A 1 345 ? -5.182 8.851 0.009 1.00 98.88 345 LEU A O 1
ATOM 2687 N N . ASN A 1 346 ? -4.540 8.536 2.135 1.00 98.88 346 ASN A N 1
ATOM 2688 C CA . ASN A 1 346 ? -5.887 8.297 2.658 1.00 98.88 346 ASN A CA 1
ATOM 2689 C C . ASN A 1 346 ? -6.731 9.577 2.603 1.00 98.88 346 ASN A C 1
ATOM 2691 O O . ASN A 1 346 ? -7.876 9.520 2.158 1.00 98.88 346 ASN A O 1
ATOM 2695 N N . LEU A 1 347 ? -6.173 10.726 3.015 1.00 98.94 347 LEU A N 1
ATOM 2696 C CA . LEU A 1 347 ? -6.850 12.022 2.904 1.00 98.94 347 LEU A CA 1
ATOM 2697 C C . LEU A 1 347 ? -7.102 12.408 1.452 1.00 98.94 347 LEU A C 1
ATOM 2699 O O . LEU A 1 347 ? -8.190 12.885 1.148 1.00 98.94 347 LEU A O 1
ATOM 2703 N N . ALA A 1 348 ? -6.141 12.178 0.555 1.00 98.88 348 ALA A N 1
ATOM 2704 C CA . ALA A 1 348 ? -6.328 12.421 -0.870 1.00 98.88 348 ALA A CA 1
ATOM 2705 C C . ALA A 1 348 ? -7.535 11.638 -1.409 1.00 98.88 348 ALA A C 1
ATOM 2707 O O . ALA A 1 348 ? -8.423 12.220 -2.030 1.00 98.88 348 ALA A O 1
ATOM 2708 N N . GLU A 1 349 ? -7.597 10.336 -1.107 1.00 98.88 349 GLU A N 1
ATOM 2709 C CA . GLU A 1 349 ? -8.719 9.462 -1.462 1.00 98.88 349 GLU A CA 1
ATOM 2710 C C . GLU A 1 349 ? -10.029 9.973 -0.845 1.00 98.88 349 GLU A C 1
ATOM 2712 O O . GLU A 1 349 ? -10.967 10.280 -1.573 1.00 98.88 349 GLU A O 1
ATOM 2717 N N . ALA A 1 350 ? -10.090 10.148 0.475 1.00 98.88 350 ALA A N 1
ATOM 2718 C CA . ALA A 1 350 ? -11.327 10.499 1.166 1.00 98.88 350 ALA A CA 1
ATOM 2719 C C . ALA A 1 350 ? -11.874 11.876 0.760 1.00 98.88 350 ALA A C 1
ATOM 2721 O O . ALA A 1 350 ? -13.077 12.025 0.543 1.00 98.88 350 ALA A O 1
ATOM 2722 N N . TYR A 1 351 ? -11.005 12.875 0.587 1.00 98.88 351 TYR A N 1
ATOM 2723 C CA . TYR A 1 351 ? -11.420 14.186 0.097 1.00 98.88 351 TYR A CA 1
ATOM 2724 C C . TYR A 1 351 ? -11.899 14.146 -1.351 1.00 98.88 351 TYR A C 1
ATOM 2726 O O . TYR A 1 351 ? -12.877 14.825 -1.667 1.00 98.88 351 TYR A O 1
ATOM 2734 N N . ASN A 1 352 ? -11.276 13.332 -2.211 1.00 98.81 352 ASN A N 1
ATOM 2735 C CA . ASN A 1 352 ? -11.760 13.131 -3.573 1.00 98.81 352 ASN A CA 1
ATOM 2736 C C . ASN A 1 352 ? -13.181 12.559 -3.555 1.00 98.81 352 ASN A C 1
ATOM 2738 O O . ASN A 1 352 ? -14.066 13.106 -4.208 1.00 98.81 352 ASN A O 1
ATOM 2742 N N . GLU A 1 353 ? -13.438 11.524 -2.752 1.00 98.56 353 GLU A N 1
ATOM 2743 C CA . GLU A 1 353 ? -14.761 10.889 -2.652 1.00 98.56 353 GLU A CA 1
ATOM 2744 C C . GLU A 1 353 ? -15.842 11.797 -2.046 1.00 98.56 353 GLU A C 1
ATOM 2746 O O . GLU A 1 353 ? -17.015 11.674 -2.396 1.00 98.56 353 GLU A O 1
ATOM 2751 N N . LEU A 1 354 ? -15.453 12.755 -1.202 1.00 98.56 354 LEU A N 1
ATOM 2752 C CA . LEU A 1 354 ? -16.332 13.813 -0.687 1.00 98.56 354 LEU A CA 1
ATOM 2753 C C . LEU A 1 354 ? -16.537 14.979 -1.673 1.00 98.56 354 LEU A C 1
ATOM 2755 O O . LEU A 1 354 ? -17.256 15.924 -1.358 1.00 98.56 354 LEU A O 1
ATOM 2759 N N . GLY A 1 355 ? -15.901 14.947 -2.848 1.00 98.06 355 GLY A N 1
ATOM 2760 C CA . GLY A 1 355 ? -15.981 16.014 -3.851 1.00 98.06 355 GLY A CA 1
ATOM 2761 C C . GLY A 1 355 ? -15.134 17.249 -3.523 1.00 98.06 355 GLY A C 1
ATOM 2762 O O . GLY A 1 355 ? -15.280 18.285 -4.167 1.00 98.06 355 GLY A O 1
ATOM 2763 N N . ASN A 1 356 ? -14.233 17.166 -2.539 1.00 98.31 356 ASN A N 1
ATOM 2764 C CA . ASN A 1 356 ? -13.294 18.232 -2.202 1.00 98.31 356 ASN A CA 1
ATOM 2765 C C . ASN A 1 356 ? -11.959 18.028 -2.930 1.00 98.31 356 ASN A C 1
ATOM 2767 O O . ASN A 1 356 ? -10.934 17.689 -2.332 1.00 98.31 356 ASN A O 1
ATOM 2771 N N . THR A 1 357 ? -11.971 18.250 -4.242 1.00 97.50 357 THR A N 1
ATOM 2772 C CA . THR A 1 357 ? -10.799 18.042 -5.100 1.00 97.50 357 THR A CA 1
ATOM 2773 C C . THR A 1 357 ? -9.600 18.902 -4.685 1.00 97.50 357 THR A C 1
ATOM 2775 O O . THR A 1 357 ? -8.463 18.444 -4.754 1.00 97.50 357 THR A O 1
ATOM 2778 N N . ALA A 1 358 ? -9.823 20.123 -4.188 1.00 97.94 358 ALA A N 1
ATOM 2779 C CA . ALA A 1 358 ? -8.737 20.997 -3.740 1.00 97.94 358 ALA A CA 1
ATOM 2780 C C . ALA A 1 358 ? -7.926 20.361 -2.598 1.00 97.94 358 ALA A C 1
ATOM 2782 O O . ALA A 1 358 ? -6.700 20.263 -2.683 1.00 97.94 358 ALA A O 1
ATOM 2783 N N . LYS A 1 359 ? -8.605 19.855 -1.559 1.00 98.44 359 LYS A N 1
ATOM 2784 C CA . LYS A 1 359 ? -7.932 19.128 -0.474 1.00 98.44 359 LYS A CA 1
ATOM 2785 C C . LYS A 1 359 ? -7.395 17.770 -0.926 1.00 98.44 359 LYS A C 1
ATOM 2787 O O . LYS A 1 359 ? -6.367 17.333 -0.409 1.00 98.44 359 LYS A O 1
ATOM 2792 N N . ALA A 1 360 ? -8.048 17.114 -1.884 1.00 98.69 360 ALA A N 1
ATOM 2793 C CA . ALA A 1 360 ? -7.545 15.866 -2.448 1.00 98.69 360 ALA A CA 1
ATOM 2794 C C . ALA A 1 360 ? -6.172 16.066 -3.111 1.00 98.69 360 ALA A C 1
ATOM 2796 O O . ALA A 1 360 ? -5.210 15.386 -2.753 1.00 98.69 360 ALA A O 1
ATOM 2797 N N . LEU A 1 361 ? -6.060 17.057 -4.001 1.00 98.31 361 LEU A N 1
ATOM 2798 C CA . LEU A 1 361 ? -4.814 17.421 -4.680 1.00 98.31 361 LEU A CA 1
ATOM 2799 C C . LEU A 1 361 ? -3.748 17.918 -3.708 1.00 98.31 361 LEU A C 1
ATOM 2801 O O . LEU A 1 361 ? -2.590 17.531 -3.838 1.00 98.31 361 LEU A O 1
ATOM 2805 N N . GLN A 1 362 ? -4.131 18.714 -2.705 1.00 97.31 362 GLN A N 1
ATOM 2806 C CA . GLN A 1 362 ? -3.206 19.162 -1.663 1.00 97.31 362 GLN A CA 1
ATOM 2807 C C . GLN A 1 362 ? -2.506 17.976 -0.986 1.00 97.31 362 GLN A C 1
ATOM 2809 O O . GLN A 1 362 ? -1.292 18.004 -0.813 1.00 97.31 362 GLN A O 1
ATOM 2814 N N . ASN A 1 363 ? -3.251 16.934 -0.612 1.00 98.19 363 ASN A N 1
ATOM 2815 C CA . ASN A 1 363 ? -2.682 15.775 0.075 1.00 98.19 363 ASN A CA 1
ATOM 2816 C C . ASN A 1 363 ? -1.963 14.811 -0.880 1.00 98.19 363 ASN A C 1
ATOM 2818 O O . ASN A 1 363 ? -0.921 14.268 -0.521 1.00 98.19 363 ASN A O 1
ATOM 2822 N N . LEU A 1 364 ? -2.477 14.626 -2.100 1.00 98.25 364 LEU A N 1
ATOM 2823 C CA . LEU A 1 364 ? -1.832 13.805 -3.128 1.00 98.25 364 LEU A CA 1
ATOM 2824 C C . LEU A 1 364 ? -0.443 14.350 -3.481 1.00 98.25 364 LEU A C 1
ATOM 2826 O O . LEU A 1 364 ? 0.540 13.608 -3.488 1.00 98.25 364 LEU A O 1
ATOM 2830 N N . ASN A 1 365 ? -0.358 15.659 -3.724 1.00 97.25 365 ASN A N 1
ATOM 2831 C CA . ASN A 1 365 ? 0.871 16.298 -4.180 1.00 97.25 365 ASN A CA 1
ATOM 2832 C C . ASN A 1 365 ? 1.957 16.358 -3.096 1.00 97.25 365 ASN A C 1
ATOM 2834 O O . ASN A 1 365 ? 3.131 16.397 -3.445 1.00 97.25 365 ASN A O 1
ATOM 2838 N N . ILE A 1 366 ? 1.621 16.237 -1.804 1.00 96.06 366 ILE A N 1
ATOM 2839 C CA . ILE A 1 366 ? 2.634 16.067 -0.742 1.00 96.06 366 ILE A CA 1
ATOM 2840 C C . ILE A 1 366 ? 3.505 14.831 -1.008 1.00 96.06 366 ILE A C 1
ATOM 2842 O O . ILE A 1 366 ? 4.728 14.901 -0.900 1.00 96.06 366 ILE A O 1
ATOM 2846 N N . VAL A 1 367 ? 2.889 13.709 -1.387 1.00 97.31 367 VAL A N 1
ATOM 2847 C CA . VAL A 1 367 ? 3.609 12.458 -1.672 1.00 97.31 367 VAL A CA 1
ATOM 2848 C C . VAL A 1 367 ? 4.208 12.480 -3.078 1.00 97.31 367 VAL A C 1
ATOM 2850 O O . VAL A 1 367 ? 5.376 12.132 -3.256 1.00 97.31 367 VAL A O 1
ATOM 2853 N N . HIS A 1 368 ? 3.443 12.965 -4.056 1.00 97.12 368 HIS A N 1
ATOM 2854 C CA . HIS A 1 368 ? 3.858 12.988 -5.456 1.00 97.12 368 HIS A CA 1
ATOM 2855 C C . HIS A 1 368 ? 5.055 13.925 -5.700 1.00 97.12 368 HIS A C 1
ATOM 2857 O O . HIS A 1 368 ? 6.033 13.540 -6.339 1.00 97.12 368 HIS A O 1
ATOM 2863 N N . ASN A 1 369 ? 5.060 15.126 -5.108 1.00 96.38 369 ASN A N 1
ATOM 2864 C CA . ASN A 1 369 ? 6.200 16.041 -5.217 1.00 96.38 369 ASN A CA 1
ATOM 2865 C C . ASN A 1 369 ? 7.416 15.541 -4.428 1.00 96.38 369 ASN A C 1
ATOM 2867 O O . ASN A 1 369 ? 8.542 15.680 -4.914 1.00 96.38 369 ASN A O 1
ATOM 2871 N N . ARG A 1 370 ? 7.220 14.889 -3.265 1.00 96.38 370 ARG A N 1
ATOM 2872 C CA . ARG A 1 370 ? 8.317 14.223 -2.534 1.00 96.38 370 ARG A CA 1
ATOM 2873 C C . ARG A 1 370 ? 9.033 13.217 -3.424 1.00 96.38 370 ARG A C 1
ATOM 2875 O O . ARG A 1 370 ? 10.255 13.114 -3.346 1.00 96.38 370 ARG A O 1
ATOM 2882 N N . ALA A 1 371 ? 8.288 12.500 -4.263 1.00 96.88 371 ALA A N 1
ATOM 2883 C CA . ALA A 1 371 ? 8.818 11.535 -5.220 1.00 96.88 371 ALA A CA 1
ATOM 2884 C C . ALA A 1 371 ? 9.563 12.165 -6.411 1.00 96.88 371 ALA A C 1
ATOM 2886 O O . ALA A 1 371 ? 10.051 11.430 -7.267 1.00 96.88 371 ALA A O 1
ATOM 2887 N N . GLY A 1 372 ? 9.700 13.494 -6.457 1.00 96.31 372 GLY A N 1
ATOM 2888 C CA . GLY A 1 372 ? 10.416 14.192 -7.523 1.00 96.31 372 GLY A CA 1
ATOM 2889 C C . GLY A 1 372 ? 9.580 14.372 -8.784 1.00 96.31 372 GLY A C 1
ATOM 2890 O O . GLY A 1 372 ? 10.152 14.542 -9.855 1.00 96.31 372 GLY A O 1
ATOM 2891 N N . LEU A 1 373 ? 8.250 14.314 -8.670 1.00 96.44 373 LEU A N 1
ATOM 2892 C CA . LEU A 1 373 ? 7.325 14.436 -9.794 1.00 96.44 373 LEU A CA 1
ATOM 2893 C C . LEU A 1 373 ? 6.575 15.781 -9.771 1.00 96.44 373 LEU A C 1
ATOM 2895 O O . LEU A 1 373 ? 6.323 16.331 -8.689 1.00 96.44 373 LEU A O 1
ATOM 2899 N N . PRO A 1 374 ? 6.215 16.333 -10.946 1.00 94.88 374 PRO A N 1
ATOM 2900 C CA . PRO A 1 374 ? 5.438 17.567 -11.033 1.00 94.88 374 PRO A CA 1
ATOM 2901 C C . PRO A 1 374 ? 4.033 17.381 -10.460 1.00 94.88 374 PRO A C 1
ATOM 2903 O O . PRO A 1 374 ? 3.451 16.310 -10.571 1.00 94.88 374 PRO A O 1
ATOM 2906 N N . SER A 1 375 ? 3.464 18.438 -9.877 1.00 95.69 375 SER A N 1
ATOM 2907 C CA . SER A 1 375 ? 2.120 18.379 -9.294 1.00 95.69 375 SER A CA 1
ATOM 2908 C C . SER A 1 375 ? 1.060 17.888 -10.272 1.00 95.69 375 SER A C 1
ATOM 2910 O O . SER A 1 375 ? 0.944 18.374 -11.398 1.00 95.69 375 SER A O 1
ATOM 2912 N N . ILE A 1 376 ? 0.205 16.997 -9.779 1.00 96.31 376 ILE A N 1
ATOM 2913 C CA . ILE A 1 376 ? -1.017 16.596 -10.464 1.00 96.31 376 ILE A CA 1
ATOM 2914 C C . ILE A 1 376 ? -2.025 17.746 -10.379 1.00 96.31 376 ILE A C 1
ATOM 2916 O O . ILE A 1 376 ? -2.208 18.352 -9.320 1.00 96.31 376 ILE A O 1
ATOM 2920 N N . THR A 1 377 ? -2.690 18.026 -11.502 1.00 96.75 377 THR A N 1
ATOM 2921 C CA . THR A 1 377 ? -3.687 19.102 -11.645 1.00 96.75 377 THR A CA 1
ATOM 2922 C C . THR A 1 377 ? -5.065 18.615 -12.108 1.00 96.75 377 THR A C 1
ATOM 2924 O O . THR A 1 377 ? -5.973 19.426 -12.264 1.00 96.75 377 THR A O 1
ATOM 2927 N N . GLU A 1 378 ? -5.252 17.307 -12.320 1.00 97.81 378 GLU A N 1
ATOM 2928 C CA . GLU A 1 378 ? -6.548 16.728 -12.699 1.00 97.81 378 GLU A CA 1
ATOM 2929 C C . GLU A 1 378 ? -7.571 16.900 -11.570 1.00 97.81 378 GLU A C 1
ATOM 2931 O O . GLU A 1 378 ? -7.294 16.606 -10.407 1.00 97.81 378 GLU A O 1
ATOM 2936 N N . THR A 1 379 ? -8.766 17.367 -11.921 1.00 97.88 379 THR A N 1
ATOM 2937 C CA . THR A 1 379 ?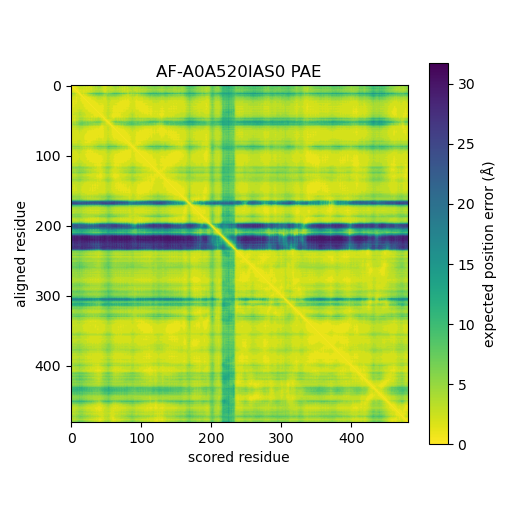 -9.812 17.743 -10.961 1.00 97.88 379 THR A CA 1
ATOM 2938 C C . THR A 1 379 ? -11.093 16.933 -11.093 1.00 97.88 379 THR A C 1
ATOM 2940 O O . THR A 1 379 ? -11.926 16.951 -10.183 1.00 97.88 379 THR A O 1
ATOM 2943 N N . GLU A 1 380 ? -11.258 16.205 -12.197 1.00 98.19 380 GLU A N 1
ATOM 2944 C CA . GLU A 1 380 ? -12.386 15.311 -12.393 1.00 98.19 380 GLU A CA 1
ATOM 2945 C C . GLU A 1 380 ? -12.249 14.114 -11.446 1.00 98.19 380 GLU A C 1
ATOM 2947 O O . GLU A 1 380 ? -11.255 13.385 -11.467 1.00 98.19 380 GLU A O 1
ATOM 2952 N N . GLN A 1 381 ? -13.260 13.923 -10.596 1.00 97.56 381 GLN A N 1
ATOM 2953 C CA . GLN A 1 381 ? -13.216 12.990 -9.472 1.00 97.56 381 GLN A CA 1
ATOM 2954 C C . GLN A 1 381 ? -12.854 11.558 -9.894 1.00 97.56 381 GLN A C 1
ATOM 2956 O O . GLN A 1 381 ? -12.108 10.873 -9.191 1.00 97.56 381 GLN A O 1
ATOM 2961 N N . SER A 1 382 ? -13.385 11.073 -11.020 1.00 97.25 382 SER A N 1
ATOM 2962 C CA . SER A 1 382 ? -13.158 9.705 -11.484 1.00 97.25 382 SER A CA 1
ATOM 2963 C C . SER A 1 382 ? -11.735 9.470 -11.987 1.00 97.25 382 SER A C 1
ATOM 2965 O O . SER A 1 382 ? -11.141 8.440 -11.663 1.00 97.25 382 SER A O 1
ATOM 2967 N N . ARG A 1 383 ? -11.144 10.440 -12.684 1.00 98.25 383 ARG A N 1
ATOM 2968 C CA . ARG A 1 383 ? -9.749 10.418 -13.135 1.00 98.25 383 ARG A CA 1
ATOM 2969 C C . ARG A 1 383 ? -8.788 10.645 -11.977 1.00 98.25 383 ARG A C 1
ATOM 2971 O O . ARG A 1 383 ? -7.831 9.883 -11.839 1.00 98.25 383 ARG A O 1
ATOM 2978 N N . LEU A 1 384 ? -9.071 11.607 -11.098 1.00 98.69 384 LEU A N 1
ATOM 2979 C CA . LEU A 1 384 ? -8.267 11.855 -9.901 1.00 98.69 384 LEU A CA 1
ATOM 2980 C C . LEU A 1 384 ? -8.246 10.627 -8.980 1.00 98.69 384 LEU A C 1
ATOM 2982 O O . LEU A 1 384 ? -7.184 10.254 -8.486 1.00 98.69 384 LEU A O 1
ATOM 2986 N N . ARG A 1 385 ? -9.370 9.915 -8.831 1.00 98.44 385 ARG A N 1
ATOM 2987 C CA . ARG A 1 385 ? -9.426 8.628 -8.114 1.00 98.44 385 ARG A CA 1
ATOM 2988 C C . ARG A 1 385 ? -8.413 7.625 -8.665 1.00 98.44 385 ARG A C 1
ATOM 2990 O O . ARG A 1 385 ? -7.707 6.984 -7.891 1.00 98.44 385 ARG A O 1
ATOM 2997 N N . LEU A 1 386 ? -8.324 7.481 -9.987 1.00 97.69 386 LEU A N 1
ATOM 2998 C CA . LEU A 1 386 ? -7.376 6.553 -10.612 1.00 97.69 386 LEU A CA 1
ATOM 2999 C C . LEU A 1 386 ? -5.922 6.985 -10.397 1.00 97.69 386 LEU A C 1
ATOM 3001 O O . LEU A 1 386 ? -5.079 6.123 -10.147 1.00 97.69 386 LEU A O 1
ATOM 3005 N N . LEU A 1 387 ? -5.637 8.290 -10.428 1.00 98.56 387 LEU A N 1
ATOM 3006 C CA . LEU A 1 387 ? -4.311 8.836 -10.121 1.00 98.56 387 LEU A CA 1
ATOM 3007 C C . LEU A 1 387 ? -3.924 8.610 -8.654 1.00 98.56 387 LEU A C 1
ATOM 3009 O O . LEU A 1 387 ? -2.815 8.158 -8.386 1.00 98.56 387 LEU A O 1
ATOM 3013 N N . ILE A 1 388 ? -4.848 8.809 -7.710 1.00 98.75 388 ILE A N 1
ATOM 3014 C CA . ILE A 1 388 ? -4.635 8.504 -6.286 1.00 98.75 388 ILE A CA 1
ATOM 3015 C C . ILE A 1 388 ? -4.351 7.010 -6.095 1.00 98.75 388 ILE A C 1
ATOM 3017 O O . ILE A 1 388 ? -3.407 6.637 -5.403 1.00 98.75 388 ILE A O 1
ATOM 3021 N N . GLN A 1 389 ? -5.127 6.130 -6.734 1.00 98.25 389 GLN A N 1
ATOM 3022 C CA . GLN A 1 389 ? -4.908 4.681 -6.663 1.00 98.25 389 GLN A CA 1
ATOM 3023 C C . GLN A 1 389 ? -3.575 4.256 -7.294 1.00 98.25 389 GLN A C 1
ATOM 3025 O O . GLN A 1 389 ? -2.928 3.322 -6.808 1.00 98.25 389 GLN A O 1
ATOM 3030 N N . ARG A 1 390 ? -3.152 4.922 -8.374 1.00 97.94 390 ARG A N 1
ATOM 3031 C CA . ARG A 1 390 ? -1.834 4.733 -8.990 1.00 97.94 390 ARG A CA 1
ATOM 3032 C C . ARG A 1 390 ? -0.726 5.144 -8.025 1.00 97.94 390 ARG A C 1
ATOM 3034 O O . ARG A 1 390 ? 0.155 4.330 -7.764 1.00 97.94 390 ARG A O 1
ATOM 3041 N N . GLU A 1 391 ? -0.835 6.325 -7.425 1.00 98.69 391 GLU A N 1
ATOM 3042 C CA . GLU A 1 391 ? 0.122 6.835 -6.441 1.00 98.69 391 GLU A CA 1
ATOM 3043 C C . GLU A 1 391 ? 0.255 5.893 -5.237 1.00 98.69 391 GLU A C 1
ATOM 3045 O O . GLU A 1 391 ? 1.363 5.504 -4.886 1.00 98.69 391 GLU A O 1
ATOM 3050 N N . TRP A 1 392 ? -0.864 5.414 -4.681 1.00 98.00 392 TRP A N 1
ATOM 3051 C CA . TRP A 1 392 ? -0.883 4.376 -3.639 1.00 98.00 392 TRP A CA 1
ATOM 3052 C C . TRP A 1 392 ? -0.091 3.128 -4.020 1.00 98.00 392 TRP A C 1
ATOM 3054 O O . TRP A 1 392 ? 0.600 2.536 -3.194 1.00 98.00 392 TRP A O 1
ATOM 3064 N N . SER A 1 393 ? -0.233 2.696 -5.270 1.00 96.19 393 SER A N 1
ATOM 3065 C CA . SER A 1 393 ? 0.373 1.454 -5.739 1.00 96.19 393 SER A CA 1
ATOM 3066 C C . SER A 1 393 ? 1.882 1.577 -5.813 1.00 96.19 393 SER A C 1
ATOM 3068 O O . SER A 1 393 ? 2.577 0.688 -5.332 1.00 96.19 393 SER A O 1
ATOM 3070 N N . ILE A 1 394 ? 2.362 2.685 -6.373 1.00 98.00 394 ILE A N 1
ATOM 3071 C CA . ILE A 1 394 ? 3.784 3.005 -6.492 1.00 98.00 394 ILE A CA 1
ATOM 3072 C C . ILE A 1 394 ? 4.383 3.202 -5.102 1.00 98.00 394 ILE A C 1
ATOM 3074 O O . ILE A 1 394 ? 5.334 2.522 -4.726 1.00 98.00 394 ILE A O 1
ATOM 3078 N N . GLU A 1 395 ? 3.778 4.089 -4.311 1.00 98.31 395 GLU A N 1
ATOM 3079 C CA . GLU A 1 395 ? 4.289 4.507 -3.013 1.00 98.31 395 GLU A CA 1
ATOM 3080 C C . GLU A 1 395 ? 4.493 3.303 -2.085 1.00 98.31 395 GLU A C 1
ATOM 3082 O O . GLU A 1 395 ? 5.559 3.168 -1.483 1.00 98.31 395 GLU A O 1
ATOM 3087 N N . PHE A 1 396 ? 3.523 2.383 -2.052 1.00 96.75 396 PHE A N 1
ATOM 3088 C CA . PHE A 1 396 ? 3.518 1.189 -1.202 1.00 96.75 396 PHE A CA 1
ATOM 3089 C C . PHE A 1 396 ? 3.879 -0.114 -1.924 1.00 96.75 396 PHE A C 1
ATOM 3091 O O . PHE A 1 396 ? 3.529 -1.207 -1.450 1.00 96.75 396 PHE A O 1
ATOM 3098 N N . TYR A 1 397 ? 4.583 -0.040 -3.057 1.00 93.19 397 TYR A N 1
ATOM 3099 C CA . TYR A 1 397 ? 5.119 -1.230 -3.717 1.00 93.19 397 TYR A CA 1
ATOM 3100 C C . TYR A 1 397 ? 5.870 -2.093 -2.693 1.00 93.19 397 TYR A C 1
ATOM 3102 O O . TYR A 1 397 ? 6.611 -1.565 -1.873 1.00 93.19 397 TYR A O 1
ATOM 3110 N N . LYS A 1 398 ? 5.636 -3.411 -2.674 1.00 87.88 398 LYS A N 1
ATOM 3111 C CA . LYS A 1 398 ? 6.272 -4.353 -1.727 1.00 87.88 398 LYS A CA 1
ATOM 3112 C C . LYS A 1 398 ? 6.026 -4.107 -0.227 1.00 87.88 398 LYS A C 1
ATOM 3114 O O . LYS A 1 398 ? 6.647 -4.772 0.589 1.00 87.88 398 LYS A O 1
ATOM 3119 N N . GLU A 1 399 ? 5.068 -3.265 0.163 1.00 91.56 399 GLU A N 1
ATOM 3120 C CA . GLU A 1 399 ? 4.728 -3.010 1.579 1.00 91.56 399 GLU A CA 1
ATOM 3121 C C . GLU A 1 399 ? 3.477 -3.785 2.060 1.00 91.56 399 GLU A C 1
ATOM 3123 O O . GLU A 1 399 ? 2.867 -3.442 3.070 1.00 91.56 399 GLU A O 1
ATOM 3128 N N . ASN A 1 400 ? 3.089 -4.865 1.361 1.00 88.19 400 ASN A N 1
ATOM 3129 C CA . ASN A 1 400 ? 1.935 -5.726 1.695 1.00 88.19 400 ASN A CA 1
ATOM 3130 C C . ASN A 1 400 ? 0.583 -4.971 1.734 1.00 88.19 400 ASN A C 1
ATOM 3132 O O . ASN A 1 400 ? -0.249 -5.166 2.623 1.00 88.19 400 ASN A O 1
ATOM 3136 N N . ARG A 1 401 ? 0.384 -4.074 0.758 1.00 90.69 401 ARG A N 1
ATOM 3137 C CA . ARG A 1 401 ? -0.772 -3.162 0.661 1.00 90.69 401 ARG A CA 1
ATOM 3138 C C . ARG A 1 401 ? -1.687 -3.451 -0.526 1.00 90.69 401 ARG A C 1
ATOM 3140 O O . ARG A 1 401 ? -2.873 -3.726 -0.342 1.00 90.69 401 ARG A O 1
ATOM 3147 N N . ARG A 1 402 ? -1.106 -3.487 -1.732 1.00 91.19 402 ARG A N 1
ATOM 3148 C CA . ARG A 1 402 ? -1.801 -3.576 -3.032 1.00 91.19 402 ARG A CA 1
ATOM 3149 C C . ARG A 1 402 ? -2.908 -4.629 -3.077 1.00 91.19 402 ARG A C 1
ATOM 3151 O O . ARG A 1 402 ? -3.996 -4.327 -3.557 1.00 91.19 402 ARG A O 1
ATOM 3158 N N . TYR A 1 403 ? -2.641 -5.833 -2.564 1.00 92.25 403 TYR A N 1
ATOM 3159 C CA . TYR A 1 403 ? -3.611 -6.929 -2.558 1.00 92.25 403 TYR A CA 1
ATOM 3160 C C . TYR A 1 403 ? -4.917 -6.536 -1.850 1.00 92.25 403 TYR A C 1
ATOM 3162 O O . TYR A 1 403 ? -6.001 -6.733 -2.394 1.00 92.25 403 TYR A O 1
ATOM 3170 N N . PHE A 1 404 ? -4.831 -5.912 -0.674 1.00 95.38 404 PHE A N 1
ATOM 3171 C CA . PHE A 1 404 ? -6.010 -5.479 0.074 1.00 95.38 404 PHE A CA 1
ATOM 3172 C C . PHE A 1 404 ? -6.619 -4.205 -0.507 1.00 95.38 404 PHE A C 1
ATOM 3174 O O . PHE A 1 404 ? -7.840 -4.137 -0.643 1.00 95.38 404 PHE A O 1
ATOM 3181 N N . ASP A 1 405 ? -5.796 -3.225 -0.887 1.00 95.75 405 ASP A N 1
ATOM 3182 C CA . ASP A 1 405 ? -6.278 -1.933 -1.388 1.00 95.75 405 ASP A CA 1
ATOM 3183 C C . ASP A 1 405 ? -7.124 -2.101 -2.659 1.00 95.75 405 ASP A C 1
ATOM 3185 O O . ASP A 1 405 ? -8.265 -1.647 -2.705 1.00 95.75 405 ASP A O 1
ATOM 3189 N N . VAL A 1 406 ? -6.631 -2.851 -3.652 1.00 95.81 406 VAL A N 1
ATOM 3190 C CA . VAL A 1 406 ? -7.349 -3.092 -4.919 1.00 95.81 406 VAL A CA 1
ATOM 3191 C C . VAL A 1 406 ? -8.680 -3.803 -4.696 1.00 95.81 406 VAL A C 1
ATOM 3193 O O . VAL A 1 406 ? -9.688 -3.440 -5.313 1.00 95.81 406 VAL A O 1
ATOM 3196 N N . LYS A 1 407 ? -8.699 -4.797 -3.801 1.00 97.50 407 LYS A N 1
ATOM 3197 C CA . LYS A 1 407 ? -9.922 -5.510 -3.416 1.00 97.50 407 LYS A CA 1
ATOM 3198 C C . LYS A 1 407 ? -10.938 -4.544 -2.807 1.00 97.50 407 LYS A C 1
ATOM 3200 O O . LYS A 1 407 ? -12.105 -4.569 -3.192 1.00 97.50 407 LYS A O 1
ATOM 3205 N N . HIS A 1 408 ? -10.494 -3.647 -1.927 1.00 98.38 408 HIS A N 1
ATOM 3206 C CA . HIS A 1 408 ? -11.381 -2.702 -1.247 1.00 98.38 408 HIS A CA 1
ATOM 3207 C C . HIS A 1 408 ? -11.852 -1.557 -2.140 1.00 98.38 408 HIS A C 1
ATOM 3209 O O . HIS A 1 408 ? -12.982 -1.096 -1.985 1.00 98.38 408 HIS A O 1
ATOM 3215 N N . TRP A 1 409 ? -11.053 -1.156 -3.126 1.00 98.00 409 TRP A N 1
ATOM 3216 C CA . TRP A 1 409 ? -11.473 -0.228 -4.174 1.00 98.00 409 TRP A CA 1
ATOM 3217 C C . TRP A 1 409 ? -12.526 -0.811 -5.121 1.00 98.00 409 TRP A C 1
ATOM 3219 O O . TRP A 1 409 ? -13.145 -0.046 -5.855 1.00 98.00 409 TRP A O 1
ATOM 3229 N N . LYS A 1 410 ? -12.727 -2.140 -5.137 1.00 95.69 410 LYS A N 1
ATOM 3230 C CA . LYS A 1 410 ? -13.571 -2.847 -6.118 1.00 95.69 410 LYS A CA 1
ATOM 3231 C C . LYS A 1 410 ? -13.303 -2.384 -7.555 1.00 95.69 410 LYS A C 1
ATOM 3233 O O . LYS A 1 410 ? -14.234 -2.105 -8.310 1.00 95.69 410 LYS A O 1
ATOM 3238 N N . ARG A 1 411 ? -12.024 -2.2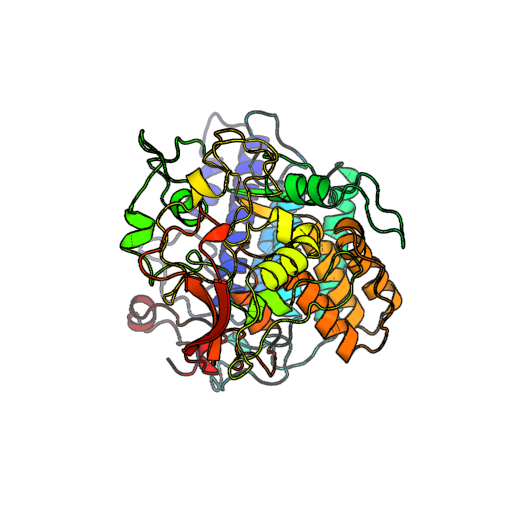88 -7.933 1.00 91.69 411 ARG A N 1
ATOM 3239 C CA . ARG A 1 411 ? -11.651 -1.851 -9.284 1.00 91.69 411 ARG A CA 1
ATOM 3240 C C . ARG A 1 411 ? -12.285 -2.749 -10.348 1.00 91.69 411 ARG A C 1
ATOM 3242 O O . ARG A 1 411 ? -12.298 -3.971 -10.202 1.00 91.69 411 ARG A O 1
ATOM 3249 N N . SER A 1 412 ? -12.773 -2.142 -11.426 1.00 92.31 412 SER A N 1
ATOM 3250 C CA . SER A 1 412 ? -13.375 -2.861 -12.555 1.00 92.31 412 SER A CA 1
ATOM 3251 C C . SER A 1 412 ? -12.357 -3.684 -13.349 1.00 92.31 412 SER A C 1
ATOM 3253 O O . SER A 1 412 ? -12.718 -4.696 -13.939 1.00 92.31 412 SER A O 1
ATOM 3255 N N . ASP A 1 413 ? -11.083 -3.292 -13.324 1.00 93.44 413 ASP A N 1
ATOM 3256 C CA . ASP A 1 413 ? -9.971 -3.953 -14.014 1.00 93.44 413 ASP A CA 1
ATOM 3257 C C . ASP A 1 413 ? -9.205 -4.954 -13.130 1.00 93.44 413 ASP A C 1
ATOM 3259 O O . ASP A 1 413 ? -8.134 -5.423 -13.506 1.00 93.44 413 ASP A O 1
ATOM 3263 N N . ILE A 1 414 ? -9.740 -5.320 -11.958 1.00 94.38 414 ILE A N 1
ATOM 3264 C CA . ILE A 1 414 ? -9.072 -6.219 -11.000 1.00 94.38 414 ILE A CA 1
ATOM 3265 C C . ILE A 1 414 ? -8.661 -7.574 -11.617 1.00 94.38 414 ILE A C 1
ATOM 3267 O O . ILE A 1 414 ? -7.645 -8.155 -11.230 1.00 94.38 414 ILE A O 1
ATOM 3271 N N . ALA A 1 415 ? -9.428 -8.050 -12.602 1.00 94.94 415 ALA A N 1
ATOM 3272 C CA . ALA A 1 415 ? -9.204 -9.295 -13.338 1.00 94.94 415 ALA A CA 1
ATOM 3273 C C . ALA A 1 415 ? -8.429 -9.108 -14.658 1.00 94.94 415 ALA A C 1
ATOM 3275 O O . ALA A 1 415 ? -8.368 -10.039 -15.457 1.00 94.94 415 ALA A O 1
ATOM 3276 N N . SER A 1 416 ? -7.869 -7.920 -14.899 1.00 93.69 416 SER A N 1
ATOM 3277 C CA . SER A 1 416 ? -7.209 -7.540 -16.154 1.00 93.69 416 SER A CA 1
ATOM 3278 C C . SER A 1 416 ? -5.755 -7.134 -15.913 1.00 93.69 416 SER A C 1
ATOM 3280 O O . SER A 1 416 ? -5.343 -6.013 -16.198 1.00 93.69 416 SER A O 1
ATOM 3282 N N . GLY A 1 417 ? -4.971 -8.053 -15.353 1.00 89.38 417 GLY A N 1
ATOM 3283 C CA . GLY A 1 417 ? -3.549 -7.853 -15.086 1.00 89.38 417 GLY A CA 1
ATOM 3284 C C . GLY A 1 417 ? -3.255 -7.069 -13.805 1.00 89.38 417 GLY A C 1
ATOM 3285 O O . GLY A 1 417 ? -2.170 -6.509 -13.672 1.00 89.38 417 GLY A O 1
ATOM 3286 N N . VAL A 1 418 ? -4.212 -7.011 -12.868 1.00 91.88 418 VAL A N 1
ATOM 3287 C CA . VAL A 1 418 ? -4.039 -6.347 -11.564 1.00 91.88 418 VAL A CA 1
ATOM 3288 C C . VAL A 1 418 ? -3.886 -7.355 -10.423 1.00 91.88 418 VAL A C 1
ATOM 3290 O O . VAL A 1 418 ? -2.886 -7.307 -9.712 1.00 91.88 418 VAL A O 1
ATOM 3293 N N . ILE A 1 419 ? -4.880 -8.228 -10.223 1.00 91.44 419 ILE A N 1
ATOM 3294 C CA . ILE A 1 419 ? -4.803 -9.396 -9.321 1.00 91.44 419 ILE A CA 1
ATOM 3295 C C . ILE A 1 419 ? -5.015 -10.691 -10.111 1.00 91.44 419 ILE A C 1
ATOM 3297 O O . ILE A 1 419 ? -4.330 -11.681 -9.872 1.00 91.44 419 ILE A O 1
ATOM 3301 N N . GLY A 1 420 ? -5.977 -10.695 -11.036 1.00 92.25 420 GLY A N 1
ATOM 3302 C CA . GLY A 1 420 ? -6.160 -11.774 -12.006 1.00 92.25 420 GLY A CA 1
ATOM 3303 C C . GLY A 1 420 ? -5.958 -11.302 -13.435 1.00 92.25 420 GLY A C 1
ATOM 3304 O O . GLY A 1 420 ? -5.732 -10.116 -13.679 1.00 92.25 420 GLY A O 1
ATOM 3305 N N . GLY A 1 421 ? -6.096 -12.231 -14.374 1.00 93.19 421 GLY A N 1
ATOM 3306 C CA . GLY A 1 421 ? -5.913 -11.991 -15.802 1.00 93.19 421 GLY A CA 1
ATOM 3307 C C . GLY A 1 421 ? -4.461 -12.104 -16.242 1.00 93.19 421 GLY A C 1
ATOM 3308 O O . GLY A 1 421 ? -3.590 -12.498 -15.479 1.00 93.19 421 GLY A O 1
ATOM 3309 N N . GLN A 1 422 ? -4.195 -11.768 -17.500 1.00 93.88 422 GLN A N 1
ATOM 3310 C CA . GLN A 1 422 ? -2.879 -11.978 -18.092 1.00 93.88 422 GLN A CA 1
ATOM 3311 C C . GLN A 1 422 ? -1.818 -11.060 -17.468 1.00 93.88 422 GLN A C 1
ATOM 3313 O O . GLN A 1 422 ? -1.920 -9.834 -17.528 1.00 93.88 422 GLN A O 1
ATOM 3318 N N . TYR A 1 423 ? -0.780 -11.672 -16.907 1.00 92.50 423 TYR A N 1
ATOM 3319 C CA . TYR A 1 423 ? 0.459 -11.013 -16.518 1.00 92.50 423 TYR A CA 1
ATOM 3320 C C . TYR A 1 423 ? 1.480 -11.099 -17.645 1.00 92.50 423 TYR A C 1
ATOM 3322 O O . TYR A 1 423 ? 1.591 -12.109 -18.350 1.00 92.50 423 TYR A O 1
ATOM 3330 N N . GLU A 1 424 ? 2.236 -10.026 -17.780 1.00 93.38 424 GLU A N 1
ATOM 3331 C CA . GLU A 1 424 ? 3.229 -9.802 -18.817 1.00 93.38 424 GLU A CA 1
ATOM 3332 C C . GLU A 1 424 ? 4.608 -9.608 -18.175 1.00 93.38 424 GLU A C 1
ATOM 3334 O O . GLU A 1 424 ? 4.710 -9.083 -17.062 1.00 93.38 424 GLU A O 1
ATOM 3339 N N . GLU A 1 425 ? 5.659 -10.054 -18.855 1.00 93.31 425 GLU A N 1
ATOM 3340 C CA . GLU A 1 425 ? 7.044 -9.766 -18.482 1.00 93.31 425 GLU A CA 1
ATOM 3341 C C . GLU A 1 425 ? 7.947 -9.687 -19.718 1.00 93.31 425 GLU A C 1
ATOM 3343 O O . GLU A 1 425 ? 7.676 -10.289 -20.767 1.00 93.31 425 GLU A O 1
ATOM 3348 N N . PHE A 1 426 ? 9.067 -8.993 -19.576 1.00 94.88 426 PHE A N 1
ATOM 3349 C CA . PHE A 1 426 ? 10.099 -8.895 -20.586 1.00 94.88 426 PHE A CA 1
ATOM 3350 C C . PHE A 1 426 ? 10.913 -10.182 -20.688 1.00 94.88 426 PHE A C 1
ATOM 3352 O O . PHE A 1 426 ? 11.267 -10.820 -19.697 1.00 94.88 426 PHE A O 1
ATOM 3359 N N . ARG A 1 427 ? 11.264 -10.542 -21.923 1.00 93.38 427 ARG A N 1
ATOM 3360 C CA . ARG A 1 427 ? 12.218 -11.609 -22.234 1.00 93.38 427 ARG A CA 1
ATOM 3361 C C . ARG A 1 427 ? 13.354 -11.054 -23.060 1.00 93.38 427 ARG A C 1
ATOM 3363 O O . ARG A 1 427 ? 13.124 -10.429 -24.094 1.00 93.38 427 ARG A O 1
ATOM 3370 N N . PHE A 1 428 ? 14.574 -11.316 -22.614 1.00 95.06 428 PHE A N 1
ATOM 3371 C CA . PHE A 1 428 ? 15.780 -10.809 -23.254 1.00 95.06 428 PHE A CA 1
ATOM 3372 C C . PHE A 1 428 ? 16.406 -11.864 -24.163 1.00 95.06 428 PHE A C 1
ATOM 3374 O O . PHE A 1 428 ? 16.509 -13.040 -23.810 1.00 95.06 428 PHE A O 1
ATOM 3381 N N . THR A 1 429 ? 16.862 -11.431 -25.332 1.00 96.44 429 THR A N 1
ATOM 3382 C CA . THR A 1 429 ? 17.584 -12.266 -26.296 1.00 96.44 429 THR A CA 1
ATOM 3383 C C . THR A 1 429 ? 19.074 -11.973 -26.213 1.00 96.44 429 THR A C 1
ATOM 3385 O O . THR A 1 429 ? 19.482 -10.813 -26.216 1.00 96.44 429 THR A O 1
ATOM 3388 N N . PHE A 1 430 ? 19.886 -13.028 -26.176 1.00 95.50 430 PHE A N 1
ATOM 3389 C CA . PHE A 1 430 ? 21.344 -12.947 -26.114 1.00 95.50 430 PHE A CA 1
ATOM 3390 C C . PHE A 1 430 ? 21.990 -13.321 -27.449 1.00 95.50 430 PHE A C 1
ATOM 3392 O O . PHE A 1 430 ? 21.395 -14.027 -28.266 1.00 95.50 430 PHE A O 1
ATOM 3399 N N . ALA A 1 431 ? 23.232 -12.884 -27.650 1.00 96.38 431 ALA A N 1
ATOM 3400 C CA . ALA A 1 431 ? 24.064 -13.357 -28.748 1.00 96.38 431 ALA A CA 1
ATOM 3401 C C . ALA A 1 431 ? 24.281 -14.888 -28.677 1.00 96.38 431 ALA A C 1
ATOM 3403 O O . ALA A 1 431 ? 24.266 -15.464 -27.583 1.00 96.38 431 ALA A O 1
ATOM 3404 N N . PRO A 1 432 ? 24.502 -15.576 -29.817 1.00 94.88 432 PRO A N 1
ATOM 3405 C CA . PRO A 1 432 ? 24.689 -17.026 -29.837 1.00 94.88 432 PRO A CA 1
ATOM 3406 C C . PRO A 1 432 ? 25.770 -17.507 -28.858 1.00 94.88 432 PRO A C 1
ATOM 3408 O O . PRO A 1 432 ? 26.886 -16.991 -28.838 1.00 94.88 432 PRO A O 1
ATOM 3411 N N . GLY A 1 433 ? 25.433 -18.506 -28.038 1.00 91.12 433 GLY A N 1
ATOM 3412 C CA . GLY A 1 433 ? 26.339 -19.068 -27.028 1.00 91.12 433 GLY A CA 1
ATOM 3413 C C . GLY A 1 433 ? 26.542 -18.199 -25.780 1.00 91.12 433 GLY A C 1
ATOM 3414 O O . GLY A 1 433 ? 27.365 -18.547 -24.934 1.00 91.12 433 GLY A O 1
ATOM 3415 N N . LYS A 1 434 ? 25.813 -17.085 -25.641 1.00 91.31 434 LYS A N 1
ATOM 3416 C CA . LYS A 1 434 ? 25.855 -16.200 -24.471 1.00 91.31 434 LYS A CA 1
ATOM 3417 C C . LYS A 1 434 ? 24.591 -16.333 -23.630 1.00 91.31 434 LYS A C 1
ATOM 3419 O O . LYS A 1 434 ? 23.512 -16.611 -24.143 1.00 91.31 434 LYS A O 1
ATOM 3424 N N . SER A 1 435 ? 24.728 -16.124 -22.323 1.00 85.62 435 SER A N 1
ATOM 3425 C CA . SER A 1 435 ? 23.603 -16.206 -21.381 1.00 85.62 435 SER A CA 1
ATOM 3426 C C . SER A 1 435 ? 23.810 -15.429 -20.079 1.00 85.62 435 SER A C 1
ATOM 3428 O O . SER A 1 435 ? 22.982 -15.536 -19.176 1.00 85.62 435 SER A O 1
ATOM 3430 N N . ASN A 1 436 ? 24.930 -14.714 -19.921 1.00 87.00 436 ASN A N 1
ATOM 3431 C CA . ASN A 1 436 ? 25.217 -13.993 -18.685 1.00 87.00 436 ASN A CA 1
ATOM 3432 C C . ASN A 1 436 ? 24.618 -12.583 -18.762 1.00 87.00 436 ASN A C 1
ATOM 3434 O O . ASN A 1 436 ? 25.148 -11.755 -19.504 1.00 87.00 436 ASN A O 1
ATOM 3438 N N . PRO A 1 437 ? 23.572 -12.263 -17.982 1.00 85.50 437 PRO A N 1
ATOM 3439 C CA . PRO A 1 437 ? 22.948 -10.948 -18.042 1.00 85.50 437 PRO A CA 1
ATOM 3440 C C . PRO A 1 437 ? 23.841 -9.821 -17.503 1.00 85.50 437 PRO A C 1
ATOM 3442 O O . PRO A 1 437 ? 23.504 -8.657 -17.689 1.00 85.50 437 PRO A O 1
ATOM 3445 N N . ALA A 1 438 ? 24.938 -10.136 -16.804 1.00 86.56 438 ALA A N 1
ATOM 3446 C CA . ALA A 1 438 ? 25.888 -9.131 -16.331 1.00 86.56 438 ALA A CA 1
ATOM 3447 C C . ALA A 1 438 ? 26.768 -8.571 -17.461 1.00 86.56 438 ALA A C 1
ATOM 3449 O O . ALA A 1 438 ? 27.302 -7.472 -17.344 1.00 86.56 438 ALA A O 1
ATOM 3450 N N . ILE A 1 439 ? 26.886 -9.296 -18.579 1.00 90.88 439 ILE A N 1
ATOM 3451 C CA . ILE A 1 439 ? 27.614 -8.847 -19.766 1.00 90.88 439 ILE A CA 1
ATOM 3452 C C . ILE A 1 439 ? 26.598 -8.203 -20.706 1.00 90.88 439 ILE A C 1
ATOM 3454 O O . ILE A 1 439 ? 26.041 -8.843 -21.593 1.00 90.88 439 ILE A O 1
ATOM 3458 N N . THR A 1 440 ? 26.319 -6.921 -20.493 1.00 92.12 440 THR A N 1
ATOM 3459 C CA . THR A 1 440 ? 25.257 -6.208 -21.221 1.00 92.12 440 THR A CA 1
ATOM 3460 C C . THR A 1 440 ? 25.492 -6.130 -22.729 1.00 92.12 440 THR A C 1
ATOM 3462 O O . THR A 1 440 ? 24.527 -6.094 -23.485 1.00 92.12 440 THR A O 1
ATOM 3465 N N . SER A 1 441 ? 26.750 -6.186 -23.182 1.00 93.69 441 SER A N 1
ATOM 3466 C CA . SER A 1 441 ? 27.103 -6.276 -24.606 1.00 93.69 441 SER A CA 1
ATOM 3467 C C . SER A 1 441 ? 26.654 -7.580 -25.272 1.00 93.69 441 SER A C 1
ATOM 3469 O O . SER A 1 441 ? 26.569 -7.634 -26.496 1.00 93.69 441 SER A O 1
ATOM 3471 N N . ASP A 1 442 ? 26.375 -8.626 -24.489 1.00 93.44 442 ASP A N 1
ATOM 3472 C CA . ASP A 1 442 ? 25.863 -9.901 -24.991 1.00 93.44 442 ASP A CA 1
ATOM 3473 C C . ASP A 1 442 ? 24.325 -9.902 -25.111 1.00 93.44 442 ASP A C 1
ATOM 3475 O O . ASP A 1 442 ? 23.766 -10.825 -25.708 1.00 93.44 442 ASP A O 1
ATOM 3479 N N . ILE A 1 443 ? 23.631 -8.894 -24.561 1.00 95.06 443 ILE A N 1
ATOM 3480 C CA . ILE A 1 443 ? 22.172 -8.752 -24.636 1.00 95.06 443 ILE A CA 1
ATOM 3481 C C . ILE A 1 443 ? 21.817 -7.960 -25.896 1.00 95.06 443 ILE A C 1
ATOM 3483 O O . ILE A 1 443 ? 22.168 -6.792 -26.039 1.00 95.06 443 ILE A O 1
ATOM 3487 N N . LEU A 1 444 ? 21.091 -8.588 -26.816 1.00 97.31 444 LEU A N 1
ATOM 3488 C CA . LEU A 1 444 ? 20.751 -7.996 -28.109 1.00 97.31 444 LEU A CA 1
ATOM 3489 C C . LEU A 1 444 ? 19.462 -7.179 -28.040 1.00 97.31 444 LEU A C 1
ATOM 3491 O O . LEU A 1 444 ? 19.410 -6.026 -28.473 1.00 97.31 444 LEU A O 1
ATOM 3495 N N . SER A 1 445 ? 18.401 -7.783 -27.513 1.00 97.94 445 SER A N 1
ATOM 3496 C CA . SER A 1 445 ? 17.051 -7.232 -27.585 1.00 97.94 445 SER A CA 1
ATOM 3497 C C . SER A 1 445 ? 16.165 -7.746 -26.459 1.00 97.94 445 SER A C 1
ATOM 3499 O O . SER A 1 445 ? 16.543 -8.649 -25.711 1.00 97.94 445 SER A O 1
ATOM 3501 N N . TYR A 1 446 ? 14.975 -7.168 -26.349 1.00 97.50 446 TYR A N 1
ATOM 3502 C CA . TYR A 1 446 ? 13.925 -7.618 -25.453 1.00 97.50 446 TYR A CA 1
ATOM 3503 C C . TYR A 1 446 ? 12.552 -7.537 -26.132 1.00 97.50 446 TYR A C 1
ATOM 3505 O O . TYR A 1 446 ? 12.308 -6.688 -26.995 1.00 97.50 446 TYR A O 1
ATOM 3513 N N . THR A 1 447 ? 11.660 -8.443 -25.749 1.00 97.56 447 THR A N 1
ATOM 3514 C CA . THR A 1 447 ? 10.239 -8.454 -26.120 1.00 97.56 447 THR A CA 1
ATOM 3515 C C . THR A 1 447 ? 9.395 -8.504 -24.862 1.00 97.56 447 THR A C 1
ATOM 3517 O O . THR A 1 447 ? 9.876 -8.935 -23.819 1.00 97.56 447 THR A O 1
ATOM 3520 N N . ASN A 1 448 ? 8.131 -8.105 -24.960 1.00 97.12 448 ASN A N 1
ATOM 3521 C CA . ASN A 1 448 ? 7.167 -8.346 -23.899 1.00 97.12 448 ASN A CA 1
ATOM 3522 C C . ASN A 1 448 ? 6.353 -9.612 -24.197 1.00 97.12 448 ASN A C 1
ATOM 3524 O O . ASN A 1 448 ? 5.903 -9.827 -25.327 1.00 97.12 448 ASN A O 1
ATOM 3528 N N . ASN A 1 449 ? 6.169 -10.461 -23.191 1.00 95.31 449 ASN A N 1
ATOM 3529 C CA . ASN A 1 449 ? 5.605 -11.791 -23.340 1.00 95.31 449 ASN A CA 1
ATOM 3530 C C . ASN A 1 449 ? 4.583 -12.095 -22.242 1.00 95.31 449 ASN A C 1
ATOM 3532 O O . ASN A 1 449 ? 4.762 -11.760 -21.075 1.00 95.31 449 ASN A O 1
ATOM 3536 N N . ASN A 1 450 ? 3.555 -12.859 -22.609 1.00 93.81 450 ASN A N 1
ATOM 3537 C CA . ASN A 1 450 ? 2.657 -13.486 -21.644 1.00 93.81 450 ASN A CA 1
ATOM 3538 C C . ASN A 1 450 ? 3.435 -14.457 -20.740 1.00 93.81 450 ASN A C 1
ATOM 3540 O O . ASN A 1 450 ? 4.226 -15.269 -21.237 1.00 93.81 450 ASN A O 1
ATOM 3544 N N . THR A 1 451 ? 3.186 -14.399 -19.429 1.00 88.50 451 THR A N 1
ATOM 3545 C CA . THR A 1 451 ? 3.824 -15.291 -18.447 1.00 88.50 451 THR A CA 1
ATOM 3546 C C . THR A 1 451 ? 2.816 -16.151 -17.691 1.00 88.50 451 THR A C 1
ATOM 3548 O O . THR A 1 451 ? 2.687 -17.343 -17.967 1.00 88.50 451 THR A O 1
ATOM 3551 N N . LEU A 1 452 ? 2.029 -15.550 -16.803 1.00 87.25 452 LEU A N 1
ATOM 3552 C CA . LEU A 1 452 ? 1.043 -16.214 -15.957 1.00 87.25 452 LEU A CA 1
ATOM 3553 C C . LEU A 1 452 ? -0.315 -15.555 -16.180 1.00 87.25 452 LEU A C 1
ATOM 3555 O O . LEU A 1 452 ? -0.376 -14.364 -16.452 1.00 87.25 452 LEU A O 1
ATOM 3559 N N . SER A 1 453 ? -1.404 -16.302 -16.040 1.00 91.50 453 SER A N 1
ATOM 3560 C CA . SER A 1 453 ? -2.751 -15.728 -16.037 1.00 91.50 453 SER A CA 1
ATOM 3561 C C . SER A 1 453 ? -3.479 -16.162 -14.766 1.00 91.50 453 SER A C 1
ATOM 3563 O O . SER A 1 453 ? -4.133 -17.211 -14.770 1.00 91.50 453 SER A O 1
ATOM 3565 N N . PRO A 1 454 ? -3.301 -15.451 -13.630 1.00 91.06 454 PRO A N 1
ATOM 3566 C CA . PRO A 1 454 ? -3.956 -15.829 -12.390 1.00 91.06 454 PRO A CA 1
ATOM 3567 C C . PRO A 1 454 ? -5.473 -15.712 -12.501 1.00 91.06 454 PRO A C 1
ATOM 3569 O O . PRO A 1 454 ? -6.023 -14.813 -13.141 1.00 91.06 454 PRO A O 1
ATOM 3572 N N . TYR A 1 455 ? -6.161 -16.627 -11.831 1.00 93.56 455 TYR A N 1
ATOM 3573 C CA . TYR A 1 455 ? -7.613 -16.627 -11.781 1.00 93.56 455 TYR A CA 1
ATOM 3574 C C . TYR A 1 455 ? -8.132 -15.580 -10.789 1.00 93.56 455 TYR A C 1
ATOM 3576 O O . TYR A 1 455 ? -7.622 -15.463 -9.676 1.00 93.56 455 TYR A O 1
ATOM 3584 N N . TRP A 1 456 ? -9.197 -14.874 -11.171 1.00 95.75 456 TRP A N 1
ATOM 3585 C CA . TRP A 1 456 ? -9.944 -13.986 -10.284 1.00 95.75 456 TRP A CA 1
ATOM 3586 C C . TRP A 1 456 ? -11.427 -14.359 -10.262 1.00 95.75 456 TRP A C 1
ATOM 3588 O O . TRP A 1 456 ? -12.029 -14.645 -11.296 1.00 95.75 456 TRP A O 1
ATOM 3598 N N . ASN A 1 457 ? -12.032 -14.311 -9.076 1.00 96.56 457 ASN A N 1
ATOM 3599 C CA . ASN A 1 457 ? -13.466 -14.489 -8.874 1.00 96.56 457 ASN A CA 1
ATOM 3600 C C . ASN A 1 457 ? -13.968 -13.532 -7.794 1.00 96.56 457 ASN A C 1
ATOM 3602 O O . ASN A 1 457 ? -13.254 -13.264 -6.833 1.00 96.56 457 ASN A O 1
ATOM 3606 N N . ALA A 1 458 ? -15.222 -13.086 -7.897 1.00 96.44 458 ALA A N 1
ATOM 3607 C CA . ALA A 1 458 ? -15.839 -12.209 -6.904 1.00 96.44 458 ALA A CA 1
ATOM 3608 C C . ALA A 1 458 ? -15.771 -12.761 -5.466 1.00 96.44 458 ALA A C 1
ATOM 3610 O O . ALA A 1 458 ? -15.613 -11.977 -4.535 1.00 96.44 458 ALA A O 1
ATOM 3611 N N . LYS A 1 459 ? -15.803 -14.085 -5.251 1.00 97.12 459 LYS A N 1
ATOM 3612 C CA . LYS A 1 459 ? -15.643 -14.658 -3.902 1.00 97.12 459 LYS A CA 1
ATOM 3613 C C . LYS A 1 459 ? -14.331 -14.263 -3.230 1.00 97.12 459 LYS A C 1
ATOM 3615 O O . LYS A 1 459 ? -14.289 -14.129 -2.018 1.00 97.12 459 LYS A O 1
ATOM 3620 N N . MET A 1 460 ? -13.296 -13.987 -4.024 1.00 97.50 460 MET A N 1
ATOM 3621 C CA . MET A 1 460 ? -11.966 -13.604 -3.559 1.00 97.50 460 MET A CA 1
ATOM 3622 C C . MET A 1 460 ? -11.885 -12.159 -3.065 1.00 97.50 460 MET A C 1
ATOM 3624 O O . MET A 1 460 ? -10.795 -11.726 -2.705 1.00 97.50 460 MET A O 1
ATOM 3628 N N . TYR A 1 461 ? -12.983 -11.391 -3.020 1.00 97.94 461 TYR A N 1
ATOM 3629 C CA . TYR A 1 461 ? -12.981 -10.065 -2.390 1.00 97.94 461 TYR A CA 1
ATOM 3630 C C . TYR A 1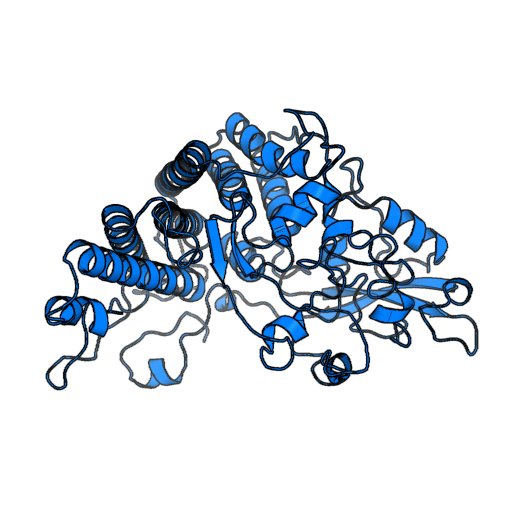 461 ? -12.730 -10.122 -0.879 1.00 97.94 461 TYR A C 1
ATOM 3632 O O . TYR A 1 461 ? -12.057 -9.236 -0.358 1.00 97.94 461 TYR A O 1
ATOM 3640 N N . LEU A 1 462 ? -13.187 -11.167 -0.189 1.00 98.12 462 LEU A N 1
ATOM 3641 C CA . LEU A 1 462 ? -12.793 -11.466 1.189 1.00 98.12 462 LEU A CA 1
ATOM 3642 C C . LEU A 1 462 ? -12.209 -12.874 1.248 1.00 98.12 462 LEU A C 1
ATOM 3644 O O . LEU A 1 462 ? -12.533 -13.732 0.436 1.00 98.12 462 LEU A O 1
ATOM 3648 N N . GLU A 1 463 ? -11.318 -13.099 2.199 1.00 97.50 463 GLU A N 1
ATOM 3649 C CA . GLU A 1 463 ? -10.691 -14.398 2.399 1.00 97.50 463 GLU A CA 1
ATOM 3650 C C . GLU A 1 463 ? -11.695 -15.417 2.962 1.00 97.50 463 GLU A C 1
ATOM 3652 O O . GLU A 1 463 ? -12.608 -15.039 3.713 1.00 97.50 463 GLU A O 1
ATOM 3657 N N . PRO A 1 464 ? -11.527 -16.716 2.657 1.00 97.69 464 PRO A N 1
ATOM 3658 C CA . PRO A 1 464 ? -12.278 -17.762 3.332 1.00 97.69 464 PRO A CA 1
ATOM 3659 C C . PRO A 1 464 ? -11.873 -17.830 4.803 1.00 97.69 464 PRO A C 1
ATOM 3661 O O . PRO A 1 464 ? -10.690 -17.804 5.146 1.00 97.69 464 PRO A O 1
ATOM 3664 N N . ILE A 1 465 ? -12.855 -17.994 5.683 1.00 97.31 465 ILE A N 1
ATOM 3665 C CA . ILE A 1 465 ? -12.594 -18.376 7.070 1.00 97.31 465 ILE A CA 1
ATOM 3666 C C . ILE A 1 465 ? -12.013 -19.800 7.053 1.00 97.31 465 ILE A C 1
ATOM 3668 O O . ILE A 1 465 ? -12.536 -20.642 6.312 1.00 97.31 465 ILE A O 1
ATOM 3672 N N . PRO A 1 466 ? -10.957 -20.100 7.839 1.00 96.62 466 PRO A N 1
ATOM 3673 C CA . PRO A 1 466 ? -10.348 -21.425 7.857 1.00 96.62 466 PRO A CA 1
ATOM 3674 C C . PRO A 1 466 ? -11.382 -22.540 8.044 1.00 96.62 466 PRO A C 1
ATOM 3676 O O . PRO A 1 466 ? -12.225 -22.474 8.940 1.00 96.62 466 PRO A O 1
ATOM 3679 N N . LEU A 1 467 ? -11.300 -23.589 7.220 1.00 95.88 467 LEU A N 1
ATOM 3680 C CA . LEU A 1 467 ? -12.271 -24.689 7.231 1.00 95.88 467 LEU A CA 1
ATOM 3681 C C . LEU A 1 467 ? -12.372 -25.366 8.608 1.00 95.88 467 LEU A C 1
ATOM 3683 O O . LEU A 1 467 ? -13.456 -25.755 9.030 1.00 95.88 467 LEU A O 1
ATOM 3687 N N . SER A 1 468 ? -11.261 -25.448 9.345 1.00 97.38 468 SER A N 1
ATOM 3688 C CA . SER A 1 468 ? -11.237 -25.960 10.719 1.00 97.38 468 SER A CA 1
ATOM 3689 C C . SER A 1 468 ? -12.106 -25.149 11.685 1.00 97.38 468 SER A C 1
ATOM 3691 O O . SER A 1 468 ? -12.648 -25.720 12.626 1.00 97.38 468 SER A O 1
ATOM 3693 N N . GLU A 1 469 ? -12.263 -23.843 11.462 1.00 95.75 469 GLU A N 1
ATOM 3694 C CA . GLU A 1 469 ? -13.136 -22.979 12.263 1.00 95.75 469 GLU A CA 1
ATOM 3695 C C . GLU A 1 469 ? -14.604 -23.118 11.842 1.00 95.75 469 GLU A C 1
ATOM 3697 O O . GLU A 1 469 ? -15.482 -23.214 12.698 1.00 95.75 469 GLU A O 1
ATOM 3702 N N . ILE A 1 470 ? -14.884 -23.225 10.537 1.00 96.81 470 ILE A N 1
ATOM 3703 C CA . ILE A 1 470 ? -16.242 -23.489 10.024 1.00 96.81 470 ILE A CA 1
ATOM 3704 C C . ILE A 1 470 ? -16.763 -24.852 10.494 1.00 96.81 470 ILE A C 1
ATOM 3706 O O . ILE A 1 470 ? -17.920 -24.971 10.895 1.00 96.81 470 ILE A O 1
ATOM 3710 N N . ASN A 1 471 ? -15.906 -25.875 10.527 1.00 96.50 471 ASN A N 1
ATOM 3711 C CA . ASN A 1 471 ? -16.273 -27.226 10.956 1.00 96.50 471 ASN A CA 1
ATOM 3712 C C . ASN A 1 471 ? -16.679 -27.317 12.435 1.00 96.50 471 ASN A C 1
ATOM 3714 O O . ASN A 1 471 ? -17.321 -28.295 12.816 1.00 96.50 471 ASN A O 1
ATOM 3718 N N . LYS A 1 472 ? -16.388 -26.294 13.254 1.00 95.19 472 LYS A N 1
ATOM 3719 C CA . LYS A 1 472 ? -16.940 -26.164 14.616 1.00 95.19 472 LYS A CA 1
ATOM 3720 C C . LYS A 1 472 ? -18.436 -25.829 14.620 1.00 95.19 472 LYS A C 1
ATOM 3722 O O . LYS A 1 472 ? -19.061 -25.895 15.669 1.00 95.19 472 LYS A O 1
ATOM 3727 N N . ARG A 1 473 ? -19.012 -25.487 13.459 1.00 94.19 473 ARG A N 1
ATOM 3728 C CA . ARG A 1 473 ? -20.438 -25.183 13.228 1.00 94.19 473 ARG A CA 1
ATOM 3729 C C . ARG A 1 473 ? -20.971 -23.962 13.985 1.00 94.19 473 ARG A C 1
ATOM 3731 O O . ARG A 1 473 ? -22.171 -23.845 14.194 1.00 94.19 473 ARG A O 1
ATOM 3738 N N . ILE A 1 474 ? -20.079 -23.047 14.359 1.00 95.12 474 ILE A N 1
ATOM 3739 C CA . ILE A 1 474 ? -20.421 -21.774 15.017 1.00 95.12 474 ILE A CA 1
ATOM 3740 C C . ILE A 1 474 ? -20.431 -20.624 14.000 1.00 95.12 474 ILE A C 1
ATOM 3742 O O . ILE A 1 474 ? -21.235 -19.698 14.088 1.00 95.12 474 ILE A O 1
ATOM 3746 N N . LEU A 1 475 ? -19.521 -20.667 13.023 1.00 96.31 475 LEU A N 1
ATOM 3747 C CA . LEU A 1 475 ? -19.279 -19.568 12.093 1.00 96.31 475 LEU A CA 1
ATOM 3748 C C . LEU A 1 475 ? -19.924 -19.823 10.730 1.00 96.31 475 LEU A C 1
ATOM 3750 O O . LEU A 1 475 ? -19.914 -20.940 10.217 1.00 96.31 475 LEU A O 1
ATOM 3754 N N . VAL A 1 476 ? -20.410 -18.747 10.112 1.00 96.00 476 VAL A N 1
ATOM 3755 C CA . VAL A 1 476 ? -20.887 -18.737 8.724 1.00 96.00 476 VAL A CA 1
ATOM 3756 C C . VAL A 1 476 ? -19.731 -18.362 7.796 1.00 96.00 476 VAL A C 1
ATOM 3758 O O . VAL A 1 476 ? -19.066 -17.348 8.016 1.00 96.00 476 VAL A O 1
ATOM 3761 N N . GLN A 1 477 ? -19.502 -19.161 6.753 1.00 97.81 477 GLN A N 1
ATOM 3762 C CA . GLN A 1 477 ? -18.459 -18.918 5.752 1.00 97.81 477 GLN A CA 1
ATOM 3763 C C . GLN A 1 477 ? -18.756 -17.668 4.899 1.00 97.81 477 GLN A C 1
ATOM 3765 O O . GLN A 1 477 ? -19.908 -17.271 4.740 1.00 97.81 477 GLN A O 1
ATOM 3770 N N . ASN A 1 478 ? -17.719 -17.030 4.353 1.00 98.31 478 ASN A N 1
ATOM 3771 C CA . ASN A 1 478 ? -17.872 -15.989 3.334 1.00 98.31 478 ASN A CA 1
ATOM 3772 C C . ASN A 1 478 ? -18.427 -16.576 2.016 1.00 98.31 478 ASN A C 1
ATOM 3774 O O . ASN A 1 478 ? -18.165 -17.734 1.695 1.00 98.31 478 ASN A O 1
ATOM 3778 N N . PRO A 1 479 ? -19.210 -15.811 1.237 1.00 97.94 479 PRO A N 1
ATOM 3779 C CA . PRO A 1 479 ? -19.945 -16.351 0.096 1.00 97.94 479 PRO A CA 1
ATOM 3780 C C . PRO A 1 479 ? -19.020 -16.913 -0.996 1.00 97.94 479 PRO A C 1
ATOM 3782 O O . PRO A 1 479 ? -18.065 -16.262 -1.416 1.00 97.94 479 PRO A O 1
ATOM 3785 N N . GLY A 1 480 ? -19.350 -18.108 -1.498 1.00 96.19 480 GLY A N 1
ATOM 3786 C CA . GLY A 1 480 ? -18.663 -18.771 -2.616 1.00 96.19 480 GLY A CA 1
ATOM 3787 C C . GLY A 1 480 ? -17.554 -19.766 -2.238 1.00 96.19 480 GLY A C 1
ATOM 3788 O O . GLY A 1 480 ? -16.932 -20.333 -3.148 1.00 96.19 480 GLY A O 1
ATOM 3789 N N . TYR A 1 481 ? -17.296 -19.978 -0.944 1.00 95.25 481 TYR A N 1
ATOM 3790 C CA . TYR A 1 481 ? -16.296 -20.921 -0.425 1.00 95.25 481 TYR A CA 1
ATOM 3791 C C . TYR A 1 481 ? -16.888 -22.177 0.195 1.00 95.25 481 TYR A C 1
ATOM 3793 O O . TYR A 1 481 ? -17.995 -22.086 0.773 1.00 95.25 481 TYR A O 1
#

Radius of gyration: 23.59 Å; Cα contacts (8 Å, |Δi|>4): 916; chains: 1; bounding box: 60×50×76 Å